Protein AF-A0A8T4M0B8-F1 (afdb_monomer_lite)

Secondary structure (DSSP, 8-state):
-----HHHHHHHHHHHHHHHHHHHHHHHHHHHHHHHS--S-----PPPEEE-TT--EEETTTTEEEEEEEE-S----EEEEEEEEEETTS-EEEEEEE----TT-EEEEEEEPPTT-SSEEEEEEEEEEEETTEEEE----EEEEPEE-PBPSSTHHHHTT-TT--EEETTEEES-SSGGGG--S-GGG---EEETTEEE--PPP----S-TTEEEEE-TTT--EEEEE-GGGSPTT-EE-TTTSTTTT-EE-----TTPPTT-EE--S-GGG--EEEETTEEE-SS---TT--S-TTEEEEEETTTTEEEEEE-GGGT--S-SSS---EEETTTEEE--PPP----S-TTEEEEE-TTT--EEEEE-GGGSPTT---BTTTB-

Radius of gyration: 45.02 Å; chains: 1; bounding box: 101×42×168 Å

Sequence (384 aa):
MNKKGVSGVITTVLLILIVLAAIGILWAVVSSFLKSSTSNVQGINFAQLEIIDNTATFNPTTSQISLRIKRDSTPGNITGYRAVIEDISGESESIDRDFYITEIESKYDYMDLPEGITTPVKISIAPIFIIEGRKKIGGITDEEKLKLDFFCTSDLQCSDINPNLQFCVSGSCSECGNQNDCTDGDFCNGIEQCISGFCQDGTPTNPDDSIACTQDTCDPSTGEVTNTNDNLLCTSPEVCNPTLFPGTSGCGEITPCTGQPNGTACDDGNFCNGAETCQEEVCTVTNPINPCNDGIACTTNICDESRDSCSFTPVDRICDDGNMCDGIDYCDVNAGCRDGTPVNSDDGVSCTIDGCNPSTGEAIHIPDDNQCSAGYVCDPSSDC

Foldseek 3Di:
DPPPPPVVVVVVVVVVVVVVVVVVVVCVVVVVVVVVVPPPDDDPPEKFKEWPPPAWAAELVQQKTKTKIFIAQHDFFFQWKKKWWAAPVRDIDIDTDRDDDDHRDIDMDMDHHDPPHDHTFKIWIWTWHQDPNDTDTGDGRYMDTHHYFFFDPAQVVQCVRDVQFRGHDPRGGANDPAQVSQDPQFCQQHRWGCDPRYTHTHHGDDQDPLAQQWDWDADGNPRDIDTFGHQVSEDPPWGAACVVVPDSHSIDDQDQCAPPDWQCWGDPLFLQQDTWTDDPSHTDDPDRDGPQCPVAPQWDWDQDSVRSDIDTHGHQVVQCPQFPQQHRWTQDPNPHIDGDHGQDQDPPAQQWDWDADGNPRDIDTHGDQVSDDPPDGQDPVPYD

pLDDT: mean 83.57, std 10.49, range [43.16, 96.25]

Structure (mmCIF, N/CA/C/O backbone):
data_AF-A0A8T4M0B8-F1
#
_entry.id   AF-A0A8T4M0B8-F1
#
loop_
_atom_site.group_PDB
_atom_site.id
_atom_site.type_symbol
_atom_site.label_atom_id
_atom_site.label_alt_id
_atom_site.label_comp_id
_atom_site.label_asym_id
_atom_site.label_entity_id
_atom_site.label_seq_id
_atom_site.pdbx_PDB_ins_code
_atom_site.Cartn_x
_atom_site.Cartn_y
_atom_site.Cartn_z
_atom_site.occupancy
_atom_site.B_iso_or_equiv
_atom_site.auth_seq_id
_atom_site.auth_comp_id
_atom_site.auth_asym_id
_atom_site.auth_atom_id
_atom_site.pdbx_PDB_model_num
ATOM 1 N N . MET A 1 1 ? -1.792 -18.084 94.387 1.00 47.25 1 MET A N 1
ATOM 2 C CA . MET A 1 1 ? -2.844 -18.914 93.753 1.00 47.25 1 MET A CA 1
ATOM 3 C C . MET A 1 1 ? -4.178 -18.181 93.868 1.00 47.25 1 MET A C 1
ATOM 5 O O . MET A 1 1 ? -4.878 -18.349 94.858 1.00 47.25 1 MET A O 1
ATOM 9 N N . ASN A 1 2 ? -4.508 -17.318 92.901 1.00 57.66 2 ASN A N 1
ATOM 10 C CA . ASN A 1 2 ? -5.790 -16.605 92.883 1.00 57.66 2 ASN A CA 1
ATOM 11 C C . ASN A 1 2 ? -6.893 -17.561 92.424 1.00 57.66 2 ASN A C 1
ATOM 13 O O . ASN A 1 2 ? -7.150 -17.703 91.230 1.00 57.66 2 ASN A O 1
ATOM 17 N N . LYS A 1 3 ? -7.536 -18.238 93.379 1.00 59.75 3 LYS A N 1
ATOM 18 C CA . LYS A 1 3 ? -8.787 -18.955 93.130 1.00 59.75 3 LYS A CA 1
ATOM 19 C C . LYS A 1 3 ? -9.861 -17.902 92.859 1.00 59.75 3 LYS A C 1
ATOM 21 O O . LYS A 1 3 ? -10.444 -17.364 93.796 1.00 59.75 3 LYS A O 1
ATOM 26 N N . LYS A 1 4 ? -10.085 -17.558 91.585 1.00 59.53 4 LYS A N 1
ATOM 27 C CA . LYS A 1 4 ? -11.291 -16.819 91.193 1.00 59.53 4 LYS A CA 1
ATOM 28 C C . LYS A 1 4 ? -12.478 -17.632 91.708 1.00 59.53 4 LYS A C 1
ATOM 30 O O . LYS A 1 4 ? -12.628 -18.798 91.348 1.00 59.53 4 LYS A O 1
ATOM 35 N N . GLY A 1 5 ? -13.240 -17.046 92.630 1.00 65.81 5 GLY A N 1
ATOM 36 C CA . GLY A 1 5 ? -14.397 -17.697 93.230 1.00 65.81 5 GLY A CA 1
ATOM 37 C C . GLY A 1 5 ? -15.366 -18.119 92.133 1.00 65.81 5 GLY A C 1
ATOM 38 O O . GLY A 1 5 ? -15.592 -17.365 91.190 1.00 65.81 5 GLY A O 1
ATOM 39 N N . VAL A 1 6 ? -15.925 -19.320 92.264 1.00 72.81 6 VAL A N 1
ATOM 40 C CA . VAL A 1 6 ? -16.874 -19.949 91.325 1.00 72.81 6 VAL A CA 1
ATOM 41 C C . VAL A 1 6 ? -17.983 -18.980 90.865 1.00 72.81 6 VAL A C 1
ATOM 43 O O . VAL A 1 6 ? -18.419 -19.035 89.720 1.00 72.81 6 VAL A O 1
ATOM 46 N N . SER A 1 7 ? -18.347 -18.009 91.708 1.00 69.75 7 SER A N 1
ATOM 47 C CA . SER A 1 7 ? -19.280 -16.916 91.403 1.00 69.75 7 SER A CA 1
ATOM 48 C C . SER A 1 7 ? -18.887 -16.054 90.186 1.00 69.75 7 SER A C 1
ATOM 50 O O . SER A 1 7 ? -19.744 -15.712 89.378 1.00 69.75 7 SER A O 1
ATOM 52 N N . GLY A 1 8 ? -17.597 -15.760 89.982 1.00 78.56 8 GLY A N 1
ATOM 53 C CA . GLY A 1 8 ? -17.135 -14.942 88.851 1.00 78.56 8 GLY A CA 1
ATOM 54 C C . GLY A 1 8 ? -17.178 -15.663 87.500 1.00 78.56 8 GLY A C 1
ATOM 55 O O . GLY A 1 8 ? -17.317 -15.021 86.461 1.00 78.56 8 GLY A O 1
ATOM 56 N N . VAL A 1 9 ? -17.070 -16.995 87.509 1.00 82.00 9 VAL A N 1
ATOM 57 C CA . VAL A 1 9 ? -17.184 -17.824 86.297 1.00 82.00 9 VAL A CA 1
ATOM 58 C C . VAL A 1 9 ? -18.649 -17.949 85.886 1.00 82.00 9 VAL A C 1
ATOM 60 O O . VAL A 1 9 ? -18.976 -17.819 84.713 1.00 82.00 9 VAL A O 1
ATOM 63 N N . ILE A 1 10 ? -19.549 -18.126 86.856 1.00 85.00 10 ILE A N 1
ATOM 64 C CA . ILE A 1 10 ? -20.987 -18.225 86.583 1.00 85.00 10 ILE A CA 1
ATOM 65 C C . ILE A 1 10 ? -21.514 -16.914 85.991 1.00 85.00 10 ILE A C 1
ATOM 67 O O . ILE A 1 10 ? -22.236 -16.945 84.998 1.00 85.00 10 ILE A O 1
ATOM 71 N N . THR A 1 11 ? -21.122 -15.759 86.536 1.00 86.06 11 THR A N 1
ATOM 72 C CA . THR A 1 11 ? -21.575 -14.463 86.009 1.00 86.06 11 THR A CA 1
ATOM 73 C C . THR A 1 11 ? -21.041 -14.174 84.612 1.00 86.06 11 THR A C 1
ATOM 75 O O . THR A 1 11 ? -21.795 -13.674 83.784 1.00 86.06 11 THR A O 1
ATOM 78 N N . THR A 1 12 ? -19.787 -14.526 84.310 1.00 87.56 12 THR A N 1
ATOM 79 C CA . THR A 1 12 ? -19.228 -14.346 82.958 1.00 87.56 12 THR A CA 1
ATOM 80 C C . THR A 1 12 ? -19.889 -15.260 81.932 1.00 87.56 12 THR A C 1
ATOM 82 O O . THR A 1 12 ? -20.227 -14.792 80.848 1.00 87.56 12 THR A O 1
ATOM 85 N N . VAL A 1 13 ? -20.152 -16.525 82.273 1.00 88.62 13 VAL A N 1
ATOM 86 C CA . VAL A 1 13 ? -20.882 -17.448 81.386 1.00 88.62 13 VAL A CA 1
ATOM 87 C C . VAL A 1 13 ? -22.316 -16.967 81.148 1.00 88.62 13 VAL A C 1
ATOM 89 O O . VAL A 1 13 ? -22.782 -16.973 80.010 1.00 88.62 13 VAL A O 1
ATOM 92 N N . LEU A 1 14 ? -23.000 -16.484 82.190 1.00 90.44 14 LEU A N 1
ATOM 93 C CA . LEU A 1 14 ? -24.353 -15.939 82.065 1.00 90.44 14 LEU A CA 1
ATOM 94 C C . LEU A 1 14 ? -24.385 -14.690 81.165 1.00 90.44 14 LEU A C 1
ATOM 96 O O . LEU A 1 14 ? -25.267 -14.563 80.321 1.00 90.44 14 LEU A O 1
ATOM 100 N N . LEU A 1 15 ? -23.401 -13.793 81.302 1.00 90.81 15 LEU A N 1
ATOM 101 C CA . LEU A 1 15 ? -23.279 -12.591 80.470 1.00 90.81 15 LEU A CA 1
ATOM 102 C C . LEU A 1 15 ? -23.051 -12.938 78.995 1.00 90.81 15 LEU A C 1
ATOM 104 O O . LEU A 1 15 ? -23.696 -12.354 78.127 1.00 90.81 15 LEU A O 1
ATOM 108 N N . ILE A 1 16 ? -22.192 -13.920 78.708 1.00 92.62 16 ILE A N 1
ATOM 109 C CA . ILE A 1 16 ? -21.943 -14.388 77.337 1.00 92.62 16 ILE A CA 1
ATOM 110 C C . ILE A 1 16 ? -23.224 -14.970 76.723 1.00 92.62 16 ILE A C 1
ATOM 112 O O . ILE A 1 16 ? -23.554 -14.646 75.583 1.00 92.62 16 ILE A O 1
ATOM 116 N N . LEU A 1 17 ? -23.982 -15.774 77.477 1.00 91.25 17 LEU A N 1
ATOM 117 C CA . LEU A 1 17 ? -25.243 -16.351 76.994 1.00 91.25 17 LEU A CA 1
ATOM 118 C C . LEU A 1 17 ? -26.292 -15.280 76.667 1.00 91.25 17 LEU A C 1
ATOM 120 O O . LEU A 1 17 ? -26.975 -15.384 75.649 1.00 91.25 17 LEU A O 1
ATOM 124 N N . ILE A 1 18 ? -26.390 -14.231 77.485 1.00 92.31 18 ILE A N 1
ATOM 125 C CA . ILE A 1 18 ? -27.319 -13.118 77.247 1.00 92.31 18 ILE A CA 1
ATOM 126 C C . ILE A 1 18 ? -26.922 -12.326 75.994 1.00 92.31 18 ILE A C 1
ATOM 128 O O . ILE A 1 18 ? -27.787 -11.980 75.192 1.00 92.31 18 ILE A O 1
ATOM 132 N N . VAL A 1 19 ? -25.626 -12.080 75.782 1.00 94.50 19 VAL A N 1
ATOM 133 C CA . VAL A 1 19 ? -25.135 -11.375 74.586 1.00 94.50 19 VAL A CA 1
ATOM 134 C C . VAL A 1 19 ? -25.413 -12.179 73.314 1.00 94.50 19 VAL A C 1
ATOM 136 O O . VAL A 1 19 ? -25.892 -11.616 72.332 1.00 94.50 19 VAL A O 1
ATOM 139 N N . LEU A 1 20 ? -25.192 -13.497 73.327 1.00 92.25 20 LEU A N 1
ATOM 140 C CA . LEU A 1 20 ? -25.492 -14.356 72.175 1.00 92.25 20 LEU A CA 1
ATOM 141 C C . LEU A 1 20 ? -26.993 -14.399 71.858 1.00 92.25 20 LEU A C 1
ATOM 143 O O . LEU A 1 20 ? -27.373 -14.325 70.689 1.00 92.25 20 LEU A O 1
ATOM 147 N N . ALA A 1 21 ? -27.848 -14.455 72.883 1.00 92.50 21 ALA A N 1
ATOM 148 C CA . ALA A 1 21 ? -29.295 -14.380 72.702 1.00 92.50 21 ALA A CA 1
ATOM 149 C C . ALA A 1 21 ? -29.726 -13.029 72.101 1.00 92.50 21 ALA A C 1
ATOM 151 O O . ALA A 1 21 ? -30.537 -12.999 71.175 1.00 92.50 21 ALA A O 1
ATOM 152 N N . ALA A 1 22 ? -29.145 -11.920 72.569 1.00 92.06 22 ALA A N 1
ATOM 153 C CA . ALA A 1 22 ? -29.418 -10.589 72.033 1.00 92.06 22 ALA A CA 1
ATOM 154 C C . ALA A 1 22 ? -29.003 -10.461 70.557 1.00 92.06 22 ALA A C 1
ATOM 156 O O . ALA A 1 22 ? -29.776 -9.938 69.758 1.00 92.06 22 ALA A O 1
ATOM 157 N N . ILE A 1 23 ? -27.835 -10.993 70.172 1.00 91.62 23 ILE A N 1
ATOM 158 C CA . ILE A 1 23 ? -27.375 -11.023 68.772 1.00 91.62 23 ILE A CA 1
ATOM 159 C C . ILE A 1 23 ? -28.330 -11.848 67.900 1.00 91.62 23 ILE A C 1
ATOM 161 O O . ILE A 1 23 ? -28.689 -11.409 66.809 1.00 91.62 23 ILE A O 1
ATOM 165 N N . GLY A 1 24 ? -28.783 -13.011 68.381 1.00 89.44 24 GLY A N 1
ATOM 166 C CA . GLY A 1 24 ? -29.734 -13.858 67.656 1.00 89.44 24 GLY A CA 1
ATOM 167 C C . GLY A 1 24 ? -31.075 -13.163 67.400 1.00 89.44 24 GLY A C 1
ATOM 168 O O . GLY A 1 24 ? -31.596 -13.217 66.287 1.00 89.44 24 GLY A O 1
ATOM 169 N N . ILE A 1 25 ? -31.602 -12.448 68.399 1.00 89.12 25 ILE A N 1
ATOM 170 C CA . ILE A 1 25 ? -32.832 -11.653 68.260 1.00 89.12 25 ILE A CA 1
ATOM 171 C C . ILE A 1 25 ? -32.619 -10.498 67.273 1.00 89.12 25 ILE A C 1
ATOM 173 O O . ILE A 1 25 ? -33.460 -10.275 66.402 1.00 89.12 25 ILE A O 1
ATOM 177 N N . LEU A 1 26 ? -31.484 -9.797 67.357 1.00 86.25 26 LEU A N 1
ATOM 178 C CA . LEU A 1 26 ? -31.165 -8.697 66.445 1.00 86.25 26 LEU A CA 1
ATOM 179 C C . LEU A 1 26 ? -31.065 -9.188 64.992 1.00 86.25 26 LEU A C 1
ATOM 181 O O . LEU A 1 26 ? -31.620 -8.569 64.088 1.00 86.25 26 LEU A O 1
ATOM 185 N N . TRP A 1 27 ? -30.422 -10.337 64.769 1.00 82.75 27 TRP A N 1
ATOM 186 C CA . TRP A 1 27 ? -30.302 -10.948 63.445 1.00 82.75 27 TRP A CA 1
ATOM 187 C C . TRP A 1 27 ? -31.650 -11.440 62.901 1.00 82.75 27 TRP A C 1
ATOM 189 O O . TRP A 1 27 ? -31.922 -11.290 61.711 1.00 82.75 27 TRP A O 1
ATOM 199 N N . ALA A 1 28 ? -32.538 -11.966 63.749 1.00 84.00 28 ALA A N 1
ATOM 200 C CA . ALA A 1 28 ? -33.893 -12.345 63.343 1.00 84.00 28 ALA A CA 1
ATOM 201 C C . ALA A 1 28 ? -34.709 -11.135 62.847 1.00 84.00 28 ALA A C 1
ATOM 203 O O . ALA A 1 28 ? -35.387 -11.220 61.824 1.00 84.00 28 ALA A O 1
ATOM 204 N N . VAL A 1 29 ? -34.590 -9.984 63.516 1.00 83.88 29 VAL A N 1
ATOM 205 C CA . VAL A 1 29 ? -35.270 -8.747 63.099 1.00 83.88 29 VAL A CA 1
ATOM 206 C C . VAL A 1 29 ? -34.644 -8.172 61.823 1.00 83.88 29 VAL A C 1
ATOM 208 O O . VAL A 1 29 ? -35.366 -7.863 60.876 1.00 83.88 29 VAL A O 1
ATOM 211 N N . VAL A 1 30 ? -33.311 -8.087 61.750 1.00 78.38 30 VAL A N 1
ATOM 212 C CA . VAL A 1 30 ? -32.593 -7.569 60.569 1.00 78.38 30 VAL A CA 1
ATOM 213 C C . VAL A 1 30 ? -32.809 -8.457 59.341 1.00 78.38 30 VAL A C 1
ATOM 215 O O . VAL A 1 30 ? -33.048 -7.940 58.255 1.00 78.38 30 VAL A O 1
ATOM 218 N N . SER A 1 31 ? -32.799 -9.784 59.486 1.00 73.50 31 SER A N 1
ATOM 219 C CA . SER A 1 31 ? -33.058 -10.712 58.375 1.00 73.50 31 SER A CA 1
ATOM 220 C C . SER A 1 31 ? -34.498 -10.630 57.862 1.00 73.50 31 SER A C 1
ATOM 222 O O . SER A 1 31 ? -34.718 -10.718 56.654 1.00 73.50 31 SER A O 1
ATOM 224 N N . SER A 1 32 ? -35.476 -10.396 58.742 1.00 70.12 32 SER A N 1
ATOM 225 C CA . SER A 1 32 ? -36.855 -10.120 58.329 1.00 70.12 32 SER A CA 1
ATOM 226 C C . SER A 1 32 ? -36.953 -8.806 57.549 1.00 70.12 32 SER A C 1
ATOM 228 O O . SER A 1 32 ? -37.685 -8.734 56.564 1.00 70.12 32 SER A O 1
ATOM 230 N N . PHE A 1 33 ? -36.185 -7.786 57.940 1.00 65.00 33 PHE A N 1
ATOM 231 C CA . PHE A 1 33 ? -36.140 -6.500 57.242 1.00 65.00 33 PH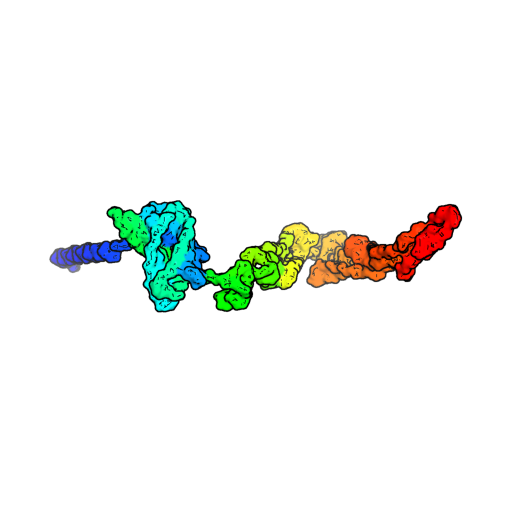E A CA 1
ATOM 232 C C . PHE A 1 33 ? -35.438 -6.608 55.880 1.00 65.00 33 PHE A C 1
ATOM 234 O O . PHE A 1 33 ? -35.949 -6.101 54.887 1.00 65.00 33 PHE A O 1
ATOM 241 N N . LEU A 1 34 ? -34.334 -7.359 55.791 1.00 60.72 34 LEU A N 1
ATOM 242 C CA . LEU A 1 34 ? -33.649 -7.647 54.524 1.00 60.72 34 LEU A CA 1
ATOM 243 C C . LEU A 1 34 ? -34.545 -8.428 53.549 1.00 60.72 34 LEU A C 1
ATOM 245 O O . LEU A 1 34 ? -34.550 -8.127 52.358 1.00 60.72 34 LEU A O 1
ATOM 249 N N . LYS A 1 35 ? -35.367 -9.364 54.048 1.00 56.47 35 LYS A N 1
ATOM 250 C CA . LYS A 1 35 ? -36.398 -10.058 53.251 1.00 56.47 35 LYS A CA 1
ATOM 251 C C . LYS A 1 35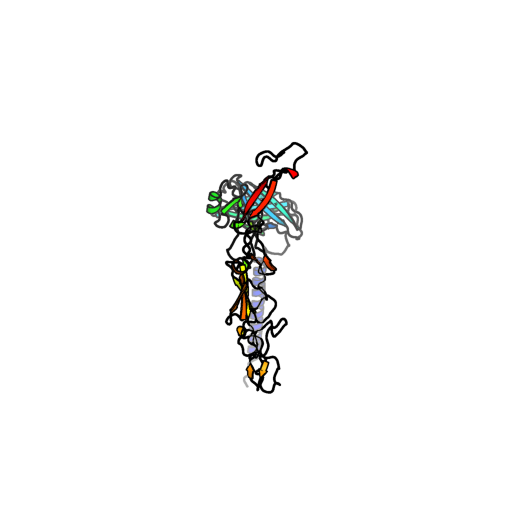 ? -37.581 -9.163 52.858 1.00 56.47 35 LYS A C 1
ATOM 253 O O . LYS A 1 35 ? -38.263 -9.478 51.892 1.00 56.47 35 LYS A O 1
ATOM 258 N N . SER A 1 36 ? -37.816 -8.062 53.575 1.00 52.94 36 SER A N 1
ATOM 259 C CA . SER A 1 36 ? -38.925 -7.128 53.309 1.00 52.94 36 SER A CA 1
ATOM 260 C C . SER A 1 36 ? -38.526 -5.959 52.398 1.00 52.94 36 SER A C 1
ATOM 262 O O . SER A 1 36 ? -39.394 -5.349 51.784 1.00 52.94 36 SER A O 1
ATOM 264 N N . SER A 1 37 ? -37.225 -5.676 52.259 1.00 45.00 37 SER A N 1
ATOM 265 C CA . SER A 1 37 ? -36.693 -4.676 51.316 1.00 45.00 37 SER A CA 1
ATOM 266 C C . SER A 1 37 ? -36.159 -5.283 50.012 1.00 45.00 37 SER A C 1
ATOM 268 O O . SER A 1 37 ? -35.617 -4.567 49.177 1.00 45.00 37 SER A O 1
ATOM 270 N N . THR A 1 38 ? -36.325 -6.593 49.809 1.00 44.81 38 THR A N 1
ATOM 271 C CA . THR A 1 38 ? -35.972 -7.296 48.563 1.00 44.81 38 THR A CA 1
ATOM 272 C C . THR A 1 38 ? -37.114 -8.202 48.104 1.00 44.81 38 THR A C 1
ATOM 274 O O . THR A 1 38 ? -36.976 -9.406 47.922 1.00 44.81 38 THR A O 1
ATOM 277 N N . SER A 1 39 ? -38.283 -7.609 47.886 1.00 44.69 39 SER A N 1
ATOM 278 C CA . SER A 1 39 ? -39.380 -8.270 47.177 1.00 44.69 39 SER A CA 1
ATOM 279 C C . SER A 1 39 ? -39.956 -7.348 46.110 1.00 44.69 39 SER A C 1
ATOM 281 O O . SER A 1 39 ? -41.109 -6.938 46.175 1.00 44.69 39 SER A O 1
ATOM 283 N N . ASN A 1 40 ? -39.113 -7.022 45.126 1.00 47.91 40 ASN A N 1
ATOM 284 C CA . ASN A 1 40 ? -39.561 -6.777 43.753 1.00 47.91 40 ASN A CA 1
ATOM 285 C C . ASN A 1 40 ? -38.542 -7.231 42.692 1.00 47.91 40 ASN A C 1
ATOM 287 O O . ASN A 1 40 ? -38.528 -6.715 41.587 1.00 47.91 40 ASN A O 1
ATOM 291 N N . VAL A 1 41 ? -37.698 -8.215 43.024 1.00 49.97 41 VAL A N 1
ATOM 292 C CA . VAL A 1 41 ? -36.935 -9.002 42.042 1.00 49.97 41 VAL A CA 1
ATOM 293 C C . VAL A 1 41 ? -36.825 -10.428 42.592 1.00 49.97 41 VAL A C 1
ATOM 295 O O . VAL A 1 41 ? -35.790 -10.866 43.082 1.00 49.97 41 VAL A O 1
ATOM 298 N N . GLN A 1 42 ? -37.952 -11.136 42.622 1.00 43.16 42 GLN A N 1
ATOM 299 C CA . GLN A 1 42 ? -37.957 -12.595 42.716 1.00 43.16 42 GLN A CA 1
ATOM 300 C C . GLN A 1 42 ? -38.114 -13.095 41.285 1.00 43.16 42 GLN A C 1
ATOM 302 O O . GLN A 1 42 ? -39.092 -12.759 40.618 1.00 43.16 42 GLN A O 1
ATOM 307 N N . GLY A 1 43 ? -37.098 -13.816 40.815 1.00 44.16 43 GLY A N 1
ATOM 308 C CA . GLY A 1 43 ? -36.963 -14.283 39.446 1.00 44.16 43 GLY A CA 1
ATOM 309 C C . GLY A 1 43 ? -38.090 -15.222 39.046 1.00 44.16 43 GLY A C 1
ATOM 310 O O . GLY A 1 43 ? -38.052 -16.423 39.298 1.00 44.16 43 GLY A O 1
ATOM 311 N N . ILE A 1 44 ? -39.069 -14.650 38.364 1.00 47.56 44 ILE A N 1
ATOM 312 C CA . ILE A 1 44 ? -39.780 -15.319 37.290 1.00 47.56 44 ILE A CA 1
ATOM 313 C C . ILE A 1 44 ? -39.112 -14.734 36.048 1.00 47.56 44 ILE A C 1
ATOM 315 O O . ILE A 1 44 ? -39.142 -13.516 35.880 1.00 47.56 44 ILE A O 1
ATOM 319 N N . ASN A 1 45 ? -38.425 -15.549 35.248 1.00 53.09 45 ASN A N 1
ATOM 320 C CA . ASN A 1 45 ? -37.898 -15.093 33.963 1.00 53.09 45 ASN A CA 1
ATOM 321 C C . ASN A 1 45 ? -39.111 -14.706 33.107 1.00 53.09 45 ASN A C 1
ATOM 323 O O . ASN A 1 45 ? -39.775 -15.575 32.549 1.00 53.09 45 ASN A O 1
ATOM 327 N N . PHE A 1 46 ? -39.478 -13.427 33.111 1.00 62.72 46 PHE A N 1
ATOM 328 C CA . PHE A 1 46 ? -40.493 -12.900 32.214 1.00 62.72 46 PHE A CA 1
ATOM 329 C C . PHE A 1 46 ? -39.851 -12.725 30.845 1.00 62.72 46 PHE A C 1
ATOM 331 O O . PHE A 1 46 ? -38.719 -12.251 30.768 1.00 62.72 46 PHE A O 1
ATOM 338 N N . ALA A 1 47 ? -40.578 -13.107 29.795 1.00 66.38 47 ALA A N 1
ATOM 339 C CA . ALA A 1 47 ? -40.161 -12.877 28.419 1.00 66.38 47 ALA A CA 1
ATOM 340 C C . ALA A 1 47 ? -39.739 -11.415 28.213 1.00 66.38 47 ALA A C 1
ATOM 342 O O . ALA A 1 47 ? -40.493 -10.501 28.567 1.00 66.38 47 ALA A O 1
ATOM 343 N N . GLN A 1 48 ? -38.527 -11.220 27.697 1.00 82.44 48 GLN A N 1
ATOM 344 C CA . GLN A 1 48 ? -37.928 -9.904 27.498 1.00 82.44 48 GLN A CA 1
ATOM 345 C C . GLN A 1 48 ? -38.097 -9.455 26.049 1.00 82.44 48 GLN A C 1
ATOM 347 O O . GLN A 1 48 ? -38.136 -10.269 25.120 1.00 82.44 48 GLN A O 1
ATOM 352 N N . LEU A 1 49 ? -38.215 -8.140 25.878 1.00 89.75 49 LEU A N 1
ATOM 353 C CA . LEU A 1 49 ? -38.194 -7.483 24.580 1.00 89.75 49 LEU A CA 1
ATOM 354 C C . LEU A 1 49 ? -36.963 -6.588 24.508 1.00 89.75 49 LEU A C 1
ATOM 356 O O . LEU A 1 49 ? -36.676 -5.859 25.456 1.00 89.75 49 LEU A O 1
ATOM 360 N N . GLU A 1 50 ? -36.293 -6.652 23.372 1.00 92.00 50 GLU A N 1
ATOM 361 C CA . GLU A 1 50 ? -35.088 -5.902 23.034 1.00 92.00 50 GLU A CA 1
ATOM 362 C C . GLU A 1 50 ? -35.374 -5.116 21.751 1.00 92.00 50 GLU A C 1
ATOM 364 O O . GLU A 1 50 ? -36.030 -5.629 20.834 1.00 92.00 50 GLU A O 1
ATOM 369 N N . ILE A 1 51 ? -34.924 -3.870 21.689 1.00 90.12 51 ILE A N 1
ATOM 370 C CA . ILE A 1 51 ? -34.902 -3.082 20.463 1.00 90.12 51 ILE A CA 1
ATOM 371 C C . ILE A 1 51 ? -33.622 -3.473 19.729 1.00 90.12 51 ILE A C 1
ATOM 373 O O . ILE A 1 51 ? -32.539 -3.474 20.299 1.00 90.12 51 ILE A O 1
ATOM 377 N N . ILE A 1 52 ? -33.730 -3.860 18.458 1.00 82.88 52 ILE A N 1
ATOM 378 C CA . ILE A 1 52 ? -32.524 -4.144 17.679 1.00 82.88 52 ILE A CA 1
ATOM 379 C C . ILE A 1 52 ? -31.798 -2.823 17.439 1.00 82.88 52 ILE A C 1
ATOM 381 O O . ILE A 1 52 ? -32.373 -1.924 16.822 1.00 82.88 52 ILE A O 1
ATOM 385 N N . ASP A 1 53 ? -30.540 -2.756 17.874 1.00 75.62 53 ASP A N 1
ATOM 386 C CA . ASP A 1 53 ? -29.682 -1.585 17.719 1.00 75.62 53 ASP A CA 1
ATOM 387 C C . ASP A 1 53 ? -29.774 -0.975 16.318 1.00 75.62 53 ASP A C 1
ATOM 389 O O . ASP A 1 53 ? -29.748 -1.668 15.294 1.00 75.62 53 ASP A O 1
ATOM 393 N N . ASN A 1 54 ? -29.809 0.353 16.283 1.00 68.75 54 ASN A N 1
ATOM 394 C CA . ASN A 1 54 ? -29.860 1.188 15.095 1.00 68.75 54 ASN A CA 1
ATOM 395 C C . ASN A 1 54 ? -31.148 1.063 14.268 1.00 68.75 54 ASN A C 1
ATOM 397 O O . ASN A 1 54 ? -31.157 1.538 13.130 1.00 68.75 54 ASN A O 1
ATOM 401 N N . THR A 1 55 ? -32.221 0.467 14.800 1.00 75.31 55 THR A N 1
ATOM 402 C CA . THR A 1 55 ? -33.492 0.318 14.066 1.00 75.31 55 THR A CA 1
ATOM 403 C C . THR A 1 55 ? -34.592 1.281 14.498 1.00 75.31 55 THR A C 1
ATOM 405 O O . THR A 1 55 ? -35.577 1.399 13.772 1.00 75.31 55 THR A O 1
ATOM 408 N N . ALA A 1 56 ? -34.450 1.970 15.635 1.00 86.19 56 ALA A N 1
ATOM 409 C CA . ALA A 1 56 ? -35.422 2.957 16.093 1.00 86.19 56 ALA A CA 1
ATOM 410 C C . ALA A 1 56 ? -35.277 4.295 15.335 1.00 86.19 56 ALA A C 1
ATOM 412 O O . ALA A 1 56 ? -34.347 5.069 15.584 1.00 86.19 56 ALA A O 1
ATOM 413 N N . THR A 1 57 ? -36.211 4.594 14.427 1.00 83.06 57 THR A N 1
ATOM 414 C CA . THR A 1 57 ? -36.233 5.831 13.629 1.00 83.06 57 THR A CA 1
ATOM 415 C C . THR A 1 57 ? -37.507 6.654 13.833 1.00 83.06 57 THR A C 1
ATOM 417 O O . THR A 1 57 ? -38.567 6.122 14.157 1.00 83.06 57 THR A O 1
ATOM 420 N N . PHE A 1 58 ? -37.417 7.970 13.642 1.00 86.06 58 PHE A N 1
ATOM 421 C CA . PHE A 1 58 ? -38.536 8.909 13.625 1.00 86.06 58 PHE A CA 1
ATOM 422 C C . PHE A 1 58 ? -38.564 9.662 12.295 1.00 86.06 58 PHE A C 1
ATOM 424 O O . PHE A 1 58 ? -37.600 10.337 11.935 1.00 86.06 58 PHE A O 1
ATOM 431 N N . ASN A 1 59 ? -39.689 9.580 11.590 1.00 78.00 59 ASN A N 1
ATOM 432 C CA . ASN A 1 59 ? -39.960 10.339 10.380 1.00 78.00 59 ASN A CA 1
ATOM 433 C C . ASN A 1 59 ? -40.763 11.609 10.735 1.00 78.00 59 ASN A C 1
ATOM 435 O O . ASN A 1 59 ? -41.949 11.506 11.076 1.00 78.00 59 ASN A O 1
ATOM 439 N N . PRO A 1 60 ? -40.170 12.815 10.631 1.00 71.81 60 PRO A N 1
ATOM 440 C CA . PRO A 1 60 ? -40.845 14.061 10.987 1.00 71.81 60 PRO A CA 1
ATOM 441 C C . PRO A 1 60 ? -41.921 14.479 9.974 1.00 71.81 60 PRO A C 1
ATOM 443 O O . PRO A 1 60 ? -42.817 15.244 10.324 1.00 71.81 60 PRO A O 1
ATOM 446 N N . THR A 1 61 ? -41.868 13.988 8.730 1.00 72.88 61 THR A N 1
ATOM 447 C CA . THR A 1 61 ? -42.842 14.319 7.676 1.00 72.88 61 THR A CA 1
ATOM 448 C C . THR A 1 61 ? -44.166 13.590 7.873 1.00 72.88 61 THR A C 1
ATOM 450 O O . THR A 1 61 ? -45.226 14.179 7.674 1.00 72.88 61 THR A O 1
ATOM 453 N N . THR A 1 62 ? -44.118 12.316 8.267 1.00 77.00 62 THR A N 1
ATOM 454 C CA . THR A 1 62 ? -45.315 11.503 8.536 1.00 77.00 62 THR A CA 1
ATOM 455 C C . THR A 1 62 ? -45.663 11.427 10.020 1.00 77.00 62 THR A C 1
ATOM 457 O O . THR A 1 62 ? -46.676 10.828 10.364 1.00 77.00 62 THR A O 1
ATOM 460 N N . SER A 1 63 ? -44.827 12.005 10.891 1.00 83.81 63 SER A N 1
ATOM 461 C CA . SER A 1 63 ? -44.925 11.899 12.352 1.00 83.81 63 SER A CA 1
ATOM 462 C C . SER A 1 63 ? -44.993 10.445 12.838 1.00 83.81 63 SER A C 1
ATOM 464 O O . SER A 1 63 ? -45.739 10.131 13.762 1.00 83.81 63 SER A O 1
ATOM 466 N N . GLN A 1 64 ? -44.215 9.555 12.213 1.00 86.94 64 GLN A N 1
ATOM 467 C CA . GLN A 1 64 ? -44.227 8.118 12.496 1.00 86.94 64 GLN A CA 1
ATOM 468 C C . GLN A 1 64 ? -42.883 7.662 13.068 1.00 86.94 64 GLN A C 1
ATOM 470 O O . GLN A 1 64 ? -41.828 8.022 12.555 1.00 86.94 64 GLN A O 1
ATOM 475 N N . ILE A 1 65 ? -42.926 6.849 14.117 1.00 88.06 65 ILE A N 1
ATOM 476 C CA . ILE A 1 65 ? -41.788 6.134 14.687 1.00 88.06 65 ILE A CA 1
ATOM 477 C C . ILE A 1 65 ? -41.796 4.701 14.153 1.00 88.06 65 ILE A C 1
ATOM 479 O O . ILE A 1 65 ? -42.838 4.040 14.164 1.00 88.06 65 ILE A O 1
ATOM 483 N N . SER A 1 66 ? -40.636 4.212 13.725 1.00 86.69 66 SER A N 1
ATOM 484 C CA . SER A 1 66 ? -40.418 2.814 13.360 1.00 86.69 66 SER A CA 1
ATOM 485 C C . SER A 1 66 ? -39.348 2.197 14.257 1.00 86.69 66 SER A C 1
ATOM 487 O O . SER A 1 66 ? -38.395 2.870 14.629 1.00 86.69 66 SER A O 1
ATOM 489 N N . LEU A 1 67 ? -39.520 0.940 14.659 1.00 90.19 67 LEU A N 1
ATOM 490 C CA . LEU A 1 67 ? -38.512 0.193 15.414 1.00 90.19 67 LEU A CA 1
ATOM 491 C C . LEU A 1 67 ? -38.650 -1.303 15.158 1.00 90.19 67 LEU A C 1
ATOM 493 O O . LEU A 1 67 ? -39.745 -1.800 14.875 1.00 90.19 67 LEU A O 1
ATOM 497 N N . ARG A 1 68 ? -37.548 -2.042 15.288 1.00 88.94 68 ARG A N 1
ATOM 498 C CA . ARG A 1 68 ? -37.562 -3.501 15.212 1.00 88.94 68 ARG A CA 1
ATOM 499 C C . ARG A 1 68 ? -37.381 -4.089 16.600 1.00 88.94 68 ARG A C 1
ATOM 501 O O . ARG A 1 68 ? -36.347 -3.911 17.229 1.00 88.94 68 ARG A O 1
ATOM 508 N N . ILE A 1 69 ? -38.383 -4.835 17.047 1.00 91.44 69 ILE A N 1
ATOM 509 C CA . ILE A 1 69 ? -38.398 -5.444 18.376 1.00 91.44 69 ILE A CA 1
ATOM 510 C C . ILE A 1 69 ? -38.103 -6.928 18.228 1.00 91.44 69 ILE A C 1
ATOM 512 O O . ILE A 1 69 ? -38.710 -7.612 17.398 1.00 91.44 69 ILE A O 1
ATOM 516 N N . LYS A 1 70 ? -37.178 -7.428 19.037 1.00 92.44 70 LYS A N 1
ATOM 517 C CA . LYS A 1 70 ? -36.822 -8.836 19.155 1.00 92.44 70 LYS A CA 1
ATOM 518 C C . LYS A 1 70 ? -37.303 -9.373 20.492 1.00 92.44 70 LYS A C 1
ATOM 520 O O . LYS A 1 70 ? -37.220 -8.702 21.518 1.00 92.44 70 LYS A O 1
ATOM 525 N N . ARG A 1 71 ? -37.798 -10.605 20.473 1.00 90.38 71 ARG A N 1
ATOM 526 C CA . ARG A 1 71 ? -38.167 -11.336 21.679 1.00 90.38 71 ARG A CA 1
ATOM 527 C C . ARG A 1 71 ? -37.132 -12.412 21.988 1.00 90.38 71 ARG A C 1
ATOM 529 O O . ARG A 1 71 ? -36.677 -13.120 21.090 1.00 90.38 71 ARG A O 1
ATOM 536 N N . ASP A 1 72 ? -36.789 -12.556 23.262 1.00 86.12 72 ASP A N 1
ATOM 537 C CA . ASP A 1 72 ? -35.907 -13.623 23.732 1.00 86.12 72 ASP A CA 1
ATOM 538 C C . ASP A 1 72 ? -36.569 -15.020 23.673 1.00 86.12 72 ASP A C 1
ATOM 540 O O . ASP A 1 72 ? -37.724 -15.197 23.272 1.00 86.12 72 ASP A O 1
ATOM 544 N N . SER A 1 73 ? -35.813 -16.053 24.047 1.00 85.19 73 SER A N 1
ATOM 545 C CA . SER A 1 73 ? -36.303 -17.436 24.128 1.00 85.19 73 SER A CA 1
ATOM 546 C C . SER A 1 73 ? -37.033 -17.741 25.442 1.00 85.19 73 SER A C 1
ATOM 548 O O . SER A 1 73 ? -37.289 -18.906 25.755 1.00 85.19 73 SER A O 1
ATOM 550 N N . THR A 1 74 ? -37.337 -16.721 26.248 1.00 81.56 74 THR A N 1
ATOM 551 C CA . THR A 1 74 ? -37.899 -16.921 27.578 1.00 81.56 74 THR A CA 1
ATOM 552 C C . THR A 1 74 ? -39.409 -17.202 27.492 1.00 81.56 74 THR A C 1
ATOM 554 O O . THR A 1 74 ? -40.145 -16.498 26.783 1.00 81.56 74 THR A O 1
ATOM 557 N N . PRO A 1 75 ? -39.914 -18.195 28.254 1.00 73.12 75 PRO A N 1
ATOM 558 C CA . PRO A 1 75 ? -41.336 -18.511 28.288 1.00 73.12 75 PRO A CA 1
ATOM 559 C C . PRO A 1 75 ? -42.186 -17.347 28.812 1.00 73.12 75 PRO A C 1
ATOM 561 O O . PRO A 1 75 ? -41.871 -16.716 29.820 1.00 73.12 75 PRO A O 1
ATOM 564 N N . GLY A 1 76 ? -43.324 -17.096 28.170 1.00 76.44 76 GLY A N 1
ATOM 565 C CA . GLY A 1 76 ? -44.279 -16.073 28.600 1.00 76.44 76 GLY A CA 1
ATOM 566 C C . GLY A 1 76 ? -45.258 -15.694 27.495 1.00 76.44 76 GLY A C 1
ATOM 567 O O . GLY A 1 76 ? -44.940 -15.778 26.316 1.00 76.44 76 GLY A O 1
ATOM 568 N N . ASN A 1 77 ? -46.469 -15.267 27.843 1.00 81.25 77 ASN A N 1
ATOM 569 C CA . ASN A 1 77 ? -47.418 -14.773 26.843 1.00 81.25 77 ASN A CA 1
ATOM 570 C C . ASN A 1 77 ? -47.361 -13.245 26.806 1.00 81.25 77 ASN A C 1
ATOM 572 O O . ASN A 1 77 ? -48.000 -12.579 27.623 1.00 81.25 77 ASN A O 1
ATOM 576 N N . ILE A 1 78 ? -46.574 -12.715 25.866 1.00 87.06 78 ILE A N 1
ATOM 577 C CA . ILE A 1 78 ? -46.550 -11.292 25.520 1.00 87.06 78 ILE A CA 1
ATOM 578 C C . ILE A 1 78 ? -47.687 -11.031 24.535 1.00 87.06 78 ILE A C 1
ATOM 580 O O . ILE A 1 78 ? -47.783 -11.684 23.497 1.00 87.06 78 ILE A O 1
ATOM 584 N N . THR A 1 79 ? -48.558 -10.084 24.869 1.00 89.62 79 THR A N 1
ATOM 585 C CA . THR A 1 79 ? -49.652 -9.642 23.985 1.00 89.62 79 THR A CA 1
ATOM 586 C C . THR A 1 79 ? -49.395 -8.280 23.357 1.00 89.62 79 THR A C 1
ATOM 588 O O . THR A 1 79 ? -50.176 -7.819 22.530 1.00 89.62 79 THR A O 1
ATOM 591 N N . GLY A 1 80 ? -48.329 -7.614 23.787 1.00 92.56 80 GLY A N 1
ATOM 592 C CA . GLY A 1 80 ? -47.981 -6.282 23.345 1.00 92.56 80 GLY A CA 1
ATOM 593 C C . GLY A 1 80 ? -46.821 -5.702 24.127 1.00 92.56 80 GLY A C 1
ATOM 594 O O . GLY A 1 80 ? -46.217 -6.379 24.962 1.00 92.56 80 GLY A O 1
ATOM 595 N N . TYR A 1 81 ? -46.554 -4.428 23.896 1.00 94.56 81 TYR A N 1
ATOM 596 C CA . TYR A 1 81 ? -45.599 -3.652 24.672 1.00 94.56 81 TYR A CA 1
ATOM 597 C C . TYR A 1 81 ? -46.123 -2.229 24.866 1.00 94.56 81 TYR A C 1
ATOM 599 O O . TYR A 1 81 ? -46.956 -1.742 24.102 1.00 94.56 81 TYR A O 1
ATOM 607 N N . ARG A 1 82 ? -45.657 -1.574 25.922 1.00 95.06 82 ARG A N 1
ATOM 608 C CA . ARG A 1 82 ? -45.818 -0.144 26.141 1.00 95.06 82 ARG A CA 1
ATOM 609 C C . ARG A 1 82 ? -44.573 0.546 25.616 1.00 95.06 82 ARG A C 1
ATOM 611 O O . ARG A 1 82 ? -43.479 0.227 26.079 1.00 95.06 82 ARG A O 1
ATOM 618 N N . ALA A 1 83 ? -44.750 1.472 24.687 1.00 96.06 83 ALA A N 1
ATOM 619 C CA . ALA A 1 83 ? -43.705 2.403 24.294 1.00 96.06 83 ALA A CA 1
ATOM 620 C C . ALA A 1 83 ? -43.809 3.652 25.170 1.00 96.06 83 ALA A C 1
ATOM 622 O O . ALA A 1 83 ? -44.905 4.176 25.362 1.00 96.06 83 ALA A O 1
ATOM 623 N N . VAL A 1 84 ? -42.685 4.114 25.702 1.00 95.88 84 VAL A N 1
ATOM 624 C CA . VAL A 1 84 ? -42.548 5.405 26.379 1.00 95.88 84 VAL A CA 1
ATOM 625 C C . VAL A 1 84 ? -41.640 6.260 25.512 1.00 95.88 84 VAL A C 1
ATOM 627 O O . VAL A 1 84 ? -40.502 5.874 25.259 1.00 95.88 84 VAL A O 1
ATOM 630 N N . ILE A 1 85 ? -42.160 7.376 25.017 1.00 96.00 85 ILE A N 1
ATOM 631 C CA . ILE A 1 85 ? -41.450 8.293 24.134 1.00 96.00 85 ILE A CA 1
ATOM 632 C C . ILE A 1 85 ? -41.120 9.533 24.950 1.00 96.00 85 ILE A C 1
ATOM 634 O O . ILE A 1 85 ? -42.028 10.182 25.464 1.00 96.00 85 ILE A O 1
ATOM 638 N N . GLU A 1 86 ? -39.835 9.846 25.055 1.00 91.81 86 GLU A N 1
ATOM 639 C CA . GLU A 1 86 ? -39.335 11.052 25.713 1.00 91.81 86 GLU A CA 1
ATOM 640 C C . GLU A 1 86 ? -38.918 12.074 24.653 1.00 91.81 86 GLU A C 1
ATOM 642 O O . GLU A 1 86 ? -38.280 11.733 23.646 1.00 91.81 86 GLU A O 1
ATOM 647 N N . ASP A 1 87 ? -39.299 13.326 24.870 1.00 87.81 87 ASP A N 1
ATOM 648 C CA . ASP A 1 87 ? -38.928 14.453 24.031 1.00 87.81 87 ASP A CA 1
ATOM 649 C C . ASP A 1 87 ? -37.633 15.133 24.514 1.00 87.81 87 ASP A C 1
ATOM 651 O O . ASP A 1 87 ? -37.067 14.814 25.559 1.00 87.81 87 ASP A O 1
ATOM 655 N N . ILE A 1 88 ? -37.137 16.101 23.744 1.00 83.06 88 ILE A N 1
ATOM 656 C CA . ILE A 1 88 ? -35.928 16.855 24.111 1.00 83.06 88 ILE A CA 1
ATOM 657 C C . ILE A 1 88 ? -36.100 17.738 25.361 1.00 83.06 88 ILE A C 1
ATOM 659 O O . ILE A 1 88 ? -35.108 18.161 25.955 1.00 83.06 88 ILE A O 1
ATOM 663 N N . SER A 1 89 ? -37.340 18.060 25.738 1.00 78.56 89 SER A N 1
ATOM 664 C CA . SER A 1 89 ? -37.652 18.863 26.921 1.00 78.56 89 SER A CA 1
ATOM 665 C C . SER A 1 89 ? -37.697 18.024 28.207 1.00 78.56 89 SER A C 1
ATOM 667 O O . SER A 1 89 ? -37.677 18.586 29.306 1.00 78.56 89 SER A O 1
ATOM 669 N N . GLY A 1 90 ? -37.670 16.693 28.073 1.00 81.81 90 GLY A N 1
ATOM 670 C CA . GLY A 1 90 ? -37.814 15.720 29.152 1.00 81.81 90 GLY A CA 1
ATOM 671 C C . GLY A 1 90 ? -39.273 15.361 29.457 1.00 81.81 90 GLY A C 1
ATOM 672 O O . GLY A 1 90 ? -39.539 14.674 30.445 1.00 81.81 90 GLY A O 1
ATOM 673 N N . GLU A 1 91 ? -40.226 15.822 28.647 1.00 90.19 91 GLU A N 1
ATOM 674 C CA . GLU A 1 91 ? -41.617 15.382 28.680 1.00 90.19 91 GLU A CA 1
ATOM 675 C C . GLU A 1 91 ? -41.719 13.974 28.081 1.00 90.19 91 GLU A C 1
ATOM 677 O O . GLU A 1 91 ? -40.992 13.610 27.157 1.00 90.19 91 GLU A O 1
ATOM 682 N N . SER A 1 92 ? -42.574 13.129 28.655 1.00 93.88 92 SER A N 1
ATOM 683 C CA . SER A 1 92 ? -42.697 11.732 28.242 1.00 93.88 92 SER A CA 1
ATOM 684 C C . SER A 1 92 ? -44.148 11.317 28.137 1.00 93.88 92 SER A C 1
ATOM 686 O O . SER A 1 92 ? -44.921 11.525 29.070 1.00 93.88 92 SER A O 1
ATOM 688 N N . GLU A 1 93 ? -44.476 10.639 27.045 1.00 96.12 93 GLU A N 1
ATOM 689 C CA . GLU A 1 93 ? -45.793 10.059 26.817 1.00 96.12 93 GLU A CA 1
ATOM 690 C C . GLU A 1 93 ? -45.697 8.561 26.566 1.00 96.12 93 GLU A C 1
ATOM 692 O O . GLU A 1 93 ? -44.694 8.053 26.063 1.00 96.12 93 GLU A O 1
ATOM 697 N N . SER A 1 94 ? -46.747 7.831 26.945 1.00 93.88 94 SER A N 1
ATOM 698 C CA . SER A 1 94 ? -46.760 6.372 26.820 1.00 93.88 94 SER A CA 1
ATOM 699 C C . SER A 1 94 ? -47.938 5.865 26.005 1.00 93.88 94 SER A C 1
ATOM 701 O O . SER A 1 94 ? -49.075 6.280 26.223 1.00 93.88 94 SER A O 1
ATOM 703 N N . ILE A 1 95 ? -47.673 4.908 25.118 1.00 94.31 95 ILE A N 1
ATOM 704 C CA . ILE A 1 95 ? -48.675 4.265 24.270 1.00 94.31 95 ILE A CA 1
ATOM 705 C C . ILE A 1 95 ? -48.602 2.743 24.407 1.00 94.31 95 ILE A C 1
ATOM 707 O O . ILE A 1 95 ? -47.536 2.135 24.309 1.00 94.31 95 ILE A O 1
ATOM 711 N N . ASP A 1 96 ? -49.757 2.117 24.631 1.00 94.94 96 ASP A N 1
ATOM 712 C CA . ASP A 1 96 ? -49.888 0.661 24.654 1.00 94.94 96 ASP A CA 1
ATOM 713 C C . ASP A 1 96 ? -50.122 0.138 23.237 1.00 94.94 96 ASP A C 1
ATOM 715 O O . ASP A 1 96 ? -51.049 0.565 22.547 1.00 94.94 96 ASP A O 1
ATOM 719 N N . ARG A 1 97 ? -49.298 -0.817 22.811 1.00 94.25 97 ARG A N 1
ATOM 720 C CA . ARG A 1 97 ? -49.349 -1.420 21.480 1.00 94.25 97 ARG A CA 1
ATOM 721 C C . ARG A 1 97 ? -49.701 -2.891 21.604 1.00 94.25 97 ARG A C 1
ATOM 723 O O . ARG A 1 97 ? -48.981 -3.655 22.244 1.00 94.25 97 ARG A O 1
ATOM 730 N N . ASP A 1 98 ? -50.804 -3.295 20.980 1.00 91.88 98 ASP A N 1
ATOM 731 C CA . ASP A 1 98 ? -51.110 -4.713 20.797 1.00 91.88 98 ASP A CA 1
ATOM 732 C C . ASP A 1 98 ? -50.170 -5.263 19.712 1.00 91.88 98 ASP A C 1
ATOM 734 O O . ASP A 1 98 ? -50.306 -4.961 18.526 1.00 91.88 98 ASP A O 1
ATOM 738 N N . PHE A 1 99 ? -49.183 -6.047 20.136 1.00 89.62 99 PHE A N 1
ATOM 739 C CA . PHE A 1 99 ? -48.072 -6.500 19.306 1.00 89.62 99 PHE A CA 1
ATOM 740 C C . PHE A 1 99 ? -47.764 -7.959 19.628 1.00 89.62 99 PHE A C 1
ATOM 742 O O . PHE A 1 99 ? -47.235 -8.300 20.687 1.00 89.62 99 PHE A O 1
ATOM 749 N N . TYR A 1 100 ? -48.144 -8.832 18.701 1.00 88.31 100 TYR A N 1
ATOM 750 C CA . TYR A 1 100 ? -47.945 -10.269 18.827 1.00 88.31 100 TYR A CA 1
ATOM 751 C C . TYR A 1 100 ? -46.604 -10.657 18.210 1.00 88.31 100 TYR A C 1
ATOM 753 O O . TYR A 1 100 ? -46.399 -10.459 17.007 1.00 88.31 100 TYR A O 1
ATOM 761 N N . ILE A 1 101 ? -45.729 -11.220 19.045 1.00 86.94 101 ILE A N 1
ATOM 762 C CA . ILE A 1 101 ? -44.399 -11.704 18.674 1.00 86.94 101 ILE A CA 1
ATOM 763 C C . ILE A 1 101 ? -44.105 -13.043 19.364 1.00 86.94 101 ILE A C 1
ATOM 765 O O . ILE A 1 101 ? -44.323 -13.220 20.572 1.00 86.94 101 ILE A O 1
ATOM 769 N N . THR A 1 102 ? -43.660 -14.011 18.570 1.00 87.56 102 THR A N 1
ATOM 770 C CA . THR A 1 102 ? -43.315 -15.363 19.020 1.00 87.56 102 THR A CA 1
ATOM 771 C C . THR A 1 102 ? -41.887 -15.422 19.575 1.00 87.56 102 THR A C 1
ATOM 773 O O . THR A 1 102 ? -41.117 -14.472 19.451 1.00 87.56 102 THR A O 1
ATOM 776 N N . GLU A 1 103 ? -41.540 -16.495 20.288 1.00 87.25 103 GLU A N 1
ATOM 777 C CA . GLU A 1 103 ? -40.205 -16.655 20.885 1.00 87.25 103 GLU A CA 1
ATOM 778 C C . GLU A 1 103 ? -39.113 -16.645 19.803 1.00 87.25 103 GLU A C 1
ATOM 780 O O . GLU A 1 103 ? -39.247 -17.324 18.785 1.00 87.25 103 GLU A O 1
ATOM 785 N N . ILE A 1 104 ? -38.028 -15.891 20.035 1.00 84.69 104 ILE A N 1
ATOM 786 C CA . ILE A 1 104 ? -36.885 -15.733 19.108 1.00 84.69 104 ILE A CA 1
ATOM 787 C C . ILE A 1 104 ? -37.252 -14.998 17.793 1.00 84.69 104 ILE A C 1
ATOM 789 O O . ILE A 1 104 ? -36.421 -14.832 16.901 1.00 84.69 104 ILE A O 1
ATOM 793 N N . GLU A 1 105 ? -38.479 -14.492 17.653 1.00 86.06 105 GLU A N 1
ATOM 794 C CA . GLU A 1 105 ? -38.874 -13.668 16.510 1.00 86.06 105 GLU A CA 1
ATOM 795 C C . GLU A 1 105 ? -38.359 -12.227 16.668 1.00 86.06 105 GLU A C 1
ATOM 797 O O . GLU A 1 105 ? -38.187 -11.712 17.775 1.00 86.06 105 GLU A O 1
ATOM 802 N N . SER A 1 106 ? -38.124 -11.559 15.538 1.00 88.88 106 SER A N 1
ATOM 803 C CA . SER A 1 106 ? -37.946 -10.107 15.481 1.00 88.88 106 SER A CA 1
ATOM 804 C C . SER A 1 106 ? -38.886 -9.526 14.439 1.00 88.88 106 SER A C 1
ATOM 806 O O . SER A 1 106 ? -39.036 -10.096 13.357 1.00 88.88 106 SER A O 1
ATOM 808 N N . LYS A 1 107 ? -39.523 -8.400 14.749 1.00 84.94 107 LYS A N 1
ATOM 809 C CA . LYS A 1 107 ? -40.566 -7.829 13.899 1.00 84.94 107 LYS A CA 1
ATOM 810 C C . LYS A 1 107 ? -40.582 -6.308 13.997 1.00 84.94 107 LYS A C 1
ATOM 812 O O . LYS A 1 107 ? -40.340 -5.751 15.065 1.00 84.94 107 LYS A O 1
ATOM 817 N N . TYR A 1 108 ? -40.853 -5.657 12.868 1.00 84.44 108 TYR A N 1
ATOM 818 C CA . TYR A 1 108 ? -41.036 -4.211 12.813 1.00 84.44 108 TYR A CA 1
ATOM 819 C C . TYR A 1 108 ? -42.395 -3.809 13.365 1.00 84.44 108 TYR A C 1
ATOM 821 O O . TYR A 1 108 ? -43.406 -4.472 13.112 1.00 84.44 108 TYR A O 1
ATOM 829 N N . ASP A 1 109 ? -42.401 -2.689 14.069 1.00 89.31 109 ASP A N 1
ATOM 830 C CA . ASP A 1 109 ? -43.607 -1.978 14.434 1.00 89.31 109 ASP A CA 1
ATOM 831 C C . ASP A 1 109 ? -43.496 -0.506 14.036 1.00 89.31 109 ASP A C 1
ATOM 833 O O . ASP A 1 109 ? -42.413 0.080 14.049 1.00 89.31 109 ASP A O 1
ATOM 837 N N . TYR A 1 110 ? -44.639 0.068 13.686 1.00 89.38 110 TYR A N 1
ATOM 838 C CA . TYR A 1 110 ? -44.788 1.447 13.248 1.00 89.38 110 TYR A CA 1
ATOM 839 C C . TYR A 1 110 ? -45.859 2.099 14.120 1.00 89.38 110 TYR A C 1
ATOM 841 O O . TYR A 1 110 ? -46.945 1.536 14.282 1.00 89.38 110 TYR A O 1
ATOM 849 N N . MET A 1 111 ? -45.566 3.262 14.695 1.00 91.12 111 MET A N 1
ATOM 850 C CA . MET A 1 111 ? -46.527 4.035 15.486 1.00 91.12 111 MET A CA 1
ATOM 851 C C . MET A 1 111 ? -46.507 5.499 15.125 1.00 91.12 111 MET A C 1
ATOM 853 O O . MET A 1 111 ? -45.454 6.057 14.844 1.00 91.12 111 MET A O 1
ATOM 857 N N . ASP A 1 112 ? -47.666 6.129 15.214 1.00 93.12 112 ASP A N 1
ATOM 858 C CA . ASP A 1 112 ? -47.753 7.576 15.133 1.00 93.12 112 ASP A CA 1
ATOM 859 C C . ASP A 1 112 ? -47.272 8.199 16.450 1.00 93.12 112 ASP A C 1
ATOM 861 O O . ASP A 1 112 ? -47.414 7.613 17.531 1.00 93.12 112 ASP A O 1
ATOM 865 N N . LEU A 1 113 ? -46.677 9.384 16.352 1.00 91.31 113 LEU A N 1
ATOM 866 C CA . LEU A 1 113 ? -46.189 10.135 17.499 1.00 91.31 113 LEU A CA 1
ATOM 867 C C . LEU A 1 113 ? -47.369 10.532 18.411 1.00 91.31 113 LEU A C 1
ATOM 869 O O . LEU A 1 113 ? -48.353 11.083 17.908 1.00 91.31 113 LEU A O 1
ATOM 873 N N . PRO A 1 114 ? -47.310 10.268 19.731 1.00 89.94 114 PRO A N 1
ATOM 874 C CA . PRO A 1 114 ? -48.398 10.619 20.636 1.00 89.94 114 PRO A CA 1
ATOM 875 C C . PRO A 1 114 ? -48.572 12.139 20.753 1.00 89.94 114 PRO A C 1
ATOM 877 O O . PRO A 1 114 ? -47.609 12.906 20.683 1.00 89.94 114 PRO A O 1
ATOM 880 N N . GLU A 1 115 ? -49.819 12.572 20.963 1.00 87.75 115 GLU A N 1
ATOM 881 C CA . GLU A 1 115 ? -50.133 13.977 21.232 1.00 87.75 115 GLU A CA 1
ATOM 882 C C . GLU A 1 115 ? -49.371 14.462 22.474 1.00 87.75 115 GLU A C 1
ATOM 884 O O . GLU A 1 115 ? -49.335 13.771 23.487 1.00 87.75 115 GLU A O 1
ATOM 889 N N . GLY A 1 116 ? -48.764 15.648 22.394 1.00 82.62 116 GLY A N 1
ATOM 890 C CA . GLY A 1 116 ? -47.930 16.210 23.465 1.00 82.62 116 GLY A CA 1
ATOM 891 C C . GLY A 1 116 ? -46.427 16.092 23.209 1.00 82.62 116 GLY A C 1
ATOM 892 O O . GLY A 1 116 ? -45.669 16.912 23.709 1.00 82.62 116 GLY A O 1
ATOM 893 N N . ILE A 1 117 ? -45.992 15.176 22.338 1.00 86.38 117 ILE A N 1
ATOM 894 C CA . ILE A 1 117 ? -44.582 15.051 21.950 1.00 86.38 117 ILE A CA 1
ATOM 895 C C . ILE A 1 117 ? -44.331 15.802 20.640 1.00 86.38 117 ILE A C 1
ATOM 897 O O . ILE A 1 117 ? -45.003 15.570 19.638 1.00 86.38 117 ILE A O 1
ATOM 901 N N . THR A 1 118 ? -43.351 16.711 20.634 1.00 78.75 118 THR A N 1
ATOM 902 C CA . THR A 1 118 ? -43.018 17.534 19.451 1.00 78.75 118 THR A CA 1
ATOM 903 C C . THR A 1 118 ? -41.698 17.137 18.798 1.00 78.75 118 THR A C 1
ATOM 905 O O . THR A 1 118 ? -41.600 17.099 17.573 1.00 78.75 118 THR A O 1
ATOM 908 N N . THR A 1 119 ? -40.689 16.801 19.601 1.00 81.38 119 THR A N 1
ATOM 909 C CA . THR A 1 119 ? -39.357 16.391 19.135 1.00 81.38 119 THR A CA 1
ATOM 910 C C . THR A 1 119 ? -38.898 15.165 19.925 1.00 81.38 119 THR A C 1
ATOM 912 O O . THR A 1 119 ? -38.249 15.327 20.964 1.00 81.38 119 THR A O 1
ATOM 915 N N . PRO A 1 120 ? -39.269 13.946 19.494 1.00 87.62 120 PRO A N 1
ATOM 916 C CA . PRO A 1 120 ? -38.930 12.727 20.216 1.00 87.62 120 PRO A CA 1
ATOM 917 C C . PRO A 1 120 ? -37.430 12.435 20.097 1.00 87.62 120 PRO A C 1
ATOM 919 O O . PRO A 1 120 ? -36.859 12.526 19.011 1.00 87.62 120 PRO A O 1
ATOM 922 N N . VAL A 1 121 ? -36.787 12.080 21.208 1.00 87.56 121 VAL A N 1
ATOM 923 C CA . VAL A 1 121 ? -35.335 11.816 21.254 1.00 87.56 121 VAL A CA 1
ATOM 924 C C . VAL A 1 121 ? -34.999 10.413 21.740 1.00 87.56 121 VAL A C 1
ATOM 926 O O . VAL A 1 121 ? -33.923 9.897 21.437 1.00 87.56 121 VAL A O 1
ATOM 929 N N . LYS A 1 122 ? -35.906 9.775 22.481 1.00 91.00 122 LYS A N 1
ATOM 930 C CA . LYS A 1 122 ? -35.689 8.452 23.063 1.00 91.00 122 LYS A CA 1
ATOM 931 C C . LYS A 1 122 ? -36.992 7.670 23.103 1.00 91.00 122 LYS A C 1
ATOM 933 O O . LYS A 1 122 ? -38.052 8.235 23.369 1.00 91.00 122 LYS A O 1
ATOM 938 N N . ILE A 1 123 ? -36.890 6.369 22.865 1.00 95.12 123 ILE A N 1
ATOM 939 C CA . ILE A 1 123 ? -37.976 5.413 23.029 1.00 95.12 123 ILE A CA 1
ATOM 940 C C . ILE A 1 123 ? -37.543 4.306 23.988 1.00 95.12 123 ILE A C 1
ATOM 942 O O . ILE A 1 123 ? -36.459 3.745 23.862 1.00 95.12 123 ILE A O 1
ATOM 946 N N . SER A 1 124 ? -38.405 3.981 24.942 1.00 95.12 124 SER A N 1
ATOM 947 C CA . SER A 1 124 ? -38.225 2.874 25.881 1.00 95.12 124 SER A CA 1
ATOM 948 C C . SER A 1 124 ? -39.389 1.899 25.745 1.00 95.12 124 SER A C 1
ATOM 950 O O . SER A 1 124 ? -40.535 2.322 25.573 1.00 95.12 124 SER A O 1
ATOM 952 N N . ILE A 1 125 ? -39.128 0.596 25.845 1.00 95.31 125 ILE A N 1
ATOM 953 C CA . ILE A 1 125 ? -40.160 -0.439 25.702 1.00 95.31 125 ILE A CA 1
ATOM 954 C C . ILE A 1 125 ? -40.325 -1.270 26.975 1.00 95.31 125 ILE A C 1
ATOM 956 O O . ILE A 1 125 ? -39.360 -1.611 27.655 1.00 95.31 125 ILE A O 1
ATOM 960 N N . ALA A 1 126 ? -41.573 -1.616 27.294 1.00 93.62 126 ALA A N 1
ATOM 961 C CA . ALA A 1 126 ? -41.925 -2.501 28.401 1.00 93.62 126 ALA A CA 1
ATOM 962 C C . ALA A 1 126 ? -42.954 -3.556 27.950 1.00 93.62 126 ALA A C 1
ATOM 964 O O . ALA A 1 126 ? -44.010 -3.188 27.432 1.00 93.62 126 ALA A O 1
ATOM 965 N N . PRO A 1 127 ? -42.723 -4.864 28.147 1.00 92.62 127 PRO A N 1
ATOM 966 C CA . PRO A 1 127 ? -43.648 -5.905 27.703 1.00 92.62 127 PRO A CA 1
ATOM 967 C C . PRO A 1 127 ? -44.982 -5.882 28.466 1.00 92.62 127 PRO A C 1
ATOM 969 O O . PRO A 1 127 ? -45.038 -5.614 29.669 1.00 92.62 127 PRO A O 1
ATOM 972 N N . ILE A 1 128 ? -46.071 -6.215 27.770 1.00 91.81 128 ILE A N 1
ATOM 973 C CA . ILE A 1 128 ? -47.420 -6.358 28.329 1.00 91.81 128 ILE A CA 1
ATOM 974 C C . ILE A 1 128 ? -47.800 -7.840 28.336 1.00 91.81 128 ILE A C 1
ATOM 976 O O . ILE A 1 128 ? -47.887 -8.489 27.289 1.00 91.81 128 ILE A O 1
ATOM 980 N N . PHE A 1 129 ? -48.086 -8.358 29.529 1.00 87.19 129 PHE A N 1
ATOM 981 C CA . PHE A 1 129 ? -48.437 -9.755 29.773 1.00 87.19 129 PHE A CA 1
ATOM 982 C C . PHE A 1 129 ? -49.910 -9.908 30.137 1.00 87.19 129 PHE A C 1
ATOM 984 O O . PHE A 1 129 ? -50.508 -9.012 30.736 1.00 87.19 129 PHE A O 1
ATOM 991 N N . ILE A 1 130 ? -50.472 -11.090 29.885 1.00 81.81 130 ILE A N 1
ATOM 992 C CA . ILE A 1 130 ? -51.739 -11.505 30.497 1.00 81.81 130 ILE A CA 1
ATOM 993 C C . ILE A 1 130 ? -51.440 -12.451 31.658 1.00 81.81 130 ILE A C 1
ATOM 995 O O . ILE A 1 130 ? -50.963 -13.565 31.456 1.00 81.81 130 ILE A O 1
ATOM 999 N N . ILE A 1 131 ? -51.772 -12.021 32.874 1.00 80.19 131 ILE A N 1
ATOM 1000 C CA . ILE A 1 131 ? -51.684 -12.841 34.086 1.00 80.19 131 ILE A CA 1
ATOM 1001 C C . ILE A 1 131 ? -53.092 -12.942 34.663 1.00 80.19 131 ILE A C 1
ATOM 1003 O O . ILE A 1 131 ? -53.734 -11.922 34.907 1.00 80.19 131 ILE A O 1
ATOM 1007 N N . GLU A 1 132 ? -53.599 -14.166 34.824 1.00 82.62 132 GLU A N 1
ATOM 1008 C CA . GLU A 1 132 ? -54.948 -14.425 35.362 1.00 82.62 132 GLU A CA 1
ATOM 1009 C C . GLU A 1 132 ? -56.067 -13.650 34.623 1.00 82.62 132 GLU A C 1
ATOM 1011 O O . GLU A 1 132 ? -57.034 -13.178 35.219 1.00 82.62 132 GLU A O 1
ATOM 1016 N N . GLY A 1 133 ? -55.927 -13.485 33.301 1.00 77.62 133 GLY A N 1
ATOM 1017 C CA . GLY A 1 133 ? -56.910 -12.795 32.455 1.00 77.62 133 GLY A CA 1
ATOM 1018 C C . GLY A 1 133 ? -56.863 -11.263 32.512 1.00 77.62 133 GLY A C 1
ATOM 1019 O O . GLY A 1 133 ? -57.728 -10.615 31.927 1.00 77.62 133 GLY A O 1
ATOM 1020 N N . ARG A 1 134 ? -55.871 -10.663 33.184 1.00 81.81 134 ARG A N 1
ATOM 1021 C CA . ARG A 1 134 ? -55.670 -9.205 33.233 1.00 81.81 134 ARG A CA 1
ATOM 1022 C C . ARG A 1 134 ? -54.363 -8.806 32.551 1.00 81.81 134 ARG A C 1
ATOM 1024 O O . ARG A 1 134 ? -53.342 -9.464 32.753 1.00 81.81 134 ARG A O 1
ATOM 1031 N N . LYS A 1 135 ? -54.395 -7.709 31.780 1.00 85.62 135 LYS A N 1
ATOM 1032 C CA . LYS A 1 135 ? -53.185 -7.078 31.230 1.00 85.62 135 LYS A CA 1
ATOM 1033 C C . LYS A 1 135 ? -52.352 -6.510 32.387 1.00 85.62 135 LYS A C 1
ATOM 1035 O O . LYS A 1 135 ? -52.874 -5.759 33.212 1.00 85.62 135 LYS A O 1
ATOM 1040 N N . LYS A 1 136 ? -51.075 -6.876 32.455 1.00 87.44 136 LYS A N 1
ATOM 1041 C CA . LYS A 1 136 ? -50.094 -6.356 33.411 1.00 87.44 136 LYS A CA 1
ATOM 1042 C C . LYS A 1 136 ? -48.858 -5.891 32.651 1.00 87.44 136 LYS A C 1
ATOM 1044 O O . LYS A 1 136 ? -48.368 -6.600 31.778 1.00 87.44 136 LYS A O 1
ATOM 1049 N N . ILE A 1 137 ? -48.371 -4.709 33.001 1.00 88.00 137 ILE A N 1
ATOM 1050 C CA . ILE A 1 137 ? -47.231 -4.065 32.346 1.00 88.00 137 ILE A CA 1
ATOM 1051 C C . ILE A 1 137 ? -45.970 -4.436 33.121 1.00 88.00 137 ILE A C 1
ATOM 1053 O O . ILE A 1 137 ? -45.964 -4.380 34.355 1.00 88.00 137 ILE A O 1
ATOM 1057 N N . GLY A 1 138 ? -44.950 -4.889 32.398 1.00 85.81 138 GLY A N 1
ATOM 1058 C CA . GLY A 1 138 ? -43.623 -5.164 32.932 1.00 85.81 138 GLY A CA 1
ATOM 1059 C C . GLY A 1 138 ? -42.837 -3.890 33.249 1.00 85.81 138 GLY A C 1
ATOM 1060 O O . GLY A 1 138 ? -43.345 -2.776 33.135 1.00 85.81 138 GLY A O 1
ATOM 1061 N N . GLY A 1 139 ? -41.582 -4.067 33.660 1.00 86.62 139 GLY A N 1
ATOM 1062 C CA . GLY A 1 139 ? -40.617 -2.966 33.684 1.00 86.62 139 GLY A CA 1
ATOM 1063 C C . GLY A 1 139 ? -40.146 -2.617 32.273 1.00 86.62 139 GLY A C 1
ATOM 1064 O O . GLY A 1 139 ? -40.364 -3.396 31.345 1.00 86.62 139 GLY A O 1
ATOM 1065 N N . ILE A 1 140 ? -39.486 -1.467 32.130 1.00 89.12 140 ILE A N 1
ATOM 1066 C CA . ILE A 1 140 ? -38.735 -1.147 30.911 1.00 89.12 140 ILE A CA 1
ATOM 1067 C C . ILE A 1 140 ? -37.650 -2.212 30.753 1.00 89.12 140 ILE A C 1
ATOM 1069 O O . ILE A 1 140 ? -36.888 -2.455 31.691 1.00 89.12 140 ILE A O 1
ATOM 1073 N N . THR A 1 141 ? -37.645 -2.885 29.608 1.00 89.88 141 THR A N 1
ATOM 1074 C CA . THR A 1 141 ? -36.661 -3.925 29.291 1.00 89.88 141 THR A CA 1
ATOM 1075 C C . THR A 1 141 ? -35.532 -3.391 28.437 1.00 89.88 141 THR A C 1
ATOM 1077 O O . THR A 1 141 ? -34.428 -3.910 28.550 1.00 89.88 141 THR A O 1
ATOM 1080 N N . ASP A 1 142 ? -35.801 -2.360 27.635 1.00 91.31 142 ASP A N 1
ATOM 1081 C CA . ASP A 1 142 ? -34.807 -1.759 26.759 1.00 91.31 142 ASP A CA 1
ATOM 1082 C C . ASP A 1 142 ? -35.166 -0.314 26.378 1.00 91.31 142 ASP A C 1
ATOM 1084 O O . ASP A 1 142 ? -36.336 0.089 26.457 1.00 91.31 142 ASP A O 1
ATOM 1088 N N . GLU A 1 143 ? -34.162 0.463 25.976 1.00 93.06 143 GLU A N 1
ATOM 1089 C CA . GLU A 1 143 ? -34.301 1.844 25.518 1.00 93.06 143 GLU A CA 1
ATOM 1090 C C . GLU A 1 143 ? -33.283 2.210 24.434 1.00 93.06 143 GLU A C 1
ATOM 1092 O O . GLU A 1 143 ? -32.112 1.852 24.510 1.00 93.06 143 GLU A O 1
ATOM 1097 N N . GLU A 1 144 ? -33.716 2.995 23.448 1.00 89.62 144 GLU A N 1
ATOM 1098 C CA . GLU A 1 144 ? -32.861 3.456 22.355 1.00 89.62 144 GLU A CA 1
ATOM 1099 C C . GLU A 1 144 ? -33.131 4.932 22.027 1.00 89.62 144 GLU A C 1
ATOM 1101 O O . GLU A 1 144 ? -34.245 5.447 22.181 1.00 89.62 144 GLU A O 1
ATOM 1106 N N . LYS A 1 145 ? -32.099 5.644 21.562 1.00 85.88 145 LYS A N 1
ATOM 1107 C CA . LYS A 1 145 ? -32.259 6.992 21.004 1.00 85.88 145 LYS A CA 1
ATOM 1108 C C . LYS A 1 145 ? -32.880 6.906 19.614 1.00 85.88 145 LYS A C 1
ATOM 1110 O O . LYS A 1 145 ? -32.420 6.134 18.780 1.00 85.88 145 LYS A O 1
ATOM 1115 N N . LEU A 1 146 ? -33.875 7.748 19.352 1.00 84.25 146 LEU A N 1
ATOM 1116 C CA . LEU A 1 146 ? -34.518 7.801 18.042 1.00 84.25 146 LEU A CA 1
ATOM 1117 C C . LEU A 1 146 ? -33.609 8.495 17.027 1.00 84.25 146 LEU A C 1
ATOM 1119 O O . LEU A 1 146 ? -33.162 9.623 17.244 1.00 84.25 146 LEU A O 1
ATOM 1123 N N . LYS A 1 147 ? -33.356 7.820 15.904 1.00 79.50 147 LYS A N 1
ATOM 1124 C CA . LYS A 1 147 ? -32.655 8.390 14.748 1.00 79.50 147 LYS A CA 1
ATOM 1125 C C . LYS A 1 147 ? -33.644 9.096 13.829 1.00 79.50 147 LYS A C 1
ATOM 1127 O O . LYS A 1 147 ? -34.740 8.602 13.603 1.00 79.50 147 LYS A O 1
ATOM 1132 N N . LEU A 1 148 ? -33.281 10.250 13.286 1.00 68.00 148 LEU A N 1
ATOM 1133 C CA . LEU A 1 148 ? -34.173 11.022 12.422 1.00 68.00 148 LEU A CA 1
ATOM 1134 C C . LEU A 1 148 ? -34.088 10.502 10.975 1.00 68.00 148 LEU A C 1
ATOM 1136 O O . LEU A 1 148 ? -33.039 10.623 10.350 1.00 68.00 148 LEU A O 1
ATOM 1140 N N . ASP A 1 149 ? -35.176 9.931 10.451 1.00 62.19 149 ASP A N 1
ATOM 1141 C CA . ASP A 1 149 ? -35.292 9.505 9.047 1.00 62.19 149 ASP A CA 1
ATOM 1142 C C . ASP A 1 149 ? -35.620 10.740 8.189 1.00 62.19 149 ASP A C 1
ATOM 1144 O O . ASP A 1 149 ? -36.760 11.214 8.175 1.00 62.19 149 ASP A O 1
ATOM 1148 N N . PHE A 1 150 ? -34.622 11.312 7.507 1.00 58.97 150 PHE A N 1
ATOM 1149 C CA . PHE A 1 150 ? -34.785 12.495 6.651 1.00 58.97 150 PHE A CA 1
ATOM 1150 C C . PHE A 1 150 ? -34.811 12.107 5.164 1.00 58.97 150 PHE A C 1
ATOM 1152 O O . PHE A 1 150 ? -33.877 11.483 4.662 1.00 58.97 150 PHE A O 1
ATOM 1159 N N . PHE A 1 151 ? -35.858 12.528 4.444 1.00 60.06 151 PHE A N 1
ATOM 1160 C CA . PHE A 1 151 ? -35.854 12.563 2.979 1.00 60.06 151 PHE A CA 1
ATOM 1161 C C . PHE A 1 151 ? -35.085 13.803 2.517 1.00 60.06 151 PHE A C 1
ATOM 1163 O O . PHE A 1 151 ? -35.442 14.921 2.893 1.00 60.06 151 PHE A O 1
ATOM 1170 N N . CYS A 1 152 ? -34.065 13.619 1.687 1.00 68.19 152 CYS A N 1
ATOM 1171 C CA . CYS A 1 152 ? -33.324 14.719 1.078 1.00 68.19 152 CYS A CA 1
ATOM 1172 C C . CYS A 1 152 ? -33.772 14.938 -0.374 1.00 68.19 152 CYS A C 1
ATOM 1174 O O . CYS A 1 152 ? -34.184 14.015 -1.075 1.00 68.19 152 CYS A O 1
ATOM 1176 N N . THR A 1 153 ? -33.683 16.175 -0.851 1.00 70.44 153 THR A N 1
ATOM 1177 C CA . THR A 1 153 ? -33.851 16.539 -2.270 1.00 70.44 153 THR A CA 1
ATOM 1178 C C . THR A 1 153 ? -32.583 17.153 -2.869 1.00 70.44 153 THR A C 1
ATOM 1180 O O . THR A 1 153 ? -32.566 17.493 -4.049 1.00 70.44 153 THR A O 1
ATOM 1183 N N . SER A 1 154 ? -31.544 17.347 -2.050 1.00 73.81 154 SER A N 1
ATOM 1184 C CA . SER A 1 154 ? -30.238 17.892 -2.434 1.00 73.81 154 SER A CA 1
ATOM 1185 C C . SER A 1 154 ? -29.183 17.578 -1.372 1.00 73.81 154 SER A C 1
ATOM 1187 O O . SER A 1 154 ? -29.514 17.601 -0.187 1.00 73.81 154 SER A O 1
ATOM 1189 N N . ASP A 1 155 ? -27.923 17.425 -1.777 1.00 75.81 155 ASP A N 1
ATOM 1190 C CA . ASP A 1 155 ? -26.771 17.124 -0.903 1.00 75.81 155 ASP A CA 1
ATOM 1191 C C . ASP A 1 155 ? -26.609 18.112 0.264 1.00 75.81 155 ASP A C 1
ATOM 1193 O O . ASP A 1 155 ? -26.338 17.718 1.395 1.00 75.81 155 ASP A O 1
ATOM 1197 N N . LEU A 1 156 ? -26.903 19.398 0.030 1.00 73.56 156 LEU A N 1
ATOM 1198 C CA . LEU A 1 156 ? -26.807 20.458 1.044 1.00 73.56 156 LEU A CA 1
ATOM 1199 C C . LEU A 1 156 ? -27.682 20.199 2.286 1.00 73.56 156 LEU A C 1
ATOM 1201 O O . LEU A 1 156 ? -27.393 20.700 3.365 1.00 73.56 156 LEU A O 1
ATOM 1205 N N . GLN A 1 157 ? -28.758 19.419 2.137 1.00 69.38 157 GLN A N 1
ATOM 1206 C CA . GLN A 1 157 ? -29.647 19.061 3.246 1.00 69.38 157 GLN A CA 1
ATOM 1207 C C . GLN A 1 157 ? -29.069 17.947 4.126 1.00 69.38 157 GLN A C 1
ATOM 1209 O O . GLN A 1 157 ? -29.509 17.796 5.259 1.00 69.38 157 GLN A O 1
ATOM 1214 N N . CYS A 1 158 ? -28.111 17.169 3.621 1.00 67.12 158 CYS A N 1
ATOM 1215 C CA . CYS A 1 158 ? -27.526 16.033 4.326 1.00 67.12 158 CYS A CA 1
ATOM 1216 C C . CYS A 1 158 ? -26.345 16.458 5.212 1.00 67.12 158 CYS A C 1
ATOM 1218 O O . CYS A 1 158 ? -26.269 16.059 6.377 1.00 67.12 158 CYS A O 1
ATOM 1220 N N . SER A 1 159 ? -25.516 17.387 4.725 1.00 62.69 159 SER A N 1
ATOM 1221 C CA . SER A 1 159 ? -24.378 17.954 5.464 1.00 62.69 159 SER A CA 1
ATOM 1222 C C . SER A 1 159 ? -24.757 18.673 6.768 1.00 62.69 159 SER A C 1
ATOM 1224 O O . SER A 1 159 ? -23.961 18.697 7.705 1.00 62.69 159 SER A O 1
ATOM 1226 N N . ASP A 1 160 ? -25.972 19.225 6.854 1.00 59.28 160 ASP A N 1
ATOM 1227 C CA . ASP A 1 160 ? -26.480 19.906 8.056 1.00 59.28 160 ASP A CA 1
ATOM 1228 C C . ASP A 1 160 ? -26.981 18.926 9.140 1.00 59.28 160 ASP A C 1
ATOM 1230 O O . ASP A 1 160 ? -27.164 19.315 10.295 1.00 59.28 160 ASP A O 1
ATOM 1234 N N . ILE A 1 161 ? -27.211 17.656 8.781 1.00 54.91 161 ILE A N 1
ATOM 1235 C CA . ILE A 1 161 ? -27.788 16.621 9.654 1.00 54.91 161 ILE A CA 1
ATOM 1236 C C . ILE A 1 161 ? -26.686 15.764 10.279 1.00 54.91 161 ILE A C 1
AT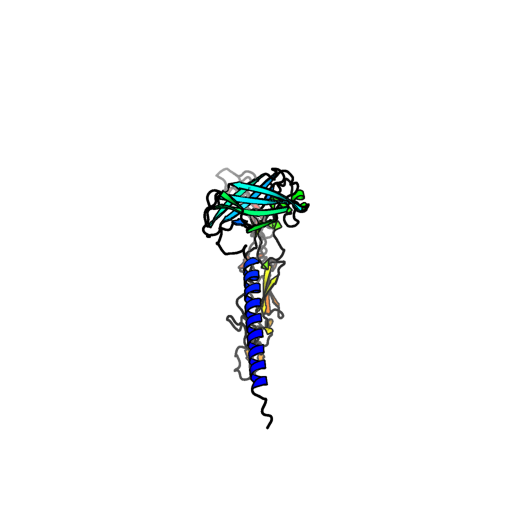OM 1238 O O . ILE A 1 161 ? -26.703 15.504 11.484 1.00 54.91 161 ILE A O 1
ATOM 1242 N N . ASN A 1 162 ? -25.731 15.314 9.464 1.00 60.31 162 ASN A N 1
ATOM 1243 C CA . ASN A 1 162 ? -24.573 14.552 9.912 1.00 60.31 162 ASN A CA 1
ATOM 1244 C C . ASN A 1 162 ? -23.388 14.837 8.974 1.00 60.31 162 ASN A C 1
ATOM 1246 O O . ASN A 1 162 ? -23.510 14.592 7.776 1.00 60.31 162 ASN A O 1
ATOM 1250 N N . PRO A 1 163 ? -22.231 15.288 9.488 1.00 65.88 163 PRO A N 1
ATOM 1251 C CA . PRO A 1 163 ? -21.058 15.552 8.655 1.00 65.88 163 PRO A CA 1
ATOM 1252 C C . PRO A 1 163 ? -20.529 14.317 7.904 1.00 65.88 163 PRO A C 1
ATOM 1254 O O . PRO A 1 163 ? -19.832 14.488 6.907 1.00 65.88 163 PRO A O 1
ATOM 1257 N N . ASN A 1 164 ? -20.877 13.101 8.340 1.00 67.06 164 ASN A N 1
ATOM 1258 C CA . ASN A 1 164 ? -20.512 11.853 7.664 1.00 67.06 164 ASN A CA 1
ATOM 1259 C C . ASN A 1 164 ? -21.488 11.463 6.537 1.00 67.06 164 ASN A C 1
ATOM 1261 O O . ASN A 1 164 ? -21.172 10.588 5.746 1.00 67.06 164 ASN A O 1
ATOM 1265 N N . LEU A 1 165 ? -22.669 12.085 6.445 1.00 72.25 165 LEU A N 1
ATOM 1266 C CA . LEU A 1 165 ? -23.682 11.791 5.425 1.00 72.25 165 LEU A CA 1
ATOM 1267 C C . LEU A 1 165 ? -23.850 13.024 4.538 1.00 72.25 165 LEU A C 1
ATOM 1269 O O . LEU A 1 165 ? -24.695 13.871 4.811 1.00 72.25 165 LEU A O 1
ATOM 1273 N N . GLN A 1 166 ? -23.014 13.162 3.511 1.00 79.06 166 GLN A N 1
ATOM 1274 C CA . GLN A 1 166 ? -22.939 14.391 2.710 1.00 79.06 166 GLN A CA 1
ATOM 1275 C C . GLN A 1 166 ? -23.761 14.341 1.418 1.00 79.06 166 GLN A C 1
ATOM 1277 O O . GLN A 1 166 ? -24.048 15.392 0.849 1.00 79.06 166 GLN A O 1
ATOM 1282 N N . PHE A 1 167 ? -24.179 13.156 0.966 1.00 82.06 167 PHE A N 1
ATOM 1283 C CA . PHE A 1 167 ? -24.753 12.974 -0.370 1.00 82.06 167 PHE A CA 1
ATOM 1284 C C . PHE A 1 167 ? -26.219 12.573 -0.315 1.00 82.06 167 PHE A C 1
ATOM 1286 O O . PHE A 1 167 ? -26.617 11.754 0.505 1.00 82.06 167 PHE A O 1
ATOM 1293 N N . CYS A 1 168 ? -27.030 13.113 -1.217 1.00 77.88 168 CYS A N 1
ATOM 1294 C CA . CYS A 1 168 ? -28.430 12.761 -1.357 1.00 77.88 168 CYS A CA 1
ATOM 1295 C C . CYS A 1 168 ? -28.622 11.749 -2.490 1.00 77.88 168 CYS A C 1
ATOM 1297 O O . CYS A 1 168 ? -28.757 12.108 -3.662 1.00 77.88 168 CYS A O 1
ATOM 1299 N N . VAL A 1 169 ? -28.679 10.463 -2.144 1.00 77.88 169 VAL A N 1
ATOM 1300 C CA . VAL A 1 169 ? -28.802 9.371 -3.113 1.00 77.88 169 VAL A CA 1
ATOM 1301 C C . VAL A 1 169 ? -30.211 8.797 -3.051 1.00 77.88 169 VAL A C 1
ATOM 1303 O O . VAL A 1 169 ? -30.652 8.259 -2.041 1.00 77.88 169 VAL A O 1
ATOM 1306 N N . SER A 1 170 ? -30.953 8.914 -4.156 1.00 73.62 170 SER A N 1
ATOM 1307 C CA . SER A 1 170 ? -32.329 8.396 -4.282 1.00 73.62 170 SER A CA 1
ATOM 1308 C C . SER A 1 170 ? -33.301 8.872 -3.188 1.00 73.62 170 SER A C 1
ATOM 1310 O O . SER A 1 170 ? -34.256 8.173 -2.854 1.00 73.62 170 SER A O 1
ATOM 1312 N N . GLY A 1 171 ? -33.087 10.081 -2.661 1.00 67.75 171 GLY A N 1
ATOM 1313 C CA . GLY A 1 171 ? -33.946 10.685 -1.641 1.00 67.75 171 GLY A CA 1
ATOM 1314 C C . GLY A 1 171 ? -33.541 10.388 -0.197 1.00 67.75 171 GLY A C 1
ATOM 1315 O O . GLY A 1 171 ? -34.263 10.796 0.710 1.00 67.75 171 GLY A O 1
ATOM 1316 N N . SER A 1 172 ? -32.402 9.731 0.030 1.00 72.06 172 SER A N 1
ATOM 1317 C CA . SER A 1 172 ? -31.844 9.460 1.359 1.00 72.06 172 SER A CA 1
ATOM 1318 C C . SER A 1 172 ? -30.418 9.993 1.481 1.00 72.06 172 SER A C 1
ATOM 1320 O O . SER A 1 172 ? -29.668 10.000 0.506 1.00 72.06 172 SER A O 1
ATOM 1322 N N . CYS A 1 173 ? -30.053 10.454 2.677 1.00 73.75 173 CYS A N 1
ATOM 1323 C CA . CYS A 1 173 ? -28.691 10.896 2.953 1.00 73.75 173 CYS A CA 1
ATOM 1324 C C . CYS A 1 173 ? -27.752 9.690 3.100 1.00 73.75 173 CYS A C 1
ATOM 1326 O O . CYS A 1 173 ? -28.041 8.759 3.850 1.00 73.75 173 CYS A O 1
ATOM 1328 N N . SER A 1 174 ? -26.636 9.736 2.386 1.00 79.62 174 SER A N 1
ATOM 1329 C CA . SER A 1 174 ? -25.668 8.661 2.181 1.00 79.62 174 SER A CA 1
ATOM 1330 C C . SER A 1 174 ? -24.245 9.170 2.416 1.00 79.62 174 SER A C 1
ATOM 1332 O O . SER A 1 174 ? -23.978 10.369 2.294 1.00 79.62 174 SER A O 1
ATOM 1334 N N . GLU A 1 175 ? -23.335 8.257 2.755 1.00 83.25 175 GLU A N 1
ATOM 1335 C CA . GLU A 1 175 ? -21.913 8.565 2.976 1.00 83.25 175 GLU A CA 1
ATOM 1336 C C . GLU A 1 175 ? -21.180 8.855 1.665 1.00 83.25 175 GLU A C 1
ATOM 1338 O O . GLU A 1 175 ? -20.259 9.661 1.652 1.00 83.25 175 GLU A O 1
ATOM 1343 N N . CYS A 1 176 ? -21.631 8.260 0.557 1.00 85.56 176 CYS A N 1
ATOM 1344 C CA . CYS A 1 176 ? -21.050 8.431 -0.773 1.00 85.56 176 CYS A CA 1
ATOM 1345 C C . CYS A 1 176 ? -22.129 8.517 -1.858 1.00 85.56 176 CYS A C 1
ATOM 1347 O O . CYS A 1 176 ? -23.184 7.885 -1.753 1.00 85.56 176 CYS A O 1
ATOM 1349 N N . GLY A 1 177 ? -21.864 9.282 -2.920 1.00 83.38 177 GLY A N 1
ATOM 1350 C CA . GLY A 1 177 ? -22.671 9.316 -4.143 1.00 83.38 177 GLY A CA 1
ATOM 1351 C C . GLY A 1 177 ? -22.035 8.548 -5.305 1.00 83.38 177 GLY A C 1
ATOM 1352 O O . GLY A 1 177 ? -22.737 8.086 -6.207 1.00 83.38 177 GLY A O 1
ATOM 1353 N N . ASN A 1 178 ? -20.711 8.402 -5.292 1.00 85.00 178 ASN A N 1
ATOM 1354 C CA . ASN A 1 178 ? -19.924 7.685 -6.283 1.00 85.00 178 ASN A CA 1
ATOM 1355 C C . ASN A 1 178 ? -18.651 7.073 -5.665 1.00 85.00 178 ASN A C 1
ATOM 1357 O O . ASN A 1 178 ? -18.338 7.275 -4.496 1.00 85.00 178 ASN A O 1
ATOM 1361 N N . GLN A 1 179 ? -17.911 6.321 -6.479 1.00 83.50 179 GLN A N 1
ATOM 1362 C CA . GLN A 1 179 ? -16.730 5.567 -6.059 1.00 83.50 179 GLN A CA 1
ATOM 1363 C C . GLN A 1 179 ? -15.587 6.439 -5.511 1.00 83.50 179 GLN A C 1
ATOM 1365 O O . GLN A 1 179 ? -14.856 5.994 -4.637 1.00 83.50 179 GLN A O 1
ATOM 1370 N N . ASN A 1 180 ? -15.444 7.676 -5.990 1.00 82.31 180 ASN A N 1
ATOM 1371 C CA . ASN A 1 180 ? -14.365 8.570 -5.567 1.00 82.31 180 ASN A CA 1
ATOM 1372 C C . ASN A 1 180 ? -14.656 9.262 -4.228 1.00 82.31 180 ASN A C 1
ATOM 1374 O O . ASN A 1 180 ? -13.764 9.900 -3.682 1.00 82.31 180 ASN A O 1
ATOM 1378 N N . ASP A 1 181 ? -15.882 9.164 -3.706 1.00 83.56 181 ASP A N 1
ATOM 1379 C CA . ASP A 1 181 ? -16.267 9.821 -2.451 1.00 83.56 181 ASP A CA 1
ATOM 1380 C C . ASP A 1 181 ? -15.835 9.017 -1.215 1.00 83.56 181 ASP A C 1
ATOM 1382 O O . ASP A 1 181 ? -15.858 9.542 -0.107 1.00 83.56 181 ASP A O 1
ATOM 1386 N N . CYS A 1 182 ? -15.457 7.748 -1.404 1.00 83.31 182 CYS A N 1
ATOM 1387 C CA . CYS A 1 182 ? -15.079 6.836 -0.326 1.00 83.31 182 CYS A CA 1
ATOM 1388 C C . CYS A 1 182 ? -13.582 6.757 -0.059 1.00 83.31 182 CYS A C 1
ATOM 1390 O O . CYS A 1 182 ? -13.196 6.051 0.862 1.00 83.31 182 CYS A O 1
ATOM 1392 N N . THR A 1 183 ? -12.760 7.439 -0.856 1.00 83.12 183 THR A N 1
ATOM 1393 C CA . THR A 1 183 ? -11.310 7.334 -0.708 1.00 83.12 183 THR A CA 1
ATOM 1394 C C . THR A 1 183 ? -10.844 8.037 0.563 1.00 83.12 183 THR A C 1
ATOM 1396 O O . THR A 1 183 ? -11.053 9.241 0.735 1.00 83.12 183 THR A O 1
ATOM 1399 N N . ASP A 1 184 ? -10.202 7.291 1.456 1.00 80.00 184 ASP A N 1
ATOM 1400 C CA . ASP A 1 184 ? -9.545 7.819 2.650 1.00 80.00 184 ASP A CA 1
ATOM 1401 C C . ASP A 1 184 ? -8.116 8.326 2.358 1.00 80.00 184 ASP A C 1
ATOM 1403 O O . ASP A 1 184 ? -7.503 9.007 3.188 1.00 80.00 184 ASP A O 1
ATOM 1407 N N . GLY A 1 185 ? -7.630 8.080 1.135 1.00 79.56 185 GLY A N 1
ATOM 1408 C CA . GLY A 1 185 ? -6.303 8.459 0.661 1.00 79.56 185 GLY A CA 1
ATOM 1409 C C . GLY A 1 185 ? -5.187 7.498 1.081 1.00 79.56 185 GLY A C 1
ATOM 1410 O O . GLY A 1 185 ? -4.024 7.864 0.915 1.00 79.56 185 GLY A O 1
ATOM 1411 N N . ASP A 1 186 ? -5.529 6.321 1.612 1.00 84.31 186 ASP A N 1
ATOM 1412 C CA . ASP A 1 186 ? -4.649 5.207 1.964 1.00 84.31 186 ASP A CA 1
ATOM 1413 C C . ASP A 1 186 ? -4.883 4.001 1.035 1.00 84.31 186 ASP A C 1
ATOM 1415 O O . ASP A 1 186 ? -5.615 3.055 1.318 1.00 84.31 186 ASP A O 1
ATOM 1419 N N . PHE A 1 187 ? -4.177 3.986 -0.091 1.00 84.81 187 PHE A N 1
ATOM 1420 C CA . PHE A 1 187 ? -4.254 2.912 -1.081 1.00 84.81 187 PHE A CA 1
ATOM 1421 C C . PHE A 1 187 ? -3.769 1.549 -0.558 1.00 84.81 187 PHE A C 1
ATOM 1423 O O . PHE A 1 187 ? -4.078 0.524 -1.171 1.00 84.81 187 PHE A O 1
ATOM 1430 N N . CYS A 1 188 ? -3.036 1.505 0.560 1.00 85.19 188 CYS A N 1
ATOM 1431 C CA . CYS A 1 188 ? -2.496 0.263 1.112 1.00 85.19 188 CYS A CA 1
ATOM 1432 C C . CYS A 1 188 ? -3.566 -0.586 1.805 1.00 85.19 188 CYS A C 1
ATOM 1434 O O . CYS A 1 188 ? -3.439 -1.814 1.865 1.00 85.19 188 CYS A O 1
ATOM 1436 N N . ASN A 1 189 ? -4.640 0.040 2.295 1.00 79.50 189 ASN A N 1
ATOM 1437 C CA . ASN A 1 189 ? -5.789 -0.672 2.856 1.00 79.50 189 ASN A CA 1
ATOM 1438 C C . ASN A 1 189 ? -6.819 -1.098 1.781 1.00 79.50 189 ASN A C 1
ATOM 1440 O O . ASN A 1 189 ? -7.749 -1.854 2.072 1.00 79.50 189 ASN A O 1
ATOM 1444 N N . GLY A 1 190 ? -6.556 -0.748 0.518 1.00 81.19 190 GLY A N 1
ATOM 1445 C CA . GLY A 1 190 ? -7.333 -1.139 -0.650 1.00 81.19 190 GLY A CA 1
ATOM 1446 C C . GLY A 1 190 ? -8.306 -0.057 -1.111 1.00 81.19 190 GLY A C 1
ATOM 1447 O O . GLY A 1 190 ? -8.721 0.803 -0.357 1.00 81.19 190 GLY A O 1
ATOM 1448 N N . ILE A 1 191 ? -8.722 -0.131 -2.377 1.00 81.75 191 ILE A N 1
ATOM 1449 C CA . ILE A 1 191 ? -9.658 0.846 -2.951 1.00 81.75 191 ILE A CA 1
ATOM 1450 C C . ILE A 1 191 ? -11.069 0.613 -2.394 1.00 81.75 191 ILE A C 1
ATOM 1452 O O . ILE A 1 191 ? -11.683 -0.428 -2.654 1.00 81.75 191 ILE A O 1
ATOM 1456 N N . GLU A 1 192 ? -11.595 1.601 -1.682 1.00 87.38 192 GLU A N 1
ATOM 1457 C CA . GLU A 1 192 ? -12.888 1.575 -1.004 1.00 87.38 192 GLU A CA 1
ATOM 1458 C C . GLU A 1 192 ? -14.032 1.718 -1.995 1.00 87.38 192 GLU A C 1
ATOM 1460 O O . GLU A 1 192 ? -13.966 2.497 -2.945 1.00 87.38 192 GLU A O 1
ATOM 1465 N N . GLN A 1 193 ? -15.111 0.963 -1.795 1.00 86.00 193 GLN A N 1
ATOM 1466 C CA . GLN A 1 193 ? -16.238 0.907 -2.722 1.00 86.00 193 GLN A CA 1
ATOM 1467 C C . GLN A 1 193 ? -17.483 1.604 -2.194 1.00 86.00 193 GLN A C 1
ATOM 1469 O O . GLN A 1 193 ? -17.947 1.320 -1.094 1.00 86.00 193 GLN A O 1
ATOM 1474 N N . CYS A 1 194 ? -18.086 2.452 -3.030 1.00 86.31 194 CYS A N 1
ATOM 1475 C CA . CYS A 1 194 ? -19.398 3.019 -2.747 1.00 86.31 194 CYS A CA 1
ATOM 1476 C C . CYS A 1 194 ? -20.489 2.031 -3.172 1.00 86.31 194 CYS A C 1
ATOM 1478 O O . CYS A 1 194 ? -20.848 1.933 -4.350 1.00 86.31 194 CYS A O 1
ATOM 1480 N N . ILE A 1 195 ? -21.041 1.289 -2.210 1.00 84.50 195 ILE A N 1
ATOM 1481 C CA . ILE A 1 195 ? -22.084 0.291 -2.458 1.00 84.50 195 ILE A CA 1
ATOM 1482 C C . ILE A 1 195 ? -23.365 0.726 -1.753 1.00 84.50 195 ILE A C 1
ATOM 1484 O O . ILE A 1 195 ? -23.461 0.741 -0.531 1.00 84.50 195 ILE A O 1
ATOM 1488 N N . SER A 1 196 ? -24.394 1.036 -2.547 1.00 79.31 196 SER A N 1
ATOM 1489 C CA . SER A 1 196 ? -25.717 1.457 -2.054 1.00 79.31 196 SER A CA 1
ATOM 1490 C C . SER A 1 196 ? -25.688 2.676 -1.114 1.00 79.31 196 SER A C 1
ATOM 1492 O O . SER A 1 196 ? -26.502 2.759 -0.198 1.00 79.31 196 SER A O 1
ATOM 1494 N N . GLY A 1 197 ? -24.771 3.624 -1.347 1.00 76.88 197 GLY A N 1
ATOM 1495 C CA . GLY A 1 197 ? -24.661 4.865 -0.569 1.00 76.88 197 GLY A CA 1
ATOM 1496 C C . GLY A 1 197 ? -23.841 4.754 0.722 1.00 76.88 197 GLY A C 1
ATOM 1497 O O . GLY A 1 197 ? -23.874 5.677 1.536 1.00 76.88 197 GLY A O 1
ATOM 1498 N N . PHE A 1 198 ? -23.115 3.650 0.909 1.00 81.62 198 PHE A N 1
ATOM 1499 C CA . PHE A 1 198 ? -22.190 3.436 2.022 1.00 81.62 198 PHE A CA 1
ATOM 1500 C C . PHE A 1 198 ? -20.803 3.089 1.496 1.00 81.62 198 PHE A C 1
ATOM 1502 O O . PHE A 1 198 ? -20.687 2.356 0.505 1.00 81.62 198 PHE A O 1
ATOM 1509 N N . CYS A 1 199 ? -19.774 3.586 2.177 1.00 83.38 199 CYS A N 1
ATOM 1510 C CA . CYS A 1 199 ? -18.399 3.223 1.874 1.00 83.38 199 CYS A CA 1
ATOM 1511 C C . CYS A 1 199 ? -18.074 1.870 2.500 1.00 83.38 199 CYS A C 1
ATOM 1513 O O . CYS A 1 199 ? -18.344 1.628 3.675 1.00 83.38 199 CYS A O 1
ATOM 1515 N N . GLN A 1 200 ? -17.545 0.963 1.689 1.00 82.81 200 GLN A N 1
ATOM 1516 C CA . GLN A 1 200 ? -17.025 -0.319 2.139 1.00 82.81 200 GLN A CA 1
ATOM 1517 C C . GLN A 1 200 ? -15.519 -0.337 1.951 1.00 82.81 200 GLN A C 1
ATOM 1519 O O . GLN A 1 200 ? -15.040 0.000 0.868 1.00 82.81 200 GLN A O 1
ATOM 1524 N N . ASP A 1 201 ? -14.811 -0.772 2.989 1.00 78.38 201 ASP A N 1
ATOM 1525 C CA . ASP A 1 201 ? -13.360 -0.911 2.980 1.00 78.38 201 ASP A CA 1
ATOM 1526 C C . ASP A 1 201 ? -12.900 -1.776 1.798 1.00 78.38 201 ASP A C 1
ATOM 1528 O O . ASP A 1 201 ? -13.531 -2.782 1.438 1.00 78.38 201 ASP A O 1
ATOM 1532 N N . GLY A 1 202 ? -11.789 -1.367 1.188 1.00 76.50 202 GLY A N 1
ATOM 1533 C CA . GLY A 1 202 ? -11.151 -2.108 0.114 1.00 76.50 202 GLY A CA 1
ATOM 1534 C C . GLY A 1 202 ? -10.526 -3.422 0.586 1.00 76.50 202 GLY A C 1
ATOM 1535 O O . GLY A 1 202 ? -10.558 -3.802 1.756 1.00 76.50 202 GLY A O 1
ATOM 1536 N N . THR A 1 203 ? -9.955 -4.166 -0.364 1.00 78.62 203 THR A N 1
ATOM 1537 C CA . THR A 1 203 ? -9.126 -5.337 -0.034 1.00 78.62 203 THR A CA 1
ATOM 1538 C C . THR A 1 203 ? -7.676 -4.871 0.114 1.00 78.62 203 THR A C 1
ATOM 1540 O O . THR A 1 203 ? -7.128 -4.407 -0.888 1.00 78.62 203 THR A O 1
ATOM 1543 N N . PRO A 1 204 ? -7.042 -5.000 1.296 1.00 78.50 204 PRO A N 1
ATOM 1544 C CA . PRO A 1 204 ? -5.684 -4.513 1.503 1.00 78.50 204 PRO A CA 1
ATOM 1545 C C . PRO A 1 204 ? -4.682 -5.208 0.587 1.00 78.50 204 PRO A C 1
ATOM 1547 O O . PRO A 1 204 ? -4.704 -6.436 0.438 1.00 78.50 204 PRO A O 1
ATOM 1550 N N . THR A 1 205 ? -3.769 -4.434 0.007 1.00 74.38 205 THR A N 1
ATOM 1551 C CA . THR A 1 205 ? -2.572 -4.986 -0.627 1.00 74.38 205 THR A CA 1
ATOM 1552 C C . THR A 1 205 ? -1.641 -5.473 0.474 1.00 74.38 205 THR A C 1
ATOM 1554 O O . THR A 1 205 ? -1.275 -4.698 1.350 1.00 74.38 205 THR A O 1
ATOM 1557 N N . ASN A 1 206 ? -1.271 -6.756 0.459 1.00 82.69 206 ASN A N 1
ATOM 1558 C CA . ASN A 1 206 ? -0.273 -7.280 1.389 1.00 82.69 206 ASN A CA 1
ATOM 1559 C C . ASN A 1 206 ? 1.129 -6.910 0.872 1.00 82.69 206 ASN A C 1
ATOM 1561 O O . ASN A 1 206 ? 1.496 -7.442 -0.177 1.00 82.69 206 ASN A O 1
ATOM 1565 N N . PRO A 1 207 ? 1.889 -6.026 1.550 1.00 85.50 207 PRO A N 1
ATOM 1566 C CA . PRO A 1 207 ? 3.223 -5.651 1.090 1.00 85.50 207 PRO A CA 1
ATOM 1567 C C . PRO A 1 207 ? 4.261 -6.767 1.292 1.00 85.50 207 PRO A C 1
ATOM 1569 O O . PRO A 1 207 ? 5.267 -6.777 0.598 1.00 85.50 207 PRO A O 1
ATOM 1572 N N . ASP A 1 208 ? 3.996 -7.716 2.195 1.00 88.38 208 ASP A N 1
ATOM 1573 C CA . ASP A 1 208 ? 4.909 -8.802 2.575 1.00 88.38 208 ASP A CA 1
ATOM 1574 C C . ASP A 1 208 ? 5.224 -9.741 1.393 1.00 88.38 208 ASP A C 1
ATOM 1576 O O . ASP A 1 208 ? 4.332 -10.416 0.859 1.00 88.38 208 ASP A O 1
ATOM 1580 N N . ASP A 1 209 ? 6.500 -9.811 1.002 1.00 89.38 209 ASP A N 1
ATOM 1581 C CA . ASP A 1 209 ? 7.004 -10.700 -0.055 1.00 89.38 209 ASP A CA 1
ATOM 1582 C C . ASP A 1 209 ? 7.494 -12.063 0.453 1.00 89.38 209 ASP A C 1
ATOM 1584 O O . ASP A 1 209 ? 8.018 -12.881 -0.310 1.00 89.38 209 ASP A O 1
ATOM 1588 N N . SER A 1 210 ? 7.234 -12.353 1.726 1.00 90.56 210 SER A N 1
ATOM 1589 C CA . SER A 1 210 ? 7.628 -13.570 2.429 1.00 90.56 210 SER A CA 1
ATOM 1590 C C . SER A 1 210 ? 9.138 -13.731 2.634 1.00 90.56 210 SER A C 1
ATOM 1592 O O . SER A 1 210 ? 9.591 -14.854 2.905 1.00 90.56 210 SER A O 1
ATOM 1594 N N . ILE A 1 211 ? 9.916 -12.648 2.549 1.00 91.06 211 ILE A N 1
ATOM 1595 C CA . ILE A 1 211 ? 11.339 -12.631 2.886 1.00 91.06 211 ILE A CA 1
ATOM 1596 C C . ILE A 1 211 ? 11.541 -11.889 4.212 1.00 91.06 211 ILE A C 1
ATOM 1598 O O . ILE A 1 211 ? 11.394 -10.688 4.331 1.00 91.06 211 ILE A O 1
ATOM 1602 N N . ALA A 1 212 ? 11.951 -12.606 5.256 1.00 90.69 212 ALA A N 1
ATOM 1603 C CA . ALA A 1 212 ? 11.989 -12.052 6.613 1.00 90.69 212 ALA A CA 1
ATOM 1604 C C . ALA A 1 212 ? 12.987 -10.898 6.826 1.00 90.69 212 ALA A C 1
ATOM 1606 O O . ALA A 1 212 ? 12.923 -10.231 7.859 1.00 90.69 212 ALA A O 1
ATOM 1607 N N . CYS A 1 213 ? 13.942 -10.715 5.913 1.00 91.25 213 CYS A N 1
ATOM 1608 C CA . CYS A 1 213 ? 14.964 -9.682 6.024 1.00 91.25 213 CYS A CA 1
ATOM 1609 C C . CYS A 1 213 ? 14.679 -8.428 5.196 1.00 91.25 213 CYS A C 1
ATOM 1611 O O . CYS A 1 213 ? 15.470 -7.485 5.244 1.00 91.25 213 CYS A O 1
ATOM 1613 N N . THR A 1 214 ? 13.572 -8.390 4.455 1.00 90.94 214 THR A N 1
ATOM 1614 C CA . THR A 1 214 ? 13.125 -7.177 3.779 1.00 90.94 214 THR A CA 1
ATOM 1615 C C . THR A 1 214 ? 12.248 -6.351 4.711 1.00 90.94 214 THR A C 1
ATOM 1617 O O . THR A 1 214 ? 11.490 -6.847 5.544 1.00 90.94 214 THR A O 1
ATOM 1620 N N . GLN A 1 215 ? 12.403 -5.037 4.613 1.00 90.81 215 GLN A N 1
ATOM 1621 C CA . GLN A 1 215 ? 11.460 -4.085 5.155 1.00 90.81 215 GLN A CA 1
ATOM 1622 C C . GLN A 1 215 ? 10.388 -3.849 4.094 1.00 90.81 215 GLN A C 1
ATOM 1624 O O . GLN A 1 215 ? 10.609 -3.105 3.135 1.00 90.81 215 GLN A O 1
ATOM 1629 N N . ASP A 1 216 ? 9.245 -4.495 4.293 1.00 91.81 216 ASP A N 1
ATOM 1630 C CA . ASP A 1 216 ? 8.109 -4.424 3.382 1.00 91.81 216 ASP A CA 1
ATOM 1631 C C . ASP A 1 216 ? 7.233 -3.234 3.757 1.00 91.81 216 ASP A C 1
ATOM 1633 O O . ASP A 1 216 ? 6.662 -3.150 4.851 1.00 91.81 216 ASP A O 1
ATOM 1637 N N . THR A 1 217 ? 7.155 -2.268 2.854 1.00 89.62 217 THR A N 1
ATOM 1638 C CA . THR A 1 217 ? 6.420 -1.025 3.072 1.00 89.62 217 THR A CA 1
ATOM 1639 C C . THR A 1 217 ? 5.504 -0.745 1.900 1.00 89.62 217 THR A C 1
ATOM 1641 O O . THR A 1 217 ? 5.785 -1.111 0.762 1.00 89.62 217 THR A O 1
ATOM 1644 N N . CYS A 1 218 ? 4.390 -0.084 2.184 1.00 89.88 218 CYS A N 1
ATOM 1645 C CA . CYS A 1 218 ? 3.477 0.412 1.171 1.00 89.88 218 CYS A CA 1
ATOM 1646 C C . CYS A 1 218 ? 3.298 1.916 1.385 1.00 89.88 218 CYS A C 1
ATOM 1648 O O . CYS A 1 218 ? 3.100 2.357 2.522 1.00 89.88 218 CYS A O 1
ATOM 1650 N N . ASP A 1 219 ? 3.423 2.702 0.315 1.00 87.94 219 ASP A N 1
ATOM 1651 C CA . ASP A 1 219 ? 3.146 4.138 0.348 1.00 87.94 219 ASP A CA 1
ATOM 1652 C C . ASP A 1 219 ? 1.623 4.356 0.350 1.00 87.94 219 ASP A C 1
ATOM 1654 O O . ASP A 1 219 ? 0.968 4.060 -0.653 1.00 87.94 219 ASP A O 1
ATOM 1658 N N . PRO A 1 220 ? 1.038 4.903 1.432 1.00 83.75 220 PRO A N 1
ATOM 1659 C CA . PRO A 1 220 ? -0.408 5.072 1.540 1.00 83.75 220 PRO A CA 1
ATOM 1660 C C . PRO A 1 220 ? -0.967 6.012 0.470 1.00 83.75 220 PRO A C 1
ATOM 1662 O O . PRO A 1 220 ? -2.111 5.863 0.077 1.00 83.75 220 PRO A O 1
ATOM 1665 N N . SER A 1 221 ? -0.179 6.947 -0.061 1.00 84.69 221 SER A N 1
ATOM 1666 C CA . SER A 1 221 ? -0.657 7.934 -1.034 1.00 84.69 221 SER A CA 1
ATOM 1667 C C . SER A 1 221 ? -0.643 7.454 -2.487 1.00 84.69 221 SER A C 1
ATOM 1669 O O . SER A 1 221 ? -1.349 8.027 -3.318 1.00 84.69 221 SER A O 1
ATOM 1671 N N . THR A 1 222 ? 0.143 6.424 -2.808 1.00 82.25 222 THR A N 1
ATOM 1672 C CA . THR A 1 222 ? 0.281 5.893 -4.178 1.00 82.25 222 THR A CA 1
ATOM 1673 C C . THR A 1 222 ? -0.097 4.418 -4.300 1.00 82.25 222 THR A C 1
ATOM 1675 O O . THR A 1 222 ? -0.377 3.958 -5.406 1.00 82.25 222 THR A O 1
ATOM 1678 N N . GLY A 1 223 ? -0.109 3.674 -3.191 1.00 80.88 223 GLY A N 1
ATOM 1679 C CA . GLY A 1 223 ? -0.277 2.221 -3.167 1.00 80.88 223 GLY A CA 1
ATOM 1680 C C . GLY A 1 223 ? 0.952 1.456 -3.663 1.00 80.88 223 GLY A C 1
ATOM 1681 O O . GLY A 1 223 ? 0.864 0.258 -3.925 1.00 80.88 223 GLY A O 1
ATOM 1682 N N . GLU A 1 224 ? 2.089 2.133 -3.845 1.00 87.12 224 GLU A N 1
ATOM 1683 C CA . GLU A 1 224 ? 3.331 1.505 -4.289 1.00 87.12 224 GLU A CA 1
ATOM 1684 C C . GLU A 1 224 ? 3.937 0.675 -3.152 1.00 87.12 224 GLU A C 1
ATOM 1686 O O . GLU A 1 224 ? 4.173 1.179 -2.053 1.00 87.12 224 GLU A O 1
ATOM 1691 N N . VAL A 1 225 ? 4.186 -0.607 -3.422 1.00 89.12 225 VAL A N 1
ATOM 1692 C CA . VAL A 1 225 ? 4.822 -1.537 -2.482 1.00 89.12 225 VAL A CA 1
ATOM 1693 C C . VAL A 1 225 ? 6.325 -1.571 -2.749 1.00 89.12 225 VAL A C 1
ATOM 1695 O O . VAL A 1 225 ? 6.746 -1.775 -3.888 1.00 89.12 225 VAL A O 1
ATOM 1698 N N . THR A 1 226 ? 7.131 -1.407 -1.700 1.00 88.50 226 THR A N 1
ATOM 1699 C CA . THR A 1 226 ? 8.593 -1.513 -1.761 1.00 88.50 226 THR A CA 1
ATOM 1700 C C . THR A 1 226 ? 9.117 -2.433 -0.667 1.00 88.50 226 THR A C 1
ATOM 1702 O O . THR A 1 226 ? 8.782 -2.264 0.506 1.00 88.50 226 THR A O 1
ATOM 1705 N N . ASN A 1 227 ? 9.983 -3.367 -1.060 1.00 89.81 227 ASN A N 1
ATOM 1706 C CA . ASN A 1 227 ? 10.603 -4.344 -0.168 1.00 89.81 227 ASN A CA 1
ATOM 1707 C C . ASN A 1 227 ? 12.108 -4.106 -0.197 1.00 89.81 227 ASN A C 1
ATOM 1709 O O . ASN A 1 227 ? 12.785 -4.416 -1.178 1.00 89.81 227 ASN A O 1
ATOM 1713 N N . THR A 1 228 ? 12.619 -3.446 0.840 1.00 87.62 228 THR A N 1
ATOM 1714 C CA . THR A 1 228 ? 14.020 -3.001 0.887 1.00 87.62 228 THR A CA 1
ATOM 1715 C C . THR A 1 228 ? 14.820 -3.922 1.794 1.00 87.62 228 THR A C 1
ATOM 1717 O O . THR A 1 228 ? 14.403 -4.164 2.920 1.00 87.62 228 THR A O 1
ATOM 1720 N N . ASN A 1 229 ? 15.978 -4.409 1.348 1.00 85.94 229 ASN A N 1
ATOM 1721 C CA . ASN A 1 229 ? 16.851 -5.236 2.185 1.00 85.94 229 ASN A CA 1
ATOM 1722 C C . ASN A 1 229 ? 17.238 -4.489 3.477 1.00 85.94 229 ASN A C 1
ATOM 1724 O O . ASN A 1 229 ? 17.728 -3.360 3.417 1.00 85.94 229 ASN A O 1
ATOM 1728 N N . ASP A 1 230 ? 17.055 -5.119 4.642 1.00 84.69 230 ASP A N 1
ATOM 1729 C CA . ASP A 1 230 ? 17.405 -4.541 5.943 1.00 84.69 230 ASP A CA 1
ATOM 1730 C C . ASP A 1 230 ? 18.234 -5.525 6.786 1.00 84.69 230 ASP A C 1
ATOM 1732 O O . ASP A 1 230 ? 17.739 -6.487 7.377 1.00 84.69 230 ASP A O 1
ATOM 1736 N N . ASN A 1 231 ? 19.534 -5.245 6.901 1.00 83.38 231 ASN A N 1
ATOM 1737 C CA . ASN A 1 231 ? 20.469 -6.075 7.667 1.00 83.38 231 ASN A CA 1
ATOM 1738 C C . ASN A 1 231 ? 20.158 -6.111 9.173 1.00 83.38 231 ASN A C 1
ATOM 1740 O O . ASN A 1 231 ? 20.617 -7.022 9.861 1.00 83.38 231 ASN A O 1
ATOM 1744 N N . LEU A 1 232 ? 19.394 -5.151 9.712 1.00 85.38 232 LEU A N 1
ATOM 1745 C CA . LEU A 1 232 ? 18.998 -5.153 11.125 1.00 85.38 232 LEU A CA 1
ATOM 1746 C C . LEU A 1 232 ? 17.985 -6.257 11.452 1.00 85.38 232 LEU A C 1
ATOM 1748 O O . LEU A 1 232 ? 17.812 -6.588 12.627 1.00 85.38 232 LEU A O 1
ATOM 1752 N N . LEU A 1 233 ? 17.336 -6.824 10.432 1.00 88.44 233 LEU A N 1
ATOM 1753 C CA . LEU A 1 233 ? 16.413 -7.950 10.564 1.00 88.44 233 LEU A CA 1
ATOM 1754 C C . LEU A 1 233 ? 17.136 -9.308 10.605 1.00 88.44 233 LEU A C 1
ATOM 1756 O O . LEU A 1 233 ? 16.531 -10.315 10.975 1.00 88.44 233 LEU A O 1
ATOM 1760 N N . CYS A 1 234 ? 18.437 -9.337 10.304 1.00 86.19 234 CYS A N 1
ATOM 1761 C CA . CYS A 1 234 ? 19.280 -10.527 10.387 1.00 86.19 234 CYS A CA 1
ATOM 1762 C C . CYS A 1 234 ? 20.040 -10.618 11.719 1.00 86.19 234 CYS A C 1
ATOM 1764 O O . CYS A 1 234 ? 20.206 -9.634 12.447 1.00 86.19 234 CYS A O 1
ATOM 1766 N N . THR A 1 235 ? 20.526 -11.815 12.073 1.00 86.06 235 THR A N 1
ATOM 1767 C CA . THR A 1 235 ? 21.355 -11.960 13.276 1.00 86.06 235 THR A CA 1
ATOM 1768 C C . THR A 1 235 ? 22.794 -11.574 12.964 1.00 86.06 235 THR A C 1
ATOM 1770 O O . THR A 1 235 ? 23.377 -12.074 12.019 1.00 86.06 235 THR A O 1
ATOM 1773 N N . SER A 1 236 ? 23.412 -10.687 13.749 1.00 75.38 236 SER A N 1
ATOM 1774 C CA . SER A 1 236 ? 24.816 -10.314 13.503 1.00 75.38 236 SER A CA 1
ATOM 1775 C C . SER A 1 236 ? 25.726 -11.555 13.571 1.00 75.38 236 SER A C 1
ATOM 1777 O O . SER A 1 236 ? 25.654 -12.268 14.581 1.00 75.38 236 SER A O 1
ATOM 1779 N N . PRO A 1 237 ? 26.593 -11.810 12.566 1.00 75.50 237 PRO A N 1
ATOM 1780 C CA . PRO A 1 237 ? 27.083 -10.902 11.512 1.00 75.50 237 PRO A CA 1
ATOM 1781 C C . PRO A 1 237 ? 26.437 -11.060 10.113 1.00 75.50 237 PRO A C 1
ATOM 1783 O O . PRO A 1 237 ? 27.044 -10.673 9.119 1.00 75.50 237 PRO A O 1
ATOM 1786 N N . GLU A 1 238 ? 25.244 -11.635 10.013 1.00 82.94 238 GLU A N 1
ATOM 1787 C CA . GLU A 1 238 ? 24.529 -11.856 8.751 1.00 82.94 238 GLU A CA 1
ATOM 1788 C C . GLU A 1 238 ? 24.067 -10.547 8.088 1.00 82.94 238 GLU A C 1
ATOM 1790 O O . GLU A 1 238 ? 23.806 -9.541 8.753 1.00 82.94 238 GLU A O 1
ATOM 1795 N N . VAL A 1 239 ? 23.923 -10.591 6.764 1.00 84.56 239 VAL A N 1
ATOM 1796 C CA . VAL A 1 239 ? 23.320 -9.535 5.941 1.00 84.56 239 VAL A CA 1
ATOM 1797 C C . VAL A 1 239 ? 22.071 -10.062 5.250 1.00 84.56 239 VAL A C 1
ATOM 1799 O O . VAL A 1 239 ? 21.943 -11.269 5.032 1.00 84.56 239 VAL A O 1
ATOM 1802 N N . CYS A 1 240 ? 21.179 -9.156 4.867 1.00 85.75 240 CYS A N 1
ATOM 1803 C CA . CYS A 1 240 ? 20.033 -9.463 4.033 1.00 85.75 240 CYS A CA 1
ATOM 1804 C C . CYS A 1 240 ? 20.432 -9.420 2.557 1.00 85.75 240 CYS A C 1
ATOM 1806 O O . CYS A 1 240 ? 20.765 -8.362 2.028 1.00 85.75 240 CYS A O 1
ATOM 1808 N N . ASN A 1 241 ? 20.379 -10.567 1.884 1.00 83.69 241 ASN A N 1
ATOM 1809 C CA . ASN A 1 241 ? 20.490 -10.647 0.435 1.00 83.69 241 ASN A CA 1
ATOM 1810 C C . ASN A 1 241 ? 19.636 -11.821 -0.075 1.00 83.69 241 ASN A C 1
ATOM 1812 O O . ASN A 1 241 ? 20.109 -12.962 -0.116 1.00 83.69 241 ASN A O 1
ATOM 1816 N N . PRO A 1 242 ? 18.384 -11.566 -0.492 1.00 80.69 242 PRO A N 1
ATOM 1817 C CA . PRO A 1 242 ? 17.466 -12.616 -0.939 1.00 80.69 242 PRO A CA 1
ATOM 1818 C C . PRO A 1 242 ? 17.946 -13.375 -2.186 1.00 80.69 242 PRO A C 1
ATOM 1820 O O . PRO A 1 242 ? 17.530 -14.510 -2.428 1.00 80.69 242 PRO A O 1
ATOM 1823 N N . THR A 1 243 ? 18.848 -12.771 -2.966 1.00 79.88 243 THR A N 1
ATOM 1824 C CA . THR A 1 243 ? 19.447 -13.377 -4.163 1.00 79.88 243 THR A CA 1
ATOM 1825 C C . THR A 1 243 ? 20.561 -14.359 -3.799 1.00 79.88 243 THR A C 1
ATOM 1827 O O . THR A 1 243 ? 20.638 -15.446 -4.374 1.00 79.88 243 THR A O 1
ATOM 1830 N N . LEU A 1 244 ? 21.418 -14.002 -2.836 1.00 67.88 244 LEU A N 1
ATOM 1831 C CA . LEU A 1 244 ? 22.513 -14.858 -2.362 1.00 67.88 244 LEU A CA 1
ATOM 1832 C C . LEU A 1 244 ? 22.040 -15.935 -1.380 1.00 67.88 244 LEU A C 1
ATOM 1834 O O . LEU A 1 244 ? 22.597 -17.035 -1.357 1.00 67.88 244 LEU A O 1
ATOM 1838 N N . PHE A 1 245 ? 20.996 -15.644 -0.604 1.00 81.81 245 PHE A N 1
ATOM 1839 C CA . PHE A 1 245 ? 20.431 -16.535 0.407 1.00 81.81 245 PHE A CA 1
ATOM 1840 C C . PHE A 1 245 ? 18.962 -16.862 0.082 1.00 81.81 245 PHE A C 1
ATOM 1842 O O . PHE A 1 245 ? 18.052 -16.409 0.781 1.00 81.81 245 PHE A O 1
ATOM 1849 N N . PRO A 1 246 ? 18.701 -17.661 -0.974 1.00 73.19 246 PRO A N 1
ATOM 1850 C CA . PRO A 1 246 ? 17.344 -17.987 -1.389 1.00 73.19 246 PRO A CA 1
ATOM 1851 C C . PRO A 1 246 ? 16.608 -18.778 -0.301 1.00 73.19 246 PRO A C 1
ATOM 1853 O O . PRO A 1 246 ? 17.099 -19.784 0.216 1.00 73.19 246 PRO A O 1
ATOM 1856 N N . GLY A 1 247 ? 15.396 -18.338 0.021 1.00 81.31 247 GLY A N 1
ATOM 1857 C CA . GLY A 1 247 ? 14.566 -18.895 1.085 1.00 81.31 247 GLY A CA 1
ATOM 1858 C C . GLY A 1 247 ? 13.763 -17.799 1.777 1.00 81.31 247 GLY A C 1
ATOM 1859 O O . GLY A 1 247 ? 13.865 -16.632 1.427 1.00 81.31 247 GLY A O 1
ATOM 1860 N N . THR A 1 248 ? 12.973 -18.170 2.782 1.00 84.19 248 THR A N 1
ATOM 1861 C CA . THR A 1 248 ? 12.113 -17.216 3.504 1.00 84.19 248 THR A CA 1
ATOM 1862 C C . THR A 1 248 ? 12.878 -16.337 4.494 1.00 84.19 248 THR A C 1
ATOM 1864 O O . THR A 1 248 ? 12.293 -15.436 5.076 1.00 84.19 248 THR A O 1
ATOM 1867 N N . SER A 1 249 ? 14.158 -16.622 4.766 1.00 86.69 249 SER A N 1
ATOM 1868 C CA . SER A 1 249 ? 14.971 -15.808 5.675 1.00 86.69 249 SER A CA 1
ATOM 1869 C C . SER A 1 249 ? 15.692 -14.668 4.967 1.00 86.69 249 SER A C 1
ATOM 1871 O O . SER A 1 249 ? 15.824 -13.613 5.567 1.00 86.69 249 SER A O 1
ATOM 1873 N N . GLY A 1 250 ? 16.222 -14.883 3.757 1.00 84.12 250 GLY A N 1
ATOM 1874 C CA . GLY A 1 250 ? 17.062 -13.916 3.032 1.00 84.12 250 GLY A CA 1
ATOM 1875 C C . GLY A 1 250 ? 18.371 -13.507 3.735 1.00 84.12 250 GLY A C 1
ATOM 1876 O O . GLY A 1 250 ? 19.194 -12.825 3.136 1.00 84.12 250 GLY A O 1
ATOM 1877 N N . CYS A 1 251 ? 18.585 -13.932 4.983 1.00 85.56 251 CYS A N 1
ATOM 1878 C CA . CYS A 1 251 ? 19.781 -13.668 5.776 1.00 85.56 251 CYS A CA 1
ATOM 1879 C C . CYS A 1 251 ? 20.869 -14.722 5.570 1.00 85.56 251 CYS A C 1
ATOM 1881 O O . CYS A 1 251 ? 20.583 -15.925 5.562 1.00 85.56 251 CYS A O 1
ATOM 1883 N N . GLY A 1 252 ? 22.122 -14.276 5.531 1.00 80.38 252 GLY A N 1
ATOM 1884 C CA . GLY A 1 252 ? 23.286 -15.148 5.636 1.00 80.38 252 GLY A CA 1
ATOM 1885 C C . GLY A 1 252 ? 24.576 -14.383 5.910 1.00 80.38 252 GLY A C 1
ATOM 1886 O O . GLY A 1 252 ? 24.662 -13.170 5.723 1.00 80.38 252 GLY A O 1
ATOM 1887 N N . GLU A 1 253 ? 25.594 -15.082 6.408 1.00 76.12 253 GLU A N 1
ATOM 1888 C CA . GLU A 1 253 ? 26.907 -14.482 6.638 1.00 76.12 253 GLU A CA 1
ATOM 1889 C C . GLU A 1 253 ? 27.631 -14.274 5.304 1.00 76.12 253 GLU A C 1
ATOM 1891 O O . GLU A 1 253 ? 27.939 -15.240 4.595 1.00 76.12 253 GLU A O 1
ATOM 1896 N N . ILE A 1 254 ? 27.980 -13.021 4.994 1.00 64.50 254 ILE A N 1
ATOM 1897 C CA . ILE A 1 254 ? 29.007 -12.748 3.988 1.00 64.50 254 ILE A CA 1
ATOM 1898 C C . ILE A 1 254 ? 30.312 -13.299 4.553 1.00 64.50 254 ILE A C 1
ATOM 1900 O O . ILE A 1 254 ? 30.872 -12.761 5.510 1.00 64.50 254 ILE A O 1
ATOM 1904 N N . THR A 1 255 ? 30.776 -14.426 4.024 1.00 61.31 255 THR A N 1
ATOM 1905 C CA . THR A 1 255 ? 31.992 -15.050 4.543 1.00 61.31 255 THR A CA 1
ATOM 1906 C C . THR A 1 255 ? 33.195 -14.237 4.056 1.00 61.31 255 THR A C 1
ATOM 1908 O O . THR A 1 255 ? 33.441 -14.223 2.848 1.00 61.31 255 THR A O 1
ATOM 1911 N N . PRO A 1 256 ? 34.005 -13.608 4.934 1.00 62.78 256 PRO A N 1
ATOM 1912 C CA . PRO A 1 256 ? 35.332 -13.169 4.525 1.00 62.78 256 PRO A CA 1
ATOM 1913 C C . PRO A 1 256 ? 36.081 -14.409 4.030 1.00 62.78 256 PRO A C 1
ATOM 1915 O O . PRO A 1 256 ? 36.178 -15.403 4.749 1.00 62.78 256 PRO A O 1
ATOM 1918 N N . CYS A 1 257 ? 36.585 -14.397 2.795 1.00 71.69 257 CYS A N 1
ATOM 1919 C CA . CYS A 1 257 ? 37.075 -15.614 2.137 1.00 71.69 257 CYS A CA 1
ATOM 1920 C C . CYS A 1 257 ? 38.444 -16.113 2.660 1.00 71.69 257 CYS A C 1
ATOM 1922 O O . CYS A 1 257 ? 39.157 -16.879 2.011 1.00 71.69 257 CYS A O 1
ATOM 1924 N N . THR A 1 258 ? 38.807 -15.714 3.878 1.00 71.75 258 THR A N 1
ATOM 1925 C CA . THR A 1 258 ? 40.007 -16.136 4.593 1.00 71.75 258 THR A CA 1
ATOM 1926 C C . THR A 1 258 ? 40.011 -17.653 4.783 1.00 71.75 258 THR A C 1
ATOM 1928 O O . THR A 1 258 ? 39.104 -18.230 5.384 1.00 71.75 258 THR A O 1
ATOM 1931 N N . GLY A 1 259 ? 41.035 -18.321 4.245 1.00 74.69 259 GLY A N 1
ATOM 1932 C CA . GLY A 1 259 ? 41.137 -19.781 4.237 1.00 74.69 259 GLY A CA 1
ATOM 1933 C C . GLY A 1 259 ? 40.296 -20.501 3.172 1.00 74.69 259 GLY A C 1
ATOM 1934 O O . GLY A 1 259 ? 40.301 -21.734 3.155 1.00 74.69 259 GLY A O 1
ATOM 1935 N N . GLN A 1 260 ? 39.600 -19.784 2.281 1.00 80.69 260 GLN A N 1
ATOM 1936 C CA . GLN A 1 260 ? 38.903 -20.383 1.139 1.00 80.69 260 GLN A CA 1
ATOM 1937 C C . GLN A 1 260 ? 39.841 -20.534 -0.077 1.00 80.69 260 GLN A C 1
ATOM 1939 O O . GLN A 1 260 ? 40.734 -19.710 -0.279 1.00 80.69 260 GLN A O 1
ATOM 1944 N N . PRO A 1 261 ? 39.668 -21.574 -0.917 1.00 83.75 261 PRO A N 1
ATOM 1945 C CA . PRO A 1 261 ? 40.413 -21.709 -2.168 1.00 83.75 261 PRO A CA 1
ATOM 1946 C C . PRO A 1 261 ? 40.131 -20.563 -3.148 1.00 83.75 261 PRO A C 1
ATOM 1948 O O . PRO A 1 261 ? 38.998 -20.080 -3.237 1.00 83.75 261 PRO A O 1
ATOM 1951 N N . ASN A 1 262 ? 41.126 -20.196 -3.962 1.00 85.62 262 ASN A N 1
ATOM 1952 C CA . ASN A 1 262 ? 40.923 -19.232 -5.046 1.00 85.62 262 ASN A CA 1
ATOM 1953 C C . ASN A 1 262 ? 39.811 -19.700 -6.001 1.00 85.62 262 ASN A C 1
ATOM 1955 O O . ASN A 1 262 ? 39.763 -20.872 -6.383 1.00 85.62 262 ASN A O 1
ATOM 1959 N N . GLY A 1 263 ? 38.946 -18.771 -6.409 1.00 81.56 263 GLY A N 1
ATOM 1960 C CA . GLY A 1 263 ? 37.782 -19.047 -7.257 1.00 81.56 263 GLY A CA 1
ATOM 1961 C C . GLY A 1 263 ? 36.510 -19.437 -6.497 1.00 81.56 263 GLY A C 1
ATOM 1962 O O . GLY A 1 263 ? 35.484 -19.663 -7.133 1.00 81.56 263 GLY A O 1
ATOM 1963 N N . THR A 1 264 ? 36.549 -19.506 -5.163 1.00 83.06 264 THR A N 1
ATOM 1964 C CA . THR A 1 264 ? 35.332 -19.647 -4.346 1.00 83.06 264 THR A CA 1
ATOM 1965 C C . THR A 1 264 ? 34.492 -18.379 -4.478 1.00 83.06 264 THR A C 1
ATOM 1967 O O . THR A 1 264 ? 35.045 -17.284 -4.370 1.00 83.06 264 THR A O 1
ATOM 1970 N N . ALA A 1 265 ? 33.188 -18.521 -4.727 1.00 81.25 265 ALA A N 1
ATOM 1971 C CA . ALA A 1 265 ? 32.267 -17.387 -4.751 1.00 81.25 265 ALA A CA 1
ATOM 1972 C C . ALA A 1 265 ? 32.260 -16.693 -3.384 1.00 81.25 265 ALA A C 1
ATOM 1974 O O . ALA A 1 265 ? 32.241 -17.364 -2.349 1.00 81.25 265 ALA A O 1
ATOM 1975 N N . CYS A 1 266 ? 32.306 -15.369 -3.393 1.00 79.81 266 CYS A N 1
ATOM 1976 C CA . CYS A 1 266 ? 32.162 -14.549 -2.200 1.00 79.81 266 CYS A CA 1
ATOM 1977 C C . CYS A 1 266 ? 31.580 -13.180 -2.580 1.00 79.81 266 CYS A C 1
ATOM 1979 O O . CYS A 1 266 ? 31.157 -13.022 -3.722 1.00 79.81 266 CYS A O 1
ATOM 1981 N N . ASP A 1 267 ? 31.488 -12.261 -1.622 1.00 79.81 267 ASP A N 1
ATOM 1982 C CA . ASP A 1 267 ? 30.863 -10.943 -1.777 1.00 79.81 267 ASP A CA 1
ATOM 1983 C C . ASP A 1 267 ? 31.622 -9.936 -0.884 1.00 79.81 267 ASP A C 1
ATOM 1985 O O . ASP A 1 267 ? 31.979 -10.254 0.257 1.00 79.81 267 ASP A O 1
ATOM 1989 N N . ASP A 1 268 ? 31.954 -8.768 -1.426 1.00 77.94 268 ASP A N 1
ATOM 1990 C CA . ASP A 1 268 ? 32.746 -7.689 -0.837 1.00 77.94 268 ASP A CA 1
ATOM 1991 C C . ASP A 1 268 ? 31.858 -6.519 -0.404 1.00 77.94 268 ASP A C 1
ATOM 1993 O O . ASP A 1 268 ? 32.354 -5.530 0.149 1.00 77.94 268 ASP A O 1
ATOM 1997 N N . GLY A 1 269 ? 30.544 -6.677 -0.585 1.00 77.44 269 GLY A N 1
ATOM 1998 C CA . GLY A 1 269 ? 29.520 -5.712 -0.243 1.00 77.44 269 GLY A CA 1
ATOM 1999 C C . GLY A 1 269 ? 29.357 -4.597 -1.271 1.00 77.44 269 GLY A C 1
ATOM 2000 O O . GLY A 1 269 ? 28.725 -3.602 -0.925 1.00 77.44 269 GLY A O 1
ATOM 2001 N N . ASN A 1 270 ? 29.933 -4.714 -2.478 1.00 83.00 270 ASN A N 1
ATOM 2002 C CA . ASN A 1 270 ? 29.660 -3.791 -3.580 1.00 83.00 270 ASN A CA 1
ATOM 2003 C C . ASN A 1 270 ? 28.891 -4.491 -4.713 1.00 83.00 270 ASN A C 1
ATOM 2005 O O . ASN A 1 270 ? 29.474 -5.034 -5.650 1.00 83.00 270 ASN A O 1
ATOM 2009 N N . PHE A 1 271 ? 27.568 -4.403 -4.685 1.00 83.69 271 PHE A N 1
ATOM 2010 C CA . PHE A 1 271 ? 26.664 -5.007 -5.652 1.00 83.69 271 PHE A CA 1
ATOM 2011 C C . PHE A 1 271 ? 27.000 -4.659 -7.112 1.00 83.69 271 PHE A C 1
ATOM 2013 O O . PHE A 1 271 ? 27.050 -5.549 -7.964 1.00 83.69 271 PHE A O 1
ATOM 2020 N N . CYS A 1 272 ? 27.268 -3.390 -7.445 1.00 87.31 272 CYS A N 1
ATOM 2021 C CA . CYS A 1 272 ? 27.397 -2.966 -8.844 1.00 87.31 272 CYS A CA 1
ATOM 2022 C C . CYS A 1 272 ? 28.724 -3.344 -9.510 1.00 87.31 272 CYS A C 1
ATOM 2024 O O . CYS A 1 272 ? 28.904 -3.081 -10.707 1.00 87.31 272 CYS A O 1
ATOM 2026 N N . ASN A 1 273 ? 29.668 -3.934 -8.773 1.00 84.25 273 ASN A N 1
ATOM 2027 C CA . ASN A 1 273 ? 30.971 -4.309 -9.316 1.00 84.25 273 ASN A CA 1
ATOM 2028 C C . ASN A 1 273 ? 30.954 -5.690 -10.017 1.00 84.25 273 ASN A C 1
ATOM 2030 O O . ASN A 1 273 ? 31.869 -5.987 -10.794 1.00 84.25 273 ASN A O 1
ATOM 2034 N N . GLY A 1 274 ? 29.882 -6.468 -9.830 1.00 82.38 274 GLY A N 1
ATOM 2035 C CA . GLY A 1 274 ? 29.658 -7.765 -10.459 1.00 82.38 274 GLY A CA 1
ATOM 2036 C C . GLY A 1 274 ? 29.908 -8.948 -9.524 1.00 82.38 274 GLY A C 1
ATOM 2037 O O . GLY A 1 274 ? 30.064 -8.809 -8.323 1.00 82.38 274 GLY A O 1
ATOM 2038 N N . ALA A 1 275 ? 29.919 -10.160 -10.081 1.00 83.06 275 ALA A N 1
ATOM 2039 C CA . ALA A 1 275 ? 30.165 -11.359 -9.285 1.00 83.06 275 ALA A CA 1
ATOM 2040 C C . ALA A 1 275 ? 31.632 -11.451 -8.844 1.00 83.06 275 ALA A C 1
ATOM 2042 O O . ALA A 1 275 ? 32.559 -11.291 -9.649 1.00 83.06 275 ALA A O 1
ATOM 2043 N N . GLU A 1 276 ? 31.838 -11.816 -7.585 1.00 86.75 276 GLU A N 1
ATOM 2044 C CA . GLU A 1 276 ? 33.159 -11.839 -6.985 1.00 86.75 276 GLU A CA 1
ATOM 2045 C C . GLU A 1 276 ? 33.658 -13.243 -6.681 1.00 86.75 276 GLU A C 1
ATOM 2047 O O . GLU A 1 276 ? 32.919 -14.203 -6.436 1.00 86.75 276 GLU A O 1
ATOM 2052 N N . THR A 1 277 ? 34.980 -13.356 -6.693 1.00 86.81 277 THR A N 1
ATOM 2053 C CA . THR A 1 277 ? 35.671 -14.595 -6.376 1.00 86.81 277 THR A CA 1
ATOM 2054 C C . THR A 1 277 ? 36.814 -14.327 -5.426 1.00 86.81 277 THR A C 1
ATOM 2056 O O . THR A 1 277 ? 37.539 -13.337 -5.556 1.00 86.81 277 THR A O 1
ATOM 2059 N N . CYS A 1 278 ? 37.028 -15.262 -4.510 1.00 87.50 278 CYS A N 1
ATOM 2060 C CA . CYS A 1 278 ? 38.168 -15.206 -3.624 1.00 87.50 278 CYS A CA 1
ATOM 2061 C C . CYS A 1 278 ? 39.468 -15.310 -4.428 1.00 87.50 278 CYS A C 1
ATOM 2063 O O . CYS A 1 278 ? 39.659 -16.253 -5.206 1.00 87.50 278 CYS A O 1
ATOM 2065 N N . GLN A 1 279 ? 40.371 -14.360 -4.219 1.00 88.31 279 GLN A N 1
ATOM 2066 C CA . GLN A 1 279 ? 41.751 -14.400 -4.680 1.00 88.31 279 GLN A CA 1
ATOM 2067 C C . GLN A 1 279 ? 42.639 -13.997 -3.515 1.00 88.31 279 GLN A C 1
ATOM 2069 O O . GLN A 1 279 ? 42.532 -12.886 -3.005 1.00 88.31 279 GLN A O 1
ATOM 2074 N N . GLU A 1 280 ? 43.512 -14.910 -3.090 1.00 84.50 280 GLU A N 1
ATOM 2075 C CA . GLU A 1 280 ? 44.459 -14.644 -1.999 1.00 84.50 280 GLU A CA 1
ATOM 2076 C C . GLU A 1 280 ? 43.758 -14.167 -0.713 1.00 84.50 280 GLU A C 1
ATOM 2078 O O . GLU A 1 280 ? 44.183 -13.202 -0.087 1.00 84.50 280 GLU A O 1
ATOM 2083 N N . GLU A 1 281 ? 42.681 -14.861 -0.320 1.00 81.69 281 GLU A N 1
ATOM 2084 C CA . GLU A 1 281 ? 41.896 -14.578 0.897 1.00 81.69 281 GLU A CA 1
ATOM 2085 C C . GLU A 1 281 ? 41.109 -13.254 0.883 1.00 81.69 281 GLU A C 1
ATOM 2087 O O . GLU A 1 281 ? 40.511 -12.889 1.898 1.00 81.69 281 GLU A O 1
ATOM 2092 N N . VAL A 1 282 ? 41.055 -12.569 -0.265 1.00 83.94 282 VAL A N 1
ATOM 2093 C CA . VAL A 1 282 ? 40.285 -11.338 -0.477 1.00 83.94 282 VAL A CA 1
ATOM 2094 C C . VAL A 1 282 ? 39.236 -11.555 -1.565 1.00 83.94 282 VAL A C 1
ATOM 2096 O O . VAL A 1 282 ? 39.508 -12.177 -2.595 1.00 83.94 282 VAL A O 1
ATOM 2099 N N . CYS A 1 283 ? 38.031 -11.037 -1.342 1.00 85.75 283 CYS A N 1
ATOM 2100 C CA . CYS A 1 283 ? 36.999 -11.010 -2.368 1.00 85.75 283 CYS A CA 1
ATOM 2101 C C . CYS A 1 283 ? 37.346 -9.965 -3.416 1.00 85.75 283 CYS A C 1
ATOM 2103 O O . CYS A 1 283 ? 37.664 -8.820 -3.101 1.00 85.75 283 CYS A O 1
ATOM 2105 N N . THR A 1 284 ? 37.430 -10.420 -4.663 1.00 86.69 284 THR A N 1
ATOM 2106 C CA . THR A 1 284 ? 37.836 -9.581 -5.783 1.00 86.69 284 THR A CA 1
ATOM 2107 C C . THR A 1 284 ? 36.993 -9.895 -7.003 1.00 86.69 284 THR A C 1
ATOM 2109 O O . THR A 1 284 ? 36.678 -11.053 -7.305 1.00 86.69 284 THR A O 1
ATOM 2112 N N . VAL A 1 285 ? 36.710 -8.853 -7.770 1.00 87.25 285 VAL A N 1
ATOM 2113 C CA . VAL A 1 285 ? 36.113 -8.978 -9.091 1.00 87.25 285 VAL A CA 1
ATOM 2114 C C . VAL A 1 285 ? 37.208 -9.273 -10.112 1.00 87.25 285 VAL A C 1
ATOM 2116 O O . VAL A 1 285 ? 38.089 -8.451 -10.365 1.00 87.25 285 VAL A O 1
ATOM 2119 N N . THR A 1 286 ? 37.157 -10.449 -10.737 1.00 73.00 286 THR A N 1
ATOM 2120 C CA . THR A 1 286 ? 38.110 -10.824 -11.800 1.00 73.00 286 THR A CA 1
ATOM 2121 C C . THR A 1 286 ? 37.672 -10.352 -13.186 1.00 73.00 286 THR A C 1
ATOM 2123 O O . THR A 1 286 ? 38.510 -10.206 -14.077 1.00 73.00 286 THR A O 1
ATOM 2126 N N . ASN A 1 287 ? 36.377 -10.082 -13.370 1.00 76.94 287 ASN A N 1
ATOM 2127 C CA . ASN A 1 287 ? 35.825 -9.541 -14.604 1.00 76.94 287 ASN A CA 1
ATOM 2128 C C . ASN A 1 287 ? 34.636 -8.618 -14.287 1.00 76.94 287 ASN A C 1
ATOM 2130 O O . ASN A 1 287 ? 33.522 -9.123 -14.141 1.00 76.94 287 ASN A O 1
ATOM 2134 N N . PRO A 1 288 ? 34.859 -7.298 -14.144 1.00 75.56 288 PRO A N 1
ATOM 2135 C CA . PRO A 1 288 ? 33.805 -6.358 -13.785 1.00 75.56 288 PRO A CA 1
ATOM 2136 C C . PRO A 1 288 ? 32.771 -6.295 -14.902 1.00 75.56 288 PRO A C 1
ATOM 2138 O O . PRO A 1 288 ? 32.997 -5.725 -15.971 1.00 75.56 288 PRO A O 1
ATOM 2141 N N . ILE A 1 289 ? 31.642 -6.940 -14.647 1.00 78.69 289 ILE A N 1
ATOM 2142 C CA . ILE A 1 289 ? 30.451 -6.914 -15.480 1.00 78.69 289 ILE A CA 1
ATOM 2143 C C . ILE A 1 289 ? 29.400 -6.193 -14.653 1.00 78.69 289 ILE A C 1
ATOM 2145 O O . ILE A 1 289 ? 29.155 -6.582 -13.516 1.00 78.69 289 ILE A O 1
ATOM 2149 N N . ASN A 1 290 ? 28.775 -5.168 -15.235 1.00 81.06 290 ASN A N 1
ATOM 2150 C CA . ASN A 1 290 ? 27.601 -4.552 -14.630 1.00 81.06 290 ASN A CA 1
ATOM 2151 C C . ASN A 1 290 ? 26.530 -5.650 -14.455 1.00 81.06 290 ASN A C 1
ATOM 2153 O O . ASN A 1 290 ? 26.071 -6.180 -15.475 1.00 81.06 290 ASN A O 1
ATOM 2157 N N . PRO A 1 291 ? 26.149 -6.011 -13.215 1.00 81.75 291 PRO A N 1
ATOM 2158 C CA . PRO A 1 291 ? 25.168 -7.071 -12.966 1.00 81.75 291 PRO A CA 1
ATOM 2159 C C . PRO A 1 291 ? 23.796 -6.720 -13.548 1.00 81.75 291 PRO A C 1
ATOM 2161 O O . PRO A 1 291 ? 23.015 -7.608 -13.872 1.00 81.75 291 PRO A O 1
ATOM 2164 N N . CYS A 1 292 ? 23.536 -5.431 -13.762 1.00 87.56 292 CYS A N 1
ATOM 2165 C CA . CYS A 1 292 ? 22.310 -4.907 -14.337 1.00 87.56 292 CYS A CA 1
ATOM 2166 C C . CYS A 1 292 ? 22.296 -4.930 -15.866 1.00 87.56 292 CYS A C 1
ATOM 2168 O O . CYS A 1 292 ? 21.586 -4.144 -16.477 1.00 87.56 292 CYS A O 1
ATOM 2170 N N . ASN A 1 293 ? 23.098 -5.757 -16.531 1.00 88.19 293 ASN A N 1
ATOM 2171 C CA . ASN A 1 293 ? 22.981 -5.887 -17.978 1.00 88.19 293 ASN A CA 1
ATOM 2172 C C . ASN A 1 293 ? 21.796 -6.799 -18.334 1.00 88.19 293 ASN A C 1
ATOM 2174 O O . ASN A 1 293 ? 21.905 -8.019 -18.244 1.00 88.19 293 ASN A O 1
ATOM 2178 N N . ASP A 1 294 ? 20.689 -6.201 -18.766 1.00 86.06 294 ASP A N 1
ATOM 2179 C CA . ASP A 1 294 ? 19.479 -6.892 -19.239 1.00 86.06 294 ASP A CA 1
ATOM 2180 C C . ASP A 1 294 ? 19.643 -7.558 -20.620 1.00 86.06 294 ASP A C 1
ATOM 2182 O O . ASP A 1 294 ? 18.768 -8.293 -21.075 1.00 86.06 294 ASP A O 1
ATOM 2186 N N . GLY A 1 295 ? 20.774 -7.332 -21.295 1.00 88.75 295 GLY A N 1
ATOM 2187 C CA . GLY A 1 295 ? 21.049 -7.867 -22.624 1.00 88.75 295 GLY A CA 1
ATOM 2188 C C . GLY A 1 295 ? 20.271 -7.177 -23.746 1.00 88.75 295 GLY A C 1
ATOM 2189 O O . GLY A 1 295 ? 20.354 -7.627 -24.892 1.00 88.75 295 GLY A O 1
ATOM 2190 N N . ILE A 1 296 ? 19.553 -6.089 -23.452 1.00 92.00 296 ILE A N 1
ATOM 2191 C CA . ILE A 1 296 ? 18.791 -5.328 -24.437 1.00 92.00 296 ILE A CA 1
ATOM 2192 C C . ILE A 1 296 ? 19.637 -4.141 -24.899 1.00 92.00 296 ILE A C 1
ATOM 2194 O O . ILE A 1 296 ? 20.081 -3.302 -24.128 1.00 92.00 296 ILE A O 1
ATOM 2198 N N . ALA A 1 297 ? 19.907 -4.065 -26.203 1.00 90.88 297 ALA A N 1
ATOM 2199 C CA . ALA A 1 297 ? 20.855 -3.082 -26.735 1.00 90.88 297 ALA A CA 1
ATOM 2200 C C . ALA A 1 297 ? 20.354 -1.627 -26.662 1.00 90.88 297 ALA A C 1
ATOM 2202 O O . ALA A 1 297 ? 21.164 -0.701 -26.691 1.00 90.88 297 ALA A O 1
ATOM 2203 N N . CYS A 1 298 ? 19.034 -1.428 -26.613 1.00 93.12 298 CYS A N 1
ATOM 2204 C CA . CYS A 1 298 ? 18.403 -0.110 -26.628 1.00 93.12 298 CYS A CA 1
ATOM 2205 C C . CYS A 1 298 ? 18.037 0.425 -25.240 1.00 93.12 298 CYS A C 1
ATOM 2207 O O . CYS A 1 298 ? 17.459 1.507 -25.142 1.00 93.12 298 CYS A O 1
ATOM 2209 N N . THR A 1 299 ? 18.362 -0.298 -24.170 1.00 92.94 299 THR A N 1
ATOM 2210 C CA . THR A 1 299 ? 18.169 0.158 -22.794 1.00 92.94 299 THR A CA 1
ATOM 2211 C C . THR A 1 299 ? 19.476 0.707 -22.231 1.00 92.94 299 THR A C 1
ATOM 2213 O O . THR A 1 299 ? 20.585 0.283 -22.567 1.00 92.94 299 THR A O 1
ATOM 2216 N N . THR A 1 300 ? 19.362 1.714 -21.370 1.00 91.19 300 THR A N 1
ATOM 2217 C CA . THR A 1 300 ? 20.458 2.123 -20.493 1.00 91.19 300 THR A CA 1
ATOM 2218 C C . THR A 1 300 ? 20.278 1.482 -19.132 1.00 91.19 300 THR A C 1
ATOM 2220 O O . THR A 1 300 ? 19.240 1.660 -18.490 1.00 91.19 300 THR A O 1
ATOM 2223 N N . ASN A 1 301 ? 21.329 0.793 -18.702 1.00 90.31 301 ASN A N 1
ATOM 2224 C CA . ASN A 1 301 ? 21.346 -0.056 -17.523 1.00 90.31 301 ASN A CA 1
ATOM 2225 C C . ASN A 1 301 ? 22.022 0.678 -16.365 1.00 90.31 301 ASN A C 1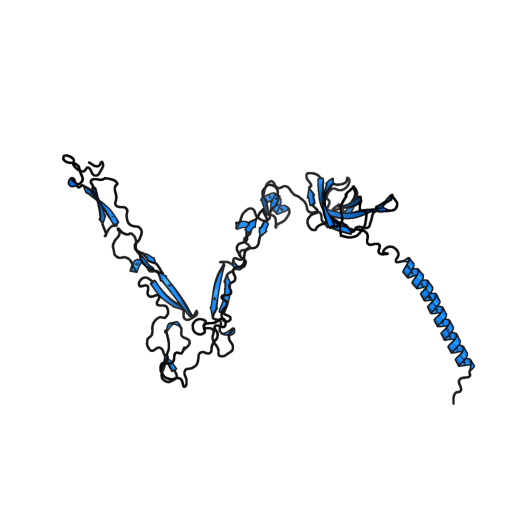
ATOM 2227 O O . ASN A 1 301 ? 23.245 0.851 -16.360 1.00 90.31 301 ASN A O 1
ATOM 2231 N N . ILE A 1 302 ? 21.228 1.139 -15.401 1.00 89.62 302 ILE A N 1
ATOM 2232 C CA . ILE A 1 302 ? 21.697 1.883 -14.231 1.00 89.62 302 ILE A CA 1
ATOM 2233 C C . ILE A 1 302 ? 21.678 0.946 -13.025 1.00 89.62 302 ILE A C 1
ATOM 2235 O O . ILE A 1 302 ? 20.648 0.353 -12.711 1.00 89.62 302 ILE A O 1
ATOM 2239 N N . CYS A 1 303 ? 22.819 0.849 -12.347 1.00 88.69 303 CYS A N 1
ATOM 2240 C CA . CYS A 1 303 ? 22.965 0.113 -11.098 1.00 88.69 303 CYS A CA 1
ATOM 2241 C C . CYS A 1 303 ? 23.033 1.096 -9.921 1.00 88.69 303 CYS A C 1
ATOM 2243 O O . CYS A 1 303 ? 23.830 2.038 -9.959 1.00 88.69 303 CYS A O 1
ATOM 2245 N N . ASP A 1 304 ? 22.184 0.898 -8.912 1.00 86.00 304 ASP A N 1
ATOM 2246 C CA . ASP A 1 304 ? 22.149 1.687 -7.678 1.00 86.00 304 ASP A CA 1
ATOM 2247 C C . ASP A 1 304 ? 22.730 0.876 -6.517 1.00 86.00 304 ASP A C 1
ATOM 2249 O O . ASP A 1 304 ? 22.072 -0.003 -5.965 1.00 86.00 304 ASP A O 1
ATOM 2253 N N . GLU A 1 305 ? 23.955 1.232 -6.135 1.00 83.38 305 GLU A N 1
ATOM 2254 C CA . GLU A 1 305 ? 24.727 0.623 -5.044 1.00 83.38 305 GLU A CA 1
ATOM 2255 C C . GLU A 1 305 ? 24.098 0.833 -3.659 1.00 83.38 305 GLU A C 1
ATOM 2257 O O . GLU A 1 305 ? 24.362 0.095 -2.725 1.00 83.38 305 GLU A O 1
ATOM 2262 N N . SER A 1 306 ? 23.279 1.872 -3.477 1.00 79.94 306 SER A N 1
ATOM 2263 C CA . SER A 1 306 ? 22.640 2.131 -2.180 1.00 79.94 306 SER A CA 1
ATOM 2264 C C . SER A 1 306 ? 21.383 1.296 -1.953 1.00 79.94 306 SER A C 1
ATOM 2266 O O . SER A 1 306 ? 20.899 1.207 -0.826 1.00 79.94 306 SER A O 1
ATOM 2268 N N . ARG A 1 307 ? 20.838 0.733 -3.033 1.00 76.88 307 ARG A N 1
ATOM 2269 C CA . ARG A 1 307 ? 19.594 -0.040 -3.048 1.00 76.88 307 ARG A CA 1
ATOM 2270 C C . ARG A 1 307 ? 19.800 -1.475 -3.523 1.00 76.88 307 ARG A C 1
ATOM 2272 O O . ARG A 1 307 ? 18.810 -2.184 -3.656 1.00 76.88 307 ARG A O 1
ATOM 2279 N N . ASP A 1 308 ? 21.036 -1.857 -3.847 1.00 78.19 308 ASP A N 1
ATOM 2280 C CA . ASP A 1 308 ? 21.395 -3.124 -4.492 1.00 78.19 308 ASP A CA 1
ATOM 2281 C C . ASP A 1 308 ? 20.429 -3.495 -5.628 1.00 78.19 308 ASP A C 1
ATOM 2283 O O . ASP A 1 308 ? 19.887 -4.599 -5.694 1.00 78.19 308 ASP A O 1
ATOM 2287 N N . SER A 1 309 ? 20.139 -2.522 -6.501 1.00 83.12 309 SER A N 1
ATOM 2288 C CA . SER A 1 309 ? 19.056 -2.637 -7.483 1.00 83.12 309 SER A CA 1
ATOM 2289 C C . SER A 1 309 ? 19.446 -2.160 -8.877 1.00 83.12 309 SER A C 1
ATOM 2291 O O . SER A 1 309 ? 20.342 -1.333 -9.068 1.00 83.12 309 SER A O 1
ATOM 2293 N N . CYS A 1 310 ? 18.730 -2.692 -9.866 1.00 87.81 310 CYS A N 1
ATOM 2294 C CA . CYS A 1 310 ? 18.899 -2.379 -11.276 1.00 87.81 310 CYS A CA 1
ATOM 2295 C C . CYS A 1 310 ? 17.690 -1.611 -11.800 1.00 87.81 310 CYS A C 1
ATOM 2297 O O . CYS A 1 310 ? 16.548 -1.992 -11.549 1.00 87.81 310 CYS A O 1
ATOM 2299 N N . SER A 1 311 ? 17.940 -0.567 -12.585 1.00 89.75 311 SER A N 1
ATOM 2300 C CA . SER A 1 311 ? 16.905 0.132 -13.344 1.00 89.75 311 SER A CA 1
ATOM 2301 C C . SER A 1 311 ? 17.279 0.191 -14.820 1.00 89.75 311 SER A C 1
ATOM 2303 O O . SER A 1 311 ? 18.432 0.438 -15.187 1.00 89.75 311 SER A O 1
ATOM 2305 N N . PHE A 1 312 ? 16.279 -0.043 -15.664 1.00 90.75 312 PHE A N 1
ATOM 2306 C CA . PHE A 1 312 ? 16.420 -0.092 -17.114 1.00 90.75 312 PHE A CA 1
ATOM 2307 C C . PHE A 1 312 ? 15.586 1.036 -17.700 1.00 90.75 312 PHE A C 1
ATOM 2309 O O . PHE A 1 312 ? 14.372 1.091 -17.504 1.00 90.75 312 PHE A O 1
ATOM 2316 N N . THR A 1 313 ? 16.237 1.973 -18.383 1.00 91.50 313 THR A N 1
ATOM 2317 C CA . THR A 1 313 ? 15.537 3.078 -19.047 1.00 91.50 313 THR A CA 1
ATOM 2318 C C . THR A 1 313 ? 15.615 2.879 -20.560 1.00 91.50 313 THR A C 1
ATOM 2320 O O . THR A 1 313 ? 16.730 2.782 -21.079 1.00 91.50 313 THR A O 1
ATOM 2323 N N . PRO A 1 314 ? 14.478 2.794 -21.276 1.00 93.31 314 PRO A N 1
ATOM 2324 C CA . PRO A 1 314 ? 14.476 2.642 -22.728 1.00 93.31 314 PRO A CA 1
ATOM 2325 C C . PRO A 1 314 ? 15.015 3.900 -23.419 1.00 93.31 314 PRO A C 1
ATOM 2327 O O . PRO A 1 314 ? 14.742 5.026 -22.997 1.00 93.31 314 PRO A O 1
ATOM 2330 N N . VAL A 1 315 ? 15.777 3.707 -24.498 1.00 94.69 315 VAL A N 1
ATOM 2331 C CA . VAL A 1 315 ? 16.324 4.783 -25.332 1.00 94.69 315 VAL A CA 1
ATOM 2332 C C . VAL A 1 315 ? 15.954 4.541 -26.794 1.00 94.69 315 VAL A C 1
ATOM 2334 O O . VAL A 1 315 ? 16.730 3.988 -27.573 1.00 94.69 315 VAL A O 1
ATOM 2337 N N . ASP A 1 316 ? 14.774 5.024 -27.183 1.00 93.38 316 ASP A N 1
ATOM 2338 C CA . ASP A 1 316 ? 14.172 4.805 -28.510 1.00 93.38 316 ASP A CA 1
ATOM 2339 C C . ASP A 1 316 ? 15.088 5.194 -29.674 1.00 93.38 316 ASP A C 1
ATOM 2341 O O . ASP A 1 316 ? 15.179 4.489 -30.671 1.00 93.38 316 ASP A O 1
ATOM 2345 N N . ARG A 1 317 ? 15.870 6.269 -29.520 1.00 92.50 317 ARG A N 1
ATOM 2346 C CA . ARG A 1 317 ? 16.794 6.752 -30.560 1.00 92.50 317 ARG A CA 1
ATOM 2347 C C . ARG A 1 317 ? 17.886 5.738 -30.945 1.00 92.50 317 ARG A C 1
ATOM 2349 O O . ARG A 1 317 ? 18.519 5.909 -31.980 1.00 92.50 317 ARG A O 1
ATOM 2356 N N . ILE A 1 318 ? 18.164 4.731 -30.115 1.00 94.69 318 ILE A N 1
ATOM 2357 C CA . ILE A 1 318 ? 19.109 3.654 -30.462 1.00 94.69 318 ILE A CA 1
ATOM 2358 C C . ILE A 1 318 ? 18.506 2.710 -31.513 1.00 94.69 318 ILE A C 1
ATOM 2360 O O . ILE A 1 318 ? 19.258 2.085 -32.257 1.00 94.69 318 ILE A O 1
ATOM 2364 N N . CYS A 1 319 ? 17.178 2.622 -31.569 1.00 95.31 319 CYS A N 1
ATOM 2365 C CA . CYS A 1 319 ? 16.451 1.721 -32.454 1.00 95.31 319 CYS A CA 1
ATOM 2366 C C . CYS A 1 319 ? 16.173 2.279 -33.843 1.00 95.31 319 CYS A C 1
ATOM 2368 O O . CYS A 1 319 ? 15.880 1.477 -34.714 1.00 95.31 319 CYS A O 1
ATOM 2370 N N . ASP A 1 320 ? 16.306 3.593 -34.031 1.00 92.94 320 ASP A N 1
ATOM 2371 C CA . ASP A 1 320 ? 16.081 4.283 -35.305 1.00 92.94 320 ASP A CA 1
ATOM 2372 C C . ASP A 1 320 ? 16.945 3.679 -36.425 1.00 92.94 320 ASP A C 1
ATOM 2374 O O . ASP A 1 320 ? 18.169 3.878 -36.467 1.00 92.94 320 ASP A O 1
ATOM 2378 N N . ASP A 1 321 ? 16.309 2.923 -37.319 1.00 92.62 321 ASP A N 1
ATOM 2379 C CA . ASP A 1 321 ? 16.951 2.289 -38.471 1.00 92.62 321 ASP A CA 1
ATOM 2380 C C . ASP A 1 321 ? 16.934 3.179 -39.735 1.00 92.62 321 ASP A C 1
ATOM 2382 O O . ASP A 1 321 ? 17.550 2.855 -40.761 1.00 92.62 321 ASP A O 1
ATOM 2386 N N . GLY A 1 322 ? 16.305 4.355 -39.629 1.00 92.94 322 GLY A N 1
ATOM 2387 C CA . GLY A 1 322 ? 16.159 5.341 -40.689 1.00 92.94 322 GLY A CA 1
ATOM 2388 C C . GLY A 1 322 ? 15.066 5.027 -41.711 1.00 92.94 322 GLY A C 1
ATOM 2389 O O . GLY A 1 322 ? 14.998 5.732 -42.724 1.00 92.94 322 GLY A O 1
ATOM 2390 N N . ASN A 1 323 ? 14.241 4.003 -41.487 1.00 94.31 323 ASN A N 1
ATOM 2391 C CA . ASN A 1 323 ? 13.044 3.723 -42.259 1.00 94.31 323 ASN A CA 1
ATOM 2392 C C . ASN A 1 323 ? 11.839 4.416 -41.614 1.00 94.31 323 ASN A C 1
ATOM 2394 O O . ASN A 1 323 ? 11.431 4.141 -40.503 1.00 94.31 323 ASN A O 1
ATOM 2398 N N . MET A 1 324 ? 11.241 5.364 -42.323 1.00 93.12 324 MET A N 1
ATOM 2399 C CA . MET A 1 324 ? 10.045 6.058 -41.848 1.00 93.12 324 MET A CA 1
ATOM 2400 C C . MET A 1 324 ? 8.747 5.351 -42.267 1.00 93.12 324 MET A C 1
ATOM 2402 O O . MET A 1 324 ? 7.661 5.824 -41.932 1.00 93.12 324 MET A O 1
ATOM 2406 N N . CYS A 1 325 ? 8.832 4.268 -43.047 1.00 94.50 325 CYS A N 1
ATOM 2407 C CA . CYS A 1 325 ? 7.665 3.577 -43.598 1.00 94.50 325 CYS A CA 1
ATOM 2408 C C . CYS A 1 325 ? 7.066 2.529 -42.660 1.00 94.50 325 CYS A C 1
ATOM 2410 O O . CYS A 1 325 ? 5.880 2.226 -42.769 1.00 94.50 325 CYS A O 1
ATOM 2412 N N . ASP A 1 326 ? 7.860 1.967 -41.763 1.00 93.81 326 ASP A N 1
ATOM 2413 C CA . ASP A 1 326 ? 7.456 1.056 -40.687 1.00 93.81 326 ASP A CA 1
ATOM 2414 C C . ASP A 1 326 ? 7.175 1.799 -39.368 1.00 93.81 326 ASP A C 1
ATOM 2416 O O . ASP A 1 326 ? 6.515 1.257 -38.485 1.00 93.81 326 ASP A O 1
ATOM 2420 N N . GLY A 1 327 ? 7.514 3.085 -39.289 1.00 91.00 327 GLY A N 1
ATOM 2421 C CA . GLY A 1 327 ? 6.996 4.022 -38.299 1.00 91.00 327 GLY A CA 1
ATOM 2422 C C . GLY A 1 327 ? 8.115 4.740 -37.559 1.00 91.00 327 GLY A C 1
ATOM 2423 O O . GLY A 1 327 ? 9.180 4.974 -38.106 1.00 91.00 327 GLY A O 1
ATOM 2424 N N . ILE A 1 328 ? 7.847 5.161 -36.320 1.00 91.62 328 ILE A N 1
ATOM 2425 C CA . ILE A 1 328 ? 8.902 5.623 -35.412 1.00 91.62 328 ILE A CA 1
ATOM 2426 C C . ILE A 1 328 ? 9.282 4.435 -34.538 1.00 91.62 328 ILE A C 1
ATOM 2428 O O . ILE A 1 328 ? 8.450 3.974 -33.749 1.00 91.62 328 ILE A O 1
ATOM 2432 N N . ASP A 1 329 ? 10.518 3.974 -34.684 1.00 95.12 329 ASP A N 1
ATOM 2433 C CA . ASP A 1 329 ? 11.065 2.888 -33.881 1.00 95.12 329 ASP A CA 1
ATOM 2434 C C . ASP A 1 329 ? 11.122 3.270 -32.406 1.00 95.12 329 ASP A C 1
ATOM 2436 O O . ASP A 1 329 ? 11.397 4.416 -32.033 1.00 95.12 329 ASP A O 1
ATOM 2440 N N . TYR A 1 330 ? 10.883 2.288 -31.549 1.00 94.50 330 TYR A N 1
ATOM 2441 C CA . TYR A 1 330 ? 10.954 2.460 -30.106 1.00 94.50 330 TYR A CA 1
ATOM 2442 C C . TYR A 1 330 ? 11.633 1.267 -29.449 1.00 94.50 330 TYR A C 1
ATOM 2444 O O . TYR A 1 330 ? 11.707 0.159 -29.990 1.00 94.50 330 TYR A O 1
ATOM 2452 N N . CYS A 1 331 ? 12.147 1.506 -28.249 1.00 96.25 331 CYS A N 1
ATOM 2453 C CA . CYS A 1 331 ? 12.750 0.469 -27.442 1.00 96.25 331 CYS A CA 1
ATOM 2454 C C . CYS A 1 331 ? 11.684 -0.186 -26.559 1.00 96.25 331 CYS A C 1
ATOM 2456 O O . CYS A 1 331 ? 11.165 0.420 -25.621 1.00 96.25 331 CYS A O 1
ATOM 2458 N N . ASP A 1 332 ? 11.367 -1.451 -26.829 1.00 93.06 332 ASP A N 1
ATOM 2459 C CA . ASP A 1 332 ? 10.603 -2.284 -25.908 1.00 93.06 332 ASP A CA 1
ATOM 2460 C C . ASP A 1 332 ? 11.558 -2.883 -24.864 1.00 93.06 332 ASP A C 1
ATOM 2462 O O . ASP A 1 332 ? 12.511 -3.586 -25.200 1.00 93.06 332 ASP A O 1
ATOM 2466 N N . VAL A 1 333 ? 11.285 -2.631 -23.583 1.00 87.44 333 VAL A N 1
ATOM 2467 C CA . VAL A 1 333 ? 12.131 -3.071 -22.456 1.00 87.44 333 VAL A CA 1
ATOM 2468 C C . VAL A 1 333 ? 12.193 -4.591 -22.258 1.00 87.44 333 VAL A C 1
ATOM 2470 O O . VAL A 1 333 ? 12.911 -5.050 -21.381 1.00 87.44 333 VAL A O 1
ATOM 2473 N N . ASN A 1 334 ? 11.454 -5.386 -23.036 1.00 89.62 334 ASN A N 1
ATOM 2474 C CA . ASN A 1 334 ? 11.511 -6.850 -23.003 1.00 89.62 334 ASN A CA 1
ATOM 2475 C C . ASN A 1 334 ? 11.949 -7.453 -24.344 1.00 89.62 334 ASN A C 1
ATOM 2477 O O . ASN A 1 334 ? 12.598 -8.497 -24.374 1.00 89.62 334 ASN A O 1
ATOM 2481 N N . ALA A 1 335 ? 11.549 -6.837 -25.459 1.00 90.19 335 ALA A N 1
ATOM 2482 C CA . ALA A 1 335 ? 11.767 -7.359 -26.808 1.00 90.19 335 ALA A CA 1
ATOM 2483 C C . ALA A 1 335 ? 12.906 -6.660 -27.572 1.00 90.19 335 ALA A C 1
ATOM 2485 O O . ALA A 1 335 ? 13.315 -7.153 -28.623 1.00 90.19 335 ALA A O 1
ATOM 2486 N N . GLY A 1 336 ? 13.428 -5.544 -27.058 1.00 92.94 336 GLY A N 1
ATOM 2487 C CA . GLY A 1 336 ? 14.401 -4.702 -27.745 1.00 92.94 336 GLY A CA 1
ATOM 2488 C C . GLY A 1 336 ? 13.756 -3.781 -28.777 1.00 92.94 336 GLY A C 1
ATOM 2489 O O . GLY A 1 336 ? 12.617 -3.348 -28.615 1.00 92.94 336 GLY A O 1
ATOM 2490 N N . CYS A 1 337 ? 14.500 -3.442 -29.826 1.00 96.12 337 CYS A N 1
ATOM 2491 C CA . CYS A 1 337 ? 14.017 -2.522 -30.849 1.00 96.12 337 CYS A CA 1
ATOM 2492 C C . CYS A 1 337 ? 12.824 -3.093 -31.605 1.00 96.12 337 CYS A C 1
ATOM 2494 O O . CYS A 1 337 ? 12.875 -4.230 -32.083 1.00 96.12 337 CYS A O 1
ATOM 2496 N N . ARG A 1 338 ? 11.761 -2.294 -31.703 1.00 95.62 338 ARG A N 1
ATOM 2497 C CA . ARG A 1 338 ? 10.585 -2.606 -32.505 1.00 95.62 338 ARG A CA 1
ATOM 2498 C C . ARG A 1 338 ? 10.205 -1.433 -33.385 1.00 95.62 338 ARG A C 1
ATOM 2500 O O . ARG A 1 338 ? 10.184 -0.293 -32.921 1.00 95.62 338 ARG A O 1
ATOM 2507 N N . ASP A 1 339 ? 9.805 -1.787 -34.595 1.00 94.62 339 ASP A N 1
ATOM 2508 C CA . ASP A 1 339 ? 9.223 -0.869 -35.553 1.00 94.62 339 ASP A CA 1
ATOM 2509 C C . ASP A 1 339 ? 7.925 -0.267 -35.003 1.00 94.62 339 ASP A C 1
ATOM 2511 O O . ASP A 1 339 ? 7.205 -0.867 -34.184 1.00 94.62 339 ASP A O 1
ATOM 2515 N N . GLY A 1 340 ? 7.631 0.941 -35.467 1.00 90.19 340 GLY A N 1
ATOM 2516 C CA . GLY A 1 340 ? 6.427 1.671 -35.109 1.00 90.19 340 GLY A CA 1
ATOM 2517 C C . GLY A 1 340 ? 5.155 1.139 -35.779 1.00 90.19 340 GLY A C 1
ATOM 2518 O O . GLY A 1 340 ? 4.966 -0.046 -36.049 1.00 90.19 340 GLY A O 1
ATOM 2519 N N . THR A 1 341 ? 4.203 2.047 -35.995 1.00 91.75 341 THR A N 1
ATOM 2520 C CA . THR A 1 341 ? 3.036 1.749 -36.833 1.00 91.75 341 THR A CA 1
ATOM 2521 C C . THR A 1 341 ? 3.384 2.067 -38.285 1.00 91.75 341 THR A C 1
ATOM 2523 O O . THR A 1 341 ? 3.694 3.231 -38.556 1.00 91.75 341 THR A O 1
ATOM 2526 N N . PRO A 1 342 ? 3.271 1.099 -39.214 1.00 93.19 342 PRO A N 1
ATOM 2527 C CA . PRO A 1 342 ? 3.582 1.339 -40.614 1.00 93.19 342 PRO A CA 1
ATOM 2528 C C . PRO A 1 342 ? 2.712 2.432 -41.231 1.00 93.19 342 PRO A C 1
ATOM 2530 O O . PRO A 1 342 ? 1.511 2.532 -40.956 1.00 93.19 342 PRO A O 1
ATOM 2533 N N . VAL A 1 343 ? 3.317 3.228 -42.109 1.00 91.38 343 VAL A N 1
ATOM 2534 C CA . VAL A 1 343 ? 2.613 4.218 -42.922 1.00 91.38 343 VAL A CA 1
ATOM 2535 C C . VAL A 1 343 ? 1.680 3.483 -43.878 1.00 91.38 343 VAL A C 1
ATOM 2537 O O . VAL A 1 343 ? 2.105 2.617 -44.642 1.00 91.38 343 VAL A O 1
ATOM 2540 N N . ASN A 1 344 ? 0.397 3.847 -43.864 1.00 92.19 344 ASN A N 1
ATOM 2541 C CA . ASN A 1 344 ? -0.523 3.374 -44.888 1.00 92.19 344 ASN A CA 1
ATOM 2542 C C . ASN A 1 344 ? -0.273 4.145 -46.189 1.00 92.19 344 ASN A C 1
ATOM 2544 O O . ASN A 1 344 ? -0.543 5.344 -46.260 1.00 92.19 344 ASN A O 1
ATOM 2548 N N . SER A 1 345 ? 0.252 3.446 -47.190 1.00 91.81 345 SER A N 1
ATOM 2549 C CA . SER A 1 345 ? 0.566 3.997 -48.510 1.00 91.81 345 SER A CA 1
ATOM 2550 C C . SER A 1 345 ? -0.481 3.698 -49.577 1.00 91.81 345 SER A C 1
ATOM 2552 O O . SER A 1 345 ? -0.292 4.128 -50.703 1.00 91.81 345 SER A O 1
ATOM 2554 N N . ASP A 1 346 ? -1.541 2.963 -49.250 1.00 91.56 346 ASP A N 1
ATOM 2555 C CA . ASP A 1 346 ? -2.610 2.630 -50.194 1.00 91.56 346 ASP A CA 1
ATOM 2556 C C . ASP A 1 346 ? -3.508 3.858 -50.418 1.00 91.56 346 ASP A C 1
ATOM 2558 O O . ASP A 1 346 ? -4.109 4.376 -49.466 1.00 91.56 346 ASP A O 1
ATOM 2562 N N . ASP A 1 347 ? -3.578 4.349 -51.659 1.00 90.44 347 ASP A N 1
ATOM 2563 C CA . ASP A 1 347 ? -4.457 5.464 -52.041 1.00 90.44 347 ASP A CA 1
ATOM 2564 C C . ASP A 1 347 ? -5.868 5.014 -52.462 1.00 90.44 347 ASP A C 1
ATOM 2566 O O . ASP A 1 347 ? -6.758 5.846 -52.676 1.00 90.44 347 ASP A O 1
ATOM 2570 N N . GLY A 1 348 ? -6.105 3.702 -52.511 1.00 91.75 348 GLY A N 1
ATOM 2571 C CA . GLY A 1 348 ? -7.365 3.086 -52.898 1.00 91.75 348 GLY A CA 1
ATOM 2572 C C . GLY A 1 348 ? -7.608 3.036 -54.408 1.00 91.75 348 GLY A C 1
ATOM 2573 O O . GLY A 1 348 ? -8.729 2.701 -54.808 1.00 91.75 348 GLY A O 1
ATOM 2574 N N . VAL A 1 349 ? -6.617 3.363 -55.246 1.00 92.69 349 VAL A N 1
ATOM 2575 C CA . VAL A 1 349 ? -6.707 3.302 -56.711 1.00 92.69 349 VAL A CA 1
ATOM 2576 C C . VAL A 1 349 ? -6.059 2.007 -57.208 1.00 92.69 349 VAL A C 1
ATOM 2578 O O . VAL A 1 349 ? -4.910 1.714 -56.923 1.00 92.69 349 VAL A O 1
ATOM 2581 N N . SER A 1 350 ? -6.781 1.179 -57.971 1.00 91.25 350 SER A N 1
ATOM 2582 C CA . SER A 1 350 ? -6.270 -0.167 -58.292 1.00 91.25 350 SER A CA 1
ATOM 2583 C C . SER A 1 350 ? -5.170 -0.196 -59.362 1.00 91.25 350 SER A C 1
ATOM 2585 O O . SER A 1 350 ? -4.430 -1.178 -59.464 1.00 91.25 350 SER A O 1
ATOM 2587 N N . CYS A 1 351 ? -5.053 0.872 -60.153 1.00 92.94 351 CYS A N 1
ATOM 2588 C CA . CYS A 1 351 ? -4.051 1.006 -61.205 1.00 92.94 351 CYS A CA 1
ATOM 2589 C C . CYS A 1 351 ? -2.744 1.698 -60.776 1.00 92.94 351 CYS A C 1
ATOM 2591 O O . CYS A 1 351 ? -1.831 1.840 -61.597 1.00 92.94 351 CYS A O 1
ATOM 2593 N N . THR A 1 352 ? -2.630 2.141 -59.521 1.00 93.19 352 THR A N 1
ATOM 2594 C CA . THR A 1 352 ? -1.408 2.742 -58.971 1.00 93.19 352 THR A CA 1
ATOM 2595 C C . THR A 1 352 ? -0.515 1.672 -58.339 1.00 93.19 352 THR A C 1
ATOM 2597 O O . THR A 1 352 ? -0.957 0.642 -57.832 1.00 93.19 352 THR A O 1
ATOM 2600 N N . ILE A 1 353 ? 0.798 1.886 -58.425 1.00 92.88 353 ILE A N 1
ATOM 2601 C CA . ILE A 1 353 ? 1.780 1.176 -57.609 1.00 92.88 353 ILE A CA 1
ATOM 2602 C C . ILE A 1 353 ? 2.062 2.055 -56.399 1.00 92.88 353 ILE A C 1
ATOM 2604 O O . ILE A 1 353 ? 2.740 3.083 -56.516 1.00 92.88 353 ILE A O 1
ATOM 2608 N N . ASP A 1 354 ? 1.557 1.610 -55.257 1.00 92.75 354 ASP A N 1
ATOM 2609 C CA . ASP A 1 354 ? 1.741 2.264 -53.972 1.00 92.75 354 ASP A CA 1
ATOM 2610 C C . ASP A 1 354 ? 3.041 1.846 -53.294 1.00 92.75 354 ASP A C 1
ATOM 2612 O O . ASP A 1 354 ? 3.480 0.692 -53.337 1.00 92.75 354 ASP A O 1
ATOM 2616 N N . GLY A 1 355 ? 3.658 2.802 -52.619 1.00 92.62 355 GLY A N 1
ATOM 2617 C CA . GLY A 1 355 ? 4.816 2.571 -51.780 1.00 92.62 355 GLY A CA 1
ATOM 2618 C C . GLY A 1 355 ? 5.032 3.717 -50.811 1.00 92.62 355 GLY A C 1
ATOM 2619 O O . GLY A 1 355 ? 4.285 4.690 -50.780 1.00 92.62 355 GLY A O 1
ATOM 2620 N N . CYS A 1 356 ? 6.107 3.632 -50.045 1.00 95.06 356 CYS A N 1
ATOM 2621 C CA . CYS A 1 356 ? 6.516 4.698 -49.148 1.00 95.06 356 CYS A CA 1
ATOM 2622 C C . CYS A 1 356 ? 7.994 5.021 -49.357 1.00 95.06 356 CYS A C 1
ATOM 2624 O O . CYS A 1 356 ? 8.809 4.146 -49.663 1.00 95.06 356 CYS A O 1
ATOM 2626 N N . ASN A 1 357 ? 8.336 6.301 -49.229 1.00 93.19 357 ASN A N 1
ATOM 2627 C CA . ASN A 1 357 ? 9.713 6.759 -49.233 1.00 93.19 357 ASN A CA 1
ATOM 2628 C C . ASN A 1 357 ? 10.351 6.505 -47.852 1.00 93.19 357 ASN A C 1
ATOM 2630 O O . ASN A 1 357 ? 9.979 7.185 -46.894 1.00 93.19 357 ASN A O 1
ATOM 2634 N N . PRO A 1 358 ? 11.354 5.614 -47.739 1.00 91.56 358 PRO A N 1
ATOM 2635 C CA . PRO A 1 358 ? 11.928 5.232 -46.449 1.00 91.56 358 PRO A CA 1
ATOM 2636 C C . PRO A 1 358 ? 12.597 6.395 -45.716 1.00 91.56 358 PRO A C 1
ATOM 2638 O O . PRO A 1 358 ? 12.658 6.380 -44.500 1.00 91.56 358 PRO A O 1
ATOM 2641 N N . SER A 1 359 ? 13.064 7.4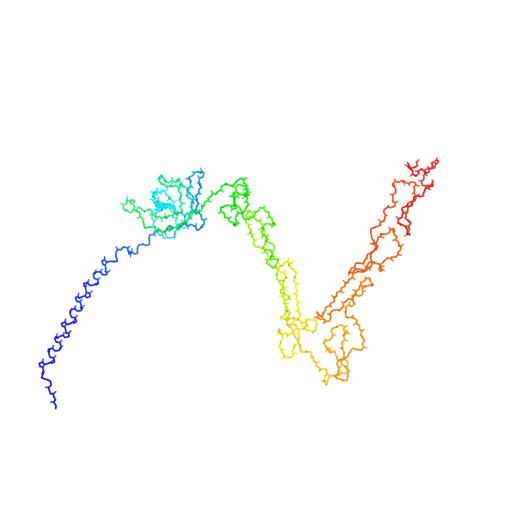38 -46.409 1.00 91.56 359 SER A N 1
ATOM 2642 C CA . SER A 1 359 ? 13.733 8.571 -45.753 1.00 91.56 359 SER A CA 1
ATOM 2643 C C . SER A 1 359 ? 12.791 9.684 -45.298 1.00 91.56 359 SER A C 1
ATOM 2645 O O . SER A 1 359 ? 13.227 10.560 -44.555 1.00 91.56 359 SER A O 1
ATOM 2647 N N . THR A 1 360 ? 11.552 9.724 -45.798 1.00 90.50 360 THR A N 1
ATOM 2648 C CA 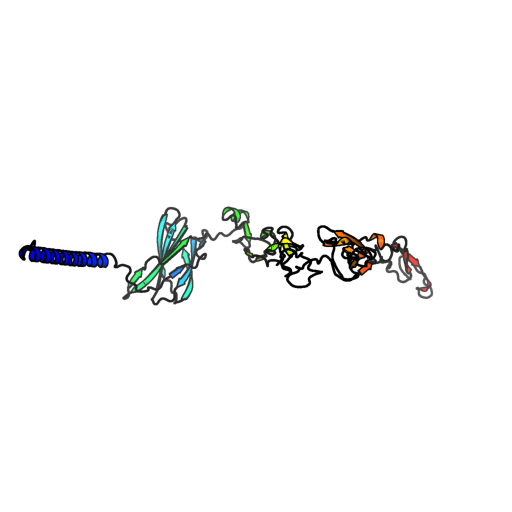. THR A 1 360 ? 10.596 10.800 -45.470 1.00 90.50 360 THR A CA 1
ATOM 2649 C C . THR A 1 360 ? 9.277 10.304 -44.890 1.00 90.50 360 THR A C 1
ATOM 2651 O O . THR A 1 360 ? 8.540 11.103 -44.317 1.00 90.50 360 THR A O 1
ATOM 2654 N N . GLY A 1 361 ? 8.958 9.017 -45.040 1.00 90.38 361 GLY A N 1
ATOM 2655 C CA . GLY A 1 361 ? 7.670 8.442 -44.653 1.00 90.38 361 GLY A CA 1
ATOM 2656 C C . GLY A 1 361 ? 6.528 8.867 -45.579 1.00 90.38 361 GLY A C 1
ATOM 2657 O O . GLY A 1 361 ? 5.365 8.609 -45.286 1.00 90.38 361 GLY A O 1
ATOM 2658 N N . GLU A 1 362 ? 6.832 9.554 -46.684 1.00 92.88 362 GLU A N 1
ATOM 2659 C CA . GLU A 1 362 ? 5.818 10.016 -47.629 1.00 92.88 362 GLU A CA 1
ATOM 2660 C C . GLU A 1 362 ? 5.341 8.857 -48.502 1.00 92.88 362 GLU A C 1
ATOM 2662 O O . GLU A 1 362 ? 6.149 8.142 -49.104 1.00 92.88 362 GLU A O 1
ATOM 2667 N N . ALA A 1 363 ? 4.020 8.704 -48.598 1.00 93.06 363 ALA A N 1
ATOM 2668 C CA . ALA A 1 363 ? 3.409 7.785 -49.543 1.00 93.06 363 ALA A CA 1
ATOM 2669 C C . ALA A 1 363 ? 3.718 8.229 -50.984 1.00 93.06 363 ALA A C 1
ATOM 2671 O O . ALA A 1 363 ? 3.650 9.413 -51.328 1.00 93.06 363 ALA A O 1
ATOM 2672 N N . ILE A 1 364 ? 4.099 7.265 -51.814 1.00 93.12 364 ILE A N 1
ATOM 2673 C CA . ILE A 1 364 ? 4.378 7.423 -53.237 1.00 93.12 364 ILE A CA 1
ATOM 2674 C C . ILE A 1 364 ? 3.382 6.572 -54.021 1.00 93.12 364 ILE A C 1
ATOM 2676 O O . ILE A 1 364 ? 3.221 5.391 -53.740 1.00 93.12 364 ILE A O 1
ATOM 2680 N N . HIS A 1 365 ? 2.758 7.175 -55.030 1.00 92.69 365 HIS A N 1
ATOM 2681 C CA . HIS A 1 365 ? 1.749 6.525 -55.866 1.00 92.69 365 HIS A CA 1
ATOM 2682 C C . HIS A 1 365 ? 2.145 6.732 -57.328 1.00 92.69 365 HIS A C 1
ATOM 2684 O O . HIS A 1 365 ? 2.158 7.864 -57.825 1.00 92.69 365 HIS A O 1
ATOM 2690 N N . ILE A 1 366 ? 2.560 5.661 -58.009 1.00 93.12 366 ILE A N 1
ATOM 2691 C CA . ILE A 1 366 ? 3.051 5.722 -59.393 1.00 93.12 366 ILE A CA 1
ATOM 2692 C C . ILE A 1 366 ? 2.032 5.031 -60.309 1.00 93.12 366 ILE A C 1
ATOM 2694 O O . ILE A 1 366 ? 1.862 3.820 -60.189 1.00 93.12 366 ILE A O 1
ATOM 2698 N N . PRO A 1 367 ? 1.378 5.751 -61.239 1.00 93.38 367 PRO A N 1
ATOM 2699 C CA . PRO A 1 367 ? 0.461 5.142 -62.206 1.00 93.38 367 PRO A CA 1
ATOM 2700 C C . PRO A 1 367 ? 1.136 4.057 -63.061 1.00 93.38 367 PRO A C 1
ATOM 2702 O O . PRO A 1 367 ? 2.216 4.301 -63.611 1.00 93.38 367 PRO A O 1
ATOM 2705 N N . ASP A 1 368 ? 0.489 2.896 -63.224 1.00 93.31 368 ASP A N 1
ATOM 2706 C CA . ASP A 1 368 ? 0.939 1.814 -64.112 1.00 93.31 368 ASP A CA 1
ATOM 2707 C C . ASP A 1 368 ? -0.195 1.306 -65.018 1.00 93.31 368 ASP A C 1
ATOM 2709 O O . ASP A 1 368 ? -1.057 0.522 -64.621 1.00 93.31 368 ASP A O 1
ATOM 2713 N N . ASP A 1 369 ? -0.143 1.694 -66.293 1.00 92.56 369 ASP A N 1
ATOM 2714 C CA . ASP A 1 369 ? -1.120 1.296 -67.314 1.00 92.56 369 ASP A CA 1
ATOM 2715 C C . ASP A 1 369 ? -1.218 -0.226 -67.509 1.00 92.56 369 ASP A C 1
ATOM 2717 O O . ASP A 1 369 ? -2.230 -0.720 -68.008 1.00 92.56 369 ASP A O 1
ATOM 2721 N N . ASN A 1 370 ? -0.192 -0.996 -67.124 1.00 91.19 370 ASN A N 1
ATOM 2722 C CA . ASN A 1 370 ? -0.224 -2.455 -67.247 1.00 91.19 370 ASN A CA 1
ATOM 2723 C C . ASN A 1 370 ? -1.173 -3.121 -66.242 1.00 91.19 370 ASN A C 1
ATOM 2725 O O . ASN A 1 370 ? -1.521 -4.287 -66.433 1.00 91.19 370 ASN A O 1
ATOM 2729 N N . GLN A 1 371 ? -1.596 -2.395 -65.203 1.00 91.38 371 GLN A N 1
ATOM 2730 C CA . GLN A 1 371 ? -2.624 -2.850 -64.268 1.00 91.38 371 GLN A CA 1
ATOM 2731 C C . GLN A 1 371 ? -4.039 -2.698 -64.847 1.00 91.38 371 GLN A C 1
ATOM 2733 O O . GLN A 1 371 ? -4.989 -3.304 -64.351 1.00 91.38 371 GLN A O 1
ATOM 2738 N N . CYS A 1 372 ? -4.184 -1.948 -65.944 1.00 90.94 372 CYS A N 1
ATOM 2739 C CA . CYS A 1 372 ? -5.454 -1.738 -66.616 1.00 90.94 372 CYS A CA 1
ATOM 2740 C C . CYS A 1 372 ? -5.750 -2.776 -67.706 1.00 90.94 372 CYS A C 1
ATOM 2742 O O . CYS A 1 372 ? -4.877 -3.400 -68.314 1.00 90.94 372 CYS A O 1
ATOM 2744 N N . SER A 1 373 ? -7.042 -2.946 -67.999 1.00 91.06 373 SER A N 1
ATOM 2745 C CA . SER A 1 373 ? -7.484 -3.758 -69.137 1.00 91.06 373 SER A CA 1
ATOM 2746 C C . SER A 1 373 ? -7.028 -3.151 -70.470 1.00 91.06 373 SER A C 1
ATOM 2748 O O . SER A 1 373 ? -6.828 -1.945 -70.597 1.00 91.06 373 SER A O 1
ATOM 2750 N N . ALA A 1 374 ? -6.907 -3.985 -71.508 1.00 88.06 374 ALA A N 1
ATOM 2751 C CA . ALA A 1 374 ? -6.417 -3.545 -72.813 1.00 88.06 374 ALA A CA 1
ATOM 2752 C C . ALA A 1 374 ? -7.239 -2.369 -73.384 1.00 88.06 374 ALA A C 1
ATOM 2754 O O . ALA A 1 374 ? -8.422 -2.524 -73.692 1.00 88.06 374 ALA A O 1
ATOM 2755 N N . GLY A 1 375 ? -6.582 -1.219 -73.571 1.00 87.12 375 GLY A N 1
ATOM 2756 C CA . GLY A 1 375 ? -7.183 0.010 -74.105 1.00 87.12 375 GLY A CA 1
ATOM 2757 C C . GLY A 1 375 ? -7.457 1.106 -73.070 1.00 87.12 375 GLY A C 1
ATOM 2758 O O . GLY A 1 375 ? -7.907 2.179 -73.468 1.00 87.12 375 GLY A O 1
ATOM 2759 N N . TYR A 1 376 ? -7.166 0.853 -71.795 1.00 90.00 376 TYR A N 1
ATOM 2760 C CA . TYR A 1 376 ? -7.289 1.809 -70.694 1.00 90.00 376 TYR A CA 1
ATOM 2761 C C . TYR A 1 376 ? -5.902 2.285 -70.228 1.00 90.00 376 TYR A C 1
ATOM 2763 O O . TYR A 1 376 ? -4.900 1.613 -70.473 1.00 90.00 376 TYR A O 1
ATOM 2771 N N . VAL A 1 377 ? -5.857 3.472 -69.624 1.00 92.31 377 VAL A N 1
ATOM 2772 C CA . VAL A 1 377 ? -4.659 4.153 -69.099 1.00 92.31 377 VAL A CA 1
ATOM 2773 C C . VAL A 1 377 ? -4.975 4.513 -67.655 1.00 92.31 377 VAL A C 1
ATOM 2775 O O . VAL A 1 377 ? -6.113 4.891 -67.382 1.00 92.31 377 VAL A O 1
ATOM 2778 N N . CYS A 1 378 ? -4.006 4.405 -66.755 1.00 94.06 378 CYS A N 1
ATOM 2779 C CA . CYS A 1 378 ? -4.238 4.682 -65.346 1.00 94.06 378 CYS A CA 1
ATOM 2780 C C . CYS A 1 378 ? -4.437 6.187 -65.090 1.00 94.06 378 CYS A C 1
ATOM 2782 O O . CYS A 1 378 ? -3.566 7.001 -65.420 1.00 94.06 378 CYS A O 1
ATOM 2784 N N . ASP A 1 379 ? -5.563 6.562 -64.471 1.00 91.62 379 ASP A N 1
ATOM 2785 C CA . ASP A 1 379 ? -5.775 7.889 -63.889 1.00 91.62 379 ASP A CA 1
ATOM 2786 C C . ASP A 1 379 ? -5.571 7.831 -62.360 1.00 91.62 379 ASP A C 1
ATOM 2788 O O . ASP A 1 379 ? -6.411 7.258 -61.660 1.00 91.62 379 ASP A O 1
ATOM 2792 N N . PRO A 1 380 ? -4.524 8.480 -61.809 1.00 86.69 380 PRO A N 1
ATOM 2793 C CA . PRO A 1 380 ? -4.252 8.494 -60.366 1.00 86.69 380 PRO A CA 1
ATOM 2794 C C . PRO A 1 380 ? -5.340 9.155 -59.501 1.00 86.69 380 PRO A C 1
ATOM 2796 O O . PRO A 1 380 ? -5.201 9.217 -58.287 1.00 86.69 380 PRO A O 1
ATOM 2799 N N . SER A 1 381 ? -6.406 9.698 -60.093 1.00 87.56 381 SER A N 1
ATOM 2800 C CA . SER A 1 381 ? -7.548 10.260 -59.367 1.00 87.56 381 SER A CA 1
ATOM 2801 C C . SER A 1 381 ? -8.846 9.463 -59.507 1.00 87.56 381 SER A C 1
ATOM 2803 O O . SER A 1 381 ? -9.807 9.759 -58.791 1.00 87.56 381 SER A O 1
ATOM 2805 N N . SER A 1 382 ? -8.918 8.502 -60.437 1.00 85.81 382 SER A N 1
ATOM 2806 C CA . SER A 1 382 ? -10.189 7.851 -60.780 1.00 85.81 382 SER A CA 1
ATOM 2807 C C . SER A 1 382 ? -10.131 6.388 -61.249 1.00 85.81 382 SER A C 1
ATOM 2809 O O . SER A 1 382 ? -11.210 5.821 -61.425 1.00 85.81 382 SER A O 1
ATOM 2811 N N . ASP A 1 383 ? -8.942 5.766 -61.326 1.00 88.31 383 ASP A N 1
ATOM 2812 C CA . ASP A 1 383 ? -8.679 4.368 -61.745 1.00 88.31 383 ASP A CA 1
ATOM 2813 C C . ASP A 1 383 ? -8.601 4.150 -63.282 1.00 88.31 383 ASP A C 1
ATOM 2815 O O . ASP A 1 383 ? -8.418 5.110 -64.037 1.00 88.31 383 ASP A O 1
ATOM 2819 N N . CYS A 1 384 ? -8.650 2.892 -63.749 1.00 88.88 384 CYS A N 1
ATOM 2820 C CA . CYS A 1 384 ? -8.829 2.512 -65.162 1.00 88.88 384 CYS A CA 1
ATOM 2821 C C . CYS A 1 384 ? -10.260 2.815 -65.680 1.00 88.88 384 CYS A C 1
ATOM 2823 O O . CYS A 1 384 ? -10.372 3.180 -66.870 1.00 88.88 384 CYS A O 1
#